Protein AF-0000000080201511 (afdb_homodimer)

Nearest PDB structures (foldseek):
  5c1f-assembly1_B  TM=6.103E-01  e=2.953E-04  Schizosaccharomyces pombe 972h-
  2v0o-assembly2_C  TM=3.701E-01  e=2.117E-04  Homo sapiens
  7aal-assembly1_B  TM=3.965E-01  e=3.248E-04  Homo sapiens
  3i2w-assembly1_A  TM=3.664E-01  e=2.175E-03  Drosophila melanogaster
  5i7d-assembly1_A  TM=3.236E-01  e=1.204E-02  Homo sapiens

Foldseek 3Di:
DVVVVVVVVVVVLVVLVVVLVQVLLPDDCSVVLVVLVVVQVVCVVVVNADADDDPVLVVLLVVLSVLLVVLVVVLVVLLVVLVVLLVVLVVLLVVLVVVVVCCVPPVCVVVVDPDPPPLVVLSVLLNVLSVVSNVLSVVLSVCLVCQLSVLSVVLSVLSSVLSSVLCSQLSSLSSQLRSLVVQLVVLVVVLVVPVPPDPVVNVVSVVSNVVSVVVNVVSVVSNVVSSVVSVVSSVVSVVVSVVSNVVSVVVSVVSVVVSVVSVVVSVVSNVVSVVVVVVVVVVVVVVVVVVVVVVVVVVVVVVVPPPDDPDDPCPPPPPPPPPPDDDDDDDDDDDDDDDPPPPPPDPDPDDPDPPPVVVVVD/DVVVVVVVVVVVLVVLVVVLVQVLLPDDCSVVLVVLVVVQVVCVVVVNADADDDPVLVVLLVVLSVLLVVLVVVLVVLLVVLVVLLVVLVVLLVVLVVVVVCCVPPVCVVVVDPPPPPLVVLSVLLNVLSVVSNVLSVVLSVCLVCQLSVLSVVLSVLSSVLSSVLCSQLSSLSSQLRSLVVQLVVLVVVLVVPVPPDVVVNVVSVVSNVVSVVVNVVSVVSNVVSSVVSVVSSVVSVVVSVVSNVVSVVVSVVSVVVSVVSVVVSVVSNVVSVVVVVVVVVVVVVVVVVVVVVVVVVVVVVVVPPPDDPDDPCPVPPPPVPPPPDPDDDDDDDDDDDDPPPPPDDDDPDDPDPPPVVVVVD

Structure (mmCIF, N/CA/C/O backbone):
data_AF-0000000080201511-model_v1
#
loop_
_entity.id
_entity.type
_entity.pdbx_description
1 polymer 'Uncharacterized protein'
#
loop_
_atom_site.group_PDB
_atom_site.id
_atom_site.type_symbol
_atom_site.label_atom_id
_atom_site.label_alt_id
_atom_site.label_comp_id
_atom_site.label_asym_id
_atom_site.label_entity_id
_atom_site.label_seq_id
_atom_site.pdbx_PDB_ins_code
_atom_site.Cartn_x
_atom_site.Cartn_y
_atom_site.Cartn_z
_atom_site.occupancy
_atom_site.B_iso_or_equiv
_atom_site.auth_seq_id
_atom_site.auth_comp_id
_atom_site.auth_asym_id
_atom_site.auth_atom_id
_atom_site.pdbx_PDB_model_num
ATOM 1 N N . MET A 1 1 ? 12.43 7.301 2.875 1 38.12 1 MET A N 1
ATOM 2 C CA . MET A 1 1 ? 11.797 8.414 2.174 1 38.12 1 MET A CA 1
ATOM 3 C C . MET A 1 1 ? 11.211 9.414 3.16 1 38.12 1 MET A C 1
ATOM 5 O O . MET A 1 1 ? 11.102 10.609 2.855 1 38.12 1 MET A O 1
ATOM 9 N N . HIS A 1 2 ? 10.859 8.797 4.383 1 43.41 2 HIS A N 1
ATOM 10 C CA . HIS A 1 2 ? 10.273 9.672 5.398 1 43.41 2 HIS A CA 1
ATOM 11 C C . HIS A 1 2 ? 11.312 10.656 5.938 1 43.41 2 HIS A C 1
ATOM 13 O O . HIS A 1 2 ? 11.016 11.836 6.117 1 43.41 2 HIS A O 1
ATOM 19 N N . ALA A 1 3 ? 12.523 10.281 6.078 1 47.19 3 ALA A N 1
ATOM 20 C CA . ALA A 1 3 ? 13.578 11.117 6.641 1 47.19 3 ALA A CA 1
ATOM 21 C C . ALA A 1 3 ? 13.977 12.227 5.672 1 47.19 3 ALA A C 1
ATOM 23 O O . ALA A 1 3 ? 14.234 13.359 6.082 1 47.19 3 ALA A O 1
ATOM 24 N N . LEU A 1 4 ? 13.969 11.766 4.457 1 48.03 4 LEU A N 1
ATOM 25 C CA . LEU A 1 4 ? 14.367 12.75 3.455 1 48.03 4 LEU A CA 1
ATOM 26 C C . LEU A 1 4 ? 13.328 13.859 3.348 1 48.03 4 LEU A C 1
ATOM 28 O O . LEU A 1 4 ? 13.68 15.031 3.166 1 48.03 4 LEU A O 1
ATOM 32 N N . ARG A 1 5 ? 12.148 13.555 3.564 1 51.47 5 ARG A N 1
ATOM 33 C CA . ARG A 1 5 ? 11.078 14.547 3.5 1 51.47 5 ARG A CA 1
ATOM 34 C C . ARG A 1 5 ? 11.078 15.438 4.738 1 51.47 5 ARG A C 1
ATOM 36 O O . ARG A 1 5 ? 10.812 16.641 4.645 1 51.47 5 ARG A O 1
ATOM 43 N N . GLU A 1 6 ? 11.477 14.68 5.805 1 51.47 6 GLU A N 1
ATOM 44 C CA . GLU A 1 6 ? 11.555 15.469 7.031 1 51.47 6 GLU A CA 1
ATOM 45 C C . GLU A 1 6 ? 12.672 16.5 6.949 1 51.47 6 GLU A C 1
ATOM 47 O O . GLU A 1 6 ? 12.508 17.641 7.387 1 51.47 6 GLU A O 1
ATOM 52 N N . ASN A 1 7 ? 13.703 16.125 6.359 1 53.28 7 ASN A N 1
ATOM 53 C CA . ASN A 1 7 ? 14.828 17.031 6.191 1 53.28 7 ASN A CA 1
ATOM 54 C C . ASN A 1 7 ? 14.484 18.172 5.219 1 53.28 7 ASN A C 1
ATOM 56 O O . ASN A 1 7 ? 14.844 19.328 5.449 1 53.28 7 ASN A O 1
ATOM 60 N N . ALA A 1 8 ? 13.766 17.766 4.227 1 56.94 8 ALA A N 1
ATOM 61 C CA . ALA A 1 8 ? 13.391 18.781 3.248 1 56.94 8 ALA A CA 1
ATOM 62 C C . ALA A 1 8 ? 12.438 19.797 3.861 1 56.94 8 ALA A C 1
ATOM 64 O O . ALA A 1 8 ? 12.555 21 3.594 1 56.94 8 ALA A O 1
ATOM 65 N N . ARG A 1 9 ? 11.773 19.234 4.762 1 62.97 9 ARG A N 1
ATOM 66 C CA . ARG A 1 9 ? 10.812 20.125 5.402 1 62.97 9 ARG A CA 1
ATOM 67 C C . ARG A 1 9 ? 11.492 21.047 6.402 1 62.97 9 ARG A C 1
ATOM 69 O O . ARG A 1 9 ? 11.117 22.219 6.535 1 62.97 9 ARG A O 1
ATOM 76 N N . GLY A 1 10 ? 12.484 20.453 6.953 1 57.06 10 GLY A N 1
ATOM 77 C CA . GLY A 1 10 ? 13.281 21.297 7.828 1 57.06 10 GLY A CA 1
ATOM 78 C C . GLY A 1 10 ? 13.977 22.438 7.098 1 57.06 10 GLY A C 1
ATOM 79 O O . GLY A 1 10 ? 13.953 23.578 7.555 1 57.06 10 GLY A O 1
ATOM 80 N N . VAL A 1 11 ? 14.516 22.094 6.008 1 60.88 11 VAL A N 1
ATOM 81 C CA . VAL A 1 11 ? 15.203 23.078 5.188 1 60.88 11 VAL A CA 1
ATOM 82 C C . VAL A 1 11 ? 14.195 24.109 4.676 1 60.88 11 VAL A C 1
ATOM 84 O O . VAL A 1 11 ? 14.477 25.312 4.68 1 60.88 11 VAL A O 1
ATOM 87 N N . GLU A 1 12 ? 13.086 23.672 4.375 1 62.88 12 GLU A N 1
ATOM 88 C CA . GLU A 1 12 ? 12.047 24.578 3.896 1 62.88 12 GLU A CA 1
ATOM 89 C C . GLU A 1 12 ? 11.625 25.562 4.988 1 62.88 12 GLU A C 1
ATOM 91 O O . GLU A 1 12 ? 11.414 26.75 4.715 1 62.88 12 GLU A O 1
ATOM 96 N N . SER A 1 13 ? 11.609 25.031 6.137 1 66.75 13 SER A N 1
ATOM 97 C CA . SER A 1 13 ? 11.227 25.906 7.25 1 66.75 13 SER A CA 1
ATOM 98 C C . SER A 1 13 ? 12.273 26.969 7.508 1 66.75 13 SER A C 1
ATOM 100 O O . SER A 1 13 ? 11.938 28.125 7.766 1 66.75 13 SER A O 1
ATOM 102 N N . VAL A 1 14 ? 13.523 26.547 7.383 1 63.91 14 VAL A N 1
ATOM 103 C CA . VAL A 1 14 ? 14.609 27.5 7.609 1 63.91 14 VAL A CA 1
ATOM 104 C C . VAL A 1 14 ? 14.609 28.562 6.504 1 63.91 14 VAL A C 1
ATOM 106 O O . VAL A 1 14 ? 14.75 29.75 6.781 1 63.91 14 VAL A O 1
ATOM 109 N N . ILE A 1 15 ? 14.445 28.109 5.332 1 62.34 15 ILE A N 1
ATOM 110 C CA . ILE A 1 15 ? 14.422 29.016 4.191 1 62.34 15 ILE A CA 1
ATOM 111 C C . ILE A 1 15 ? 13.258 29.984 4.34 1 62.34 15 ILE A C 1
ATOM 113 O O . ILE A 1 15 ? 13.414 31.188 4.086 1 62.34 15 ILE A O 1
ATOM 117 N N . ARG A 1 16 ? 12.273 29.516 4.793 1 67.62 16 ARG A N 1
ATOM 118 C CA . ARG A 1 16 ? 11.102 30.359 5.008 1 67.62 16 ARG A CA 1
ATOM 119 C C . ARG A 1 16 ? 11.359 31.391 6.094 1 67.62 16 ARG A C 1
ATOM 121 O O . ARG A 1 16 ? 11.078 32.562 5.914 1 67.62 16 ARG A O 1
ATOM 128 N N . ASP A 1 17 ? 11.945 30.828 7.109 1 68.5 17 ASP A N 1
ATOM 129 C CA . ASP A 1 17 ? 12.203 31.75 8.219 1 68.5 17 ASP A CA 1
ATOM 130 C C . ASP A 1 17 ? 13.195 32.844 7.812 1 68.5 17 ASP A C 1
ATOM 132 O O . ASP A 1 17 ? 13.039 34 8.172 1 68.5 17 ASP A O 1
ATOM 136 N N . VAL A 1 18 ? 14.164 32.5 7.109 1 65.88 18 VAL A N 1
ATOM 137 C CA . VAL A 1 18 ? 15.156 33.438 6.621 1 65.88 18 VAL A CA 1
ATOM 138 C C . VAL A 1 18 ? 14.5 34.406 5.637 1 65.88 18 VAL A C 1
ATOM 140 O O . VAL A 1 18 ? 14.758 35.625 5.676 1 65.88 18 VAL A O 1
ATOM 143 N N . GLY A 1 19 ? 13.695 33.844 4.844 1 65.62 19 GLY A N 1
ATOM 144 C CA . GLY A 1 19 ? 12.984 34.688 3.898 1 65.62 19 GLY A CA 1
ATOM 145 C C . GLY A 1 19 ? 12.102 35.719 4.574 1 65.62 19 GLY A C 1
ATOM 146 O O . GLY A 1 19 ? 12.094 36.906 4.184 1 65.62 19 GLY A O 1
ATOM 147 N N . VAL A 1 20 ? 11.438 35.312 5.559 1 68.88 20 VAL A N 1
ATOM 148 C CA . VAL A 1 20 ? 10.555 36.188 6.316 1 68.88 20 VAL A CA 1
ATOM 149 C C . VAL A 1 20 ? 11.383 37.25 7.023 1 68.88 20 VAL A C 1
ATOM 151 O O . VAL A 1 20 ? 11 38.438 7.047 1 68.88 20 VAL A O 1
ATOM 154 N N . SER A 1 21 ? 12.547 36.812 7.516 1 69.62 21 SER A N 1
ATOM 155 C CA . SER A 1 21 ? 13.406 37.781 8.211 1 69.62 21 SER A CA 1
ATOM 156 C C . SER A 1 21 ? 13.938 38.844 7.262 1 69.62 21 SER A C 1
ATOM 158 O O . SER A 1 21 ? 14.094 40 7.652 1 69.62 21 SER A O 1
ATOM 160 N N . LEU A 1 22 ? 14.094 38.438 6.051 1 69.44 22 LEU A N 1
ATOM 161 C CA . LEU A 1 22 ? 14.617 39.375 5.062 1 69.44 22 LEU A CA 1
ATOM 162 C C . LEU A 1 22 ? 13.516 40.312 4.559 1 69.44 22 LEU A C 1
ATOM 164 O O . LEU A 1 22 ? 13.789 41.438 4.145 1 69.44 22 LEU A O 1
ATOM 168 N N . HIS A 1 23 ? 12.367 39.875 4.598 1 70.44 23 HIS A N 1
ATOM 169 C CA . HIS A 1 23 ? 11.234 40.656 4.102 1 70.44 23 HIS A CA 1
ATOM 170 C C . HIS A 1 23 ? 10.992 41.875 4.965 1 70.44 23 HIS A C 1
ATOM 172 O O . HIS A 1 23 ? 10.461 42.875 4.484 1 70.44 23 HIS A O 1
ATOM 178 N N . GLN A 1 24 ? 11.406 41.75 6.18 1 70.62 24 GLN A N 1
ATOM 179 C CA . GLN A 1 24 ? 11.18 42.844 7.105 1 70.62 24 GLN A CA 1
ATOM 180 C C . GLN A 1 24 ? 11.969 44.094 6.691 1 70.62 24 GLN A C 1
ATOM 182 O O . GLN A 1 24 ? 11.656 45.219 7.125 1 70.62 24 GLN A O 1
ATOM 187 N N . TYR A 1 25 ? 13 43.906 5.891 1 69.31 25 TYR A N 1
ATOM 188 C CA . TYR A 1 25 ? 13.875 45.031 5.551 1 69.31 25 TYR A CA 1
ATOM 189 C C . TYR A 1 25 ? 13.547 45.562 4.172 1 69.31 25 TYR A C 1
ATOM 191 O O . TYR A 1 25 ? 14.305 46.375 3.615 1 69.31 25 TYR A O 1
ATOM 199 N N . ARG A 1 26 ? 12.438 45.125 3.67 1 69.31 26 ARG A N 1
ATOM 200 C CA . ARG A 1 26 ? 12.016 45.625 2.375 1 69.31 26 ARG A CA 1
ATOM 201 C C . ARG A 1 26 ? 11.359 47 2.525 1 69.31 26 ARG A C 1
ATOM 203 O O . ARG A 1 26 ? 10.672 47.281 3.514 1 69.31 26 ARG A O 1
ATOM 210 N N . GLY A 1 27 ? 11.68 47.969 1.693 1 65.81 27 GLY A N 1
ATOM 211 C CA . GLY A 1 27 ? 11.109 49.312 1.693 1 65.81 27 GLY A CA 1
ATOM 212 C C . GLY A 1 27 ? 12.125 50.375 1.966 1 65.81 27 GLY A C 1
ATOM 213 O O . GLY A 1 27 ? 13.312 50.094 2.152 1 65.81 27 GLY A O 1
ATOM 214 N N . PRO A 1 28 ? 11.719 51.594 1.939 1 67 28 PRO A N 1
ATOM 215 C CA . PRO A 1 28 ? 12.656 52.719 2.037 1 67 28 PRO A CA 1
ATOM 216 C C . PRO A 1 28 ? 13.414 52.75 3.363 1 67 28 PRO A C 1
ATOM 218 O O . PRO A 1 28 ? 14.594 53.094 3.398 1 67 28 PRO A O 1
ATOM 221 N N . ASP A 1 29 ? 12.727 52.281 4.344 1 74.19 29 ASP A N 1
ATOM 222 C CA . ASP A 1 29 ? 13.398 52.344 5.637 1 74.19 29 ASP A CA 1
ATOM 223 C C . ASP A 1 29 ? 13.961 51 6.043 1 74.19 29 ASP A C 1
ATOM 225 O O . ASP A 1 29 ? 14.359 50.812 7.191 1 74.19 29 ASP A O 1
ATOM 229 N N . GLY A 1 30 ? 14.086 50.25 5.031 1 77.44 30 GLY A N 1
ATOM 230 C CA . GLY A 1 30 ? 14.516 48.906 5.336 1 77.44 30 GLY A CA 1
ATOM 231 C C . GLY A 1 30 ? 15.984 48.812 5.711 1 77.44 30 GLY A C 1
ATOM 232 O O . GLY A 1 30 ? 16.344 48.156 6.688 1 77.44 30 GLY A O 1
ATOM 233 N N . LEU A 1 31 ? 16.734 49.469 5.066 1 76.81 31 LEU A N 1
ATOM 234 C CA . LEU A 1 31 ? 18.172 49.469 5.336 1 76.81 31 LEU A CA 1
ATOM 235 C C . LEU A 1 31 ? 18.469 50.125 6.676 1 76.81 31 LEU A C 1
ATOM 237 O O . LEU A 1 31 ? 19.328 49.656 7.422 1 76.81 31 LEU A O 1
ATOM 241 N N . ARG A 1 32 ? 17.781 51.188 6.895 1 82.94 32 ARG A N 1
ATOM 242 C CA . ARG A 1 32 ? 17.969 51.875 8.172 1 82.94 32 ARG A CA 1
ATOM 243 C C . ARG A 1 32 ? 17.594 50.938 9.336 1 82.94 32 ARG A C 1
ATOM 245 O O . ARG A 1 32 ? 18.328 50.875 10.328 1 82.94 32 ARG A O 1
ATOM 252 N N . LEU A 1 33 ? 16.578 50.281 9.141 1 84.19 33 LEU A N 1
ATOM 253 C CA . LEU A 1 33 ? 16.125 49.375 10.203 1 84.19 33 LEU A CA 1
ATOM 254 C C . LEU A 1 33 ? 17.125 48.25 10.414 1 84.19 33 LEU A C 1
ATOM 256 O O . LEU A 1 33 ? 17.359 47.844 11.555 1 84.19 33 LEU A O 1
ATOM 260 N N . LEU A 1 34 ? 17.672 47.875 9.336 1 84.38 34 LEU A N 1
ATOM 261 C CA . LEU A 1 34 ? 18.672 46.812 9.422 1 84.38 34 LEU A CA 1
ATOM 262 C C . LEU A 1 34 ? 19.906 47.281 10.203 1 84.38 34 LEU A C 1
ATOM 264 O O . LEU A 1 34 ? 20.422 46.562 11.047 1 84.38 34 LEU A O 1
ATOM 268 N N . MET A 1 35 ? 20.234 48.438 9.883 1 84.88 35 MET A N 1
ATOM 269 C CA . MET A 1 35 ? 21.391 49 10.57 1 84.88 35 MET A CA 1
ATOM 270 C C . MET A 1 35 ? 21.109 49.188 12.055 1 84.88 35 MET A C 1
ATOM 272 O O . MET A 1 35 ? 21.953 48.906 12.898 1 84.88 35 MET A O 1
ATOM 276 N N . GLU A 1 36 ? 19.984 49.688 12.273 1 86.31 36 GLU A N 1
ATOM 277 C CA . GLU A 1 36 ? 19.609 49.906 13.664 1 86.31 36 GLU A CA 1
ATOM 278 C C . GLU A 1 36 ? 19.516 48.594 14.438 1 86.31 36 GLU A C 1
ATOM 280 O O . GLU A 1 36 ? 19.953 48.5 15.578 1 86.31 36 GLU A O 1
ATOM 285 N N . GLN A 1 37 ? 19.031 47.656 13.773 1 85 37 GLN A N 1
ATOM 286 C CA . GLN A 1 37 ? 18.953 46.344 14.398 1 85 37 GLN A CA 1
ATOM 287 C C . GLN A 1 37 ? 20.344 45.781 14.664 1 85 37 GLN A C 1
ATOM 289 O O . GLN A 1 37 ? 20.562 45.125 15.695 1 85 37 GLN A O 1
ATOM 294 N N . GLY A 1 38 ? 21.125 45.906 13.734 1 83.56 38 GLY A N 1
ATOM 295 C CA . GLY A 1 38 ? 22.5 45.469 13.906 1 83.56 38 GLY A CA 1
ATOM 296 C C . GLY A 1 38 ? 23.188 46.156 15.078 1 83.56 38 GLY A C 1
ATOM 297 O O . GLY A 1 38 ? 23.844 45.469 15.891 1 83.56 38 GLY A O 1
ATOM 298 N N . LYS A 1 39 ? 23.016 47.406 15.148 1 85.38 39 LYS A N 1
ATOM 299 C CA . LYS A 1 39 ? 23.609 48.156 16.25 1 85.38 39 LYS A CA 1
ATOM 300 C C . LYS A 1 39 ? 23.078 47.688 17.594 1 85.38 39 LYS A C 1
ATOM 302 O O . LYS A 1 39 ? 23.844 47.469 18.531 1 85.38 39 LYS A O 1
ATOM 307 N N . LEU A 1 40 ? 21.828 47.531 17.641 1 89.19 40 LEU A N 1
ATOM 308 C CA . LEU A 1 40 ? 21.203 47.094 18.891 1 89.19 40 LEU A CA 1
ATOM 309 C C . LEU A 1 40 ? 21.656 45.688 19.266 1 89.19 40 LEU A C 1
ATOM 311 O O . LEU A 1 40 ? 21.844 45.406 20.453 1 89.19 40 LEU A O 1
ATOM 315 N N . SER A 1 41 ? 21.922 44.875 18.266 1 86.31 41 SER A N 1
ATOM 316 C CA . SER A 1 41 ? 22.375 43.5 18.516 1 86.31 41 SER A CA 1
ATOM 317 C C . SER A 1 41 ? 23.781 43.469 19.078 1 86.31 41 SER A C 1
ATOM 319 O O . SER A 1 41 ? 24.094 42.688 19.984 1 86.31 41 SER A O 1
ATOM 321 N N . ILE A 1 42 ? 24.531 44.344 18.531 1 84.44 42 ILE A N 1
ATOM 322 C CA . ILE A 1 42 ? 25.906 44.438 19.016 1 84.44 42 ILE A CA 1
ATOM 323 C C . ILE A 1 42 ? 25.906 44.969 20.453 1 84.44 42 ILE A C 1
ATOM 325 O O . ILE A 1 42 ? 26.594 44.406 21.312 1 84.44 42 ILE A O 1
ATOM 329 N N . LEU A 1 43 ? 25.141 45.938 20.703 1 88.38 43 LEU A N 1
ATOM 330 C CA . LEU A 1 43 ? 25.047 46.5 22.062 1 88.38 43 LEU A CA 1
ATOM 331 C C . LEU A 1 43 ? 24.531 45.438 23.031 1 88.38 43 LEU A C 1
ATOM 333 O O . LEU A 1 43 ? 25 45.344 24.172 1 88.38 43 LEU A O 1
ATOM 337 N N . SER A 1 44 ? 23.594 44.688 22.609 1 87.19 44 SER A N 1
ATOM 338 C CA . SER A 1 44 ? 23.031 43.656 23.453 1 87.19 44 SER A CA 1
ATOM 339 C C . SER A 1 44 ? 24.047 42.562 23.719 1 87.19 44 SER A C 1
ATOM 341 O O . SER A 1 44 ? 24.109 42 24.828 1 87.19 44 SER A O 1
ATOM 343 N N . ALA A 1 45 ? 24.812 42.188 22.75 1 85.38 45 ALA A N 1
ATOM 344 C CA . ALA A 1 45 ? 25.844 41.188 22.906 1 85.38 45 ALA A CA 1
ATOM 345 C C . ALA A 1 45 ? 26.891 41.625 23.922 1 85.38 45 ALA A C 1
ATOM 347 O O . ALA A 1 45 ? 27.453 40.781 24.641 1 85.38 45 ALA A O 1
ATOM 348 N N . PHE A 1 46 ? 27.062 42.875 24.047 1 87.81 46 PHE A N 1
ATOM 349 C CA . PHE A 1 46 ? 28.062 43.406 24.984 1 87.81 46 PHE A CA 1
ATOM 350 C C . PHE A 1 46 ? 27.422 43.688 26.344 1 87.81 46 PHE A C 1
ATOM 352 O O . PHE A 1 46 ? 28.109 44.156 27.25 1 87.81 46 PHE A O 1
ATOM 359 N N . GLY A 1 47 ? 26.094 43.344 26.453 1 87 47 GLY A N 1
ATOM 360 C CA . GLY A 1 47 ? 25.422 43.531 27.734 1 87 47 GLY A CA 1
ATOM 361 C C . GLY A 1 47 ? 25.062 44.969 28.016 1 87 47 GLY A C 1
ATOM 362 O O . GLY A 1 47 ? 24.656 45.312 29.125 1 87 47 GLY A O 1
ATOM 363 N N . GLU A 1 48 ? 25.125 45.938 27.062 1 87.5 48 GLU A N 1
ATOM 364 C CA . GLU A 1 48 ? 24.891 47.375 27.25 1 87.5 48 GLU A CA 1
ATOM 365 C C . GLU A 1 48 ? 23.422 47.719 27.062 1 87.5 48 GLU A C 1
ATOM 367 O O . GLU A 1 48 ? 22.984 48.781 27.484 1 87.5 48 GLU A O 1
ATOM 372 N N . PHE A 1 49 ? 22.641 46.781 26.391 1 90.12 49 PHE A N 1
ATOM 373 C CA . PHE A 1 49 ? 21.234 47.031 26.109 1 90.12 49 PHE A CA 1
ATOM 374 C C . PHE A 1 49 ? 20.453 45.75 26.047 1 90.12 49 PHE A C 1
ATOM 376 O O . PHE A 1 49 ? 20.922 44.75 25.484 1 90.12 49 PHE A O 1
ATOM 383 N N . ARG A 1 50 ? 19.359 45.719 26.656 1 88.75 50 ARG A N 1
ATOM 384 C CA . ARG A 1 50 ? 18.5 44.531 26.594 1 88.75 50 ARG A CA 1
ATOM 385 C C . ARG A 1 50 ? 17.328 44.781 25.625 1 88.75 50 ARG A C 1
ATOM 387 O O . ARG A 1 50 ? 16.484 45.625 25.859 1 88.75 50 ARG A O 1
ATOM 394 N N . LYS A 1 51 ? 17.328 44 24.672 1 89.88 51 LYS A N 1
ATOM 395 C CA . LYS A 1 51 ? 16.25 44.125 23.688 1 89.88 51 LYS A CA 1
ATOM 396 C C . LYS A 1 51 ? 14.914 43.719 24.281 1 89.88 51 LYS A C 1
ATOM 398 O O . LYS A 1 51 ? 14.844 42.844 25.156 1 89.88 51 LYS A O 1
ATOM 403 N N . SER A 1 52 ? 13.867 44.406 23.812 1 89.75 52 SER A N 1
ATOM 404 C CA . SER A 1 52 ? 12.508 44.062 24.234 1 89.75 52 SER A CA 1
ATOM 405 C C . SER A 1 52 ? 12.094 42.688 23.75 1 89.75 52 SER A C 1
ATOM 407 O O . SER A 1 52 ? 12.531 42.25 22.688 1 89.75 52 SER A O 1
ATOM 409 N N . ASN A 1 53 ? 11.469 41.906 24.609 1 89.12 53 ASN A N 1
ATOM 410 C CA . ASN A 1 53 ? 10.977 40.594 24.281 1 89.12 53 ASN A CA 1
ATOM 411 C C . ASN A 1 53 ? 9.586 40.344 24.875 1 89.12 53 ASN A C 1
ATOM 413 O O . ASN A 1 53 ? 9.32 40.719 26.016 1 89.12 53 ASN A O 1
ATOM 417 N N . ASP A 1 54 ? 8.719 39.906 24.031 1 93.19 54 ASP A N 1
ATOM 418 C CA . ASP A 1 54 ? 7.395 39.5 24.484 1 93.19 54 ASP A CA 1
ATOM 419 C C . ASP A 1 54 ? 7.234 38 24.453 1 93.19 54 ASP A C 1
ATOM 421 O O . ASP A 1 54 ? 7.141 37.406 23.375 1 93.19 54 ASP A O 1
ATOM 425 N N . GLU A 1 55 ? 7.133 37.344 25.641 1 91.81 55 GLU A N 1
ATOM 426 C CA . GLU A 1 55 ? 7.105 35.875 25.75 1 91.81 55 GLU A CA 1
ATOM 427 C C . GLU A 1 55 ? 5.82 35.312 25.172 1 91.81 55 GLU A C 1
ATOM 429 O O . GLU A 1 55 ? 5.832 34.219 24.578 1 91.81 55 GLU A O 1
ATOM 434 N N . ILE A 1 56 ? 4.742 36 25.344 1 90.81 56 ILE A N 1
ATOM 435 C CA . ILE A 1 56 ? 3.457 35.531 24.844 1 90.81 56 ILE A CA 1
ATOM 436 C C . ILE A 1 56 ? 3.471 35.5 23.312 1 90.81 56 ILE A C 1
ATOM 438 O O . ILE A 1 56 ? 3.039 34.531 22.688 1 90.81 56 ILE A O 1
ATOM 442 N N . TYR A 1 57 ? 3.988 36.656 22.766 1 93.44 57 TYR A N 1
ATOM 443 C CA . TYR A 1 57 ? 4.133 36.719 21.312 1 93.44 57 TYR A CA 1
ATOM 444 C C . TYR A 1 57 ? 5.047 35.625 20.797 1 93.44 57 TYR A C 1
ATOM 446 O O . TYR A 1 57 ? 4.719 34.938 19.828 1 93.44 57 TYR A O 1
ATOM 454 N N . ASN A 1 58 ? 6.141 35.375 21.438 1 91.5 58 ASN A N 1
ATOM 455 C CA . ASN A 1 58 ? 7.082 34.344 21.016 1 91.5 58 ASN A CA 1
ATOM 456 C C . ASN A 1 58 ? 6.465 32.969 21.094 1 91.5 58 ASN A C 1
ATOM 458 O O . ASN A 1 58 ? 6.664 32.156 20.188 1 91.5 58 ASN A O 1
ATOM 462 N N . SER A 1 59 ? 5.777 32.688 22.109 1 90.88 59 SER A N 1
ATOM 463 C CA . SER A 1 59 ? 5.102 31.406 22.266 1 90.88 59 SER A CA 1
ATOM 464 C C . SER A 1 59 ? 4.055 31.203 21.172 1 90.88 59 SER A C 1
ATOM 466 O O . SER A 1 59 ? 3.938 30.109 20.625 1 90.88 59 SER A O 1
ATOM 468 N N . ARG A 1 60 ? 3.312 32.25 20.859 1 91.25 60 ARG A N 1
ATOM 469 C CA . ARG A 1 60 ? 2.307 32.188 19.797 1 91.25 60 ARG A CA 1
ATOM 470 C C . ARG A 1 60 ? 2.945 31.875 18.453 1 91.25 60 ARG A C 1
ATOM 472 O O . ARG A 1 60 ? 2.443 31.031 17.703 1 91.25 60 ARG A O 1
ATOM 479 N N . MET A 1 61 ? 4.012 32.531 18.234 1 91.19 61 MET A N 1
ATOM 480 C CA . MET A 1 61 ? 4.68 32.312 16.953 1 91.19 61 MET A CA 1
ATOM 481 C C . MET A 1 61 ? 5.211 30.891 16.844 1 91.19 61 MET A C 1
ATOM 483 O O . MET A 1 61 ? 5.23 30.312 15.75 1 91.19 61 MET A O 1
ATOM 487 N N . LYS A 1 62 ? 5.59 30.297 17.953 1 90.69 62 LYS A N 1
ATOM 488 C CA . LYS A 1 62 ? 6.004 28.891 17.969 1 90.69 62 LYS A CA 1
ATOM 489 C C . LYS A 1 62 ? 4.832 27.969 17.656 1 90.69 62 LYS A C 1
ATOM 491 O O . LYS A 1 62 ? 4.98 26.984 16.922 1 90.69 62 LYS A O 1
ATOM 496 N N . VAL A 1 63 ? 3.711 28.297 18.234 1 92.38 63 VAL A N 1
ATOM 497 C CA . VAL A 1 63 ? 2.506 27.5 17.984 1 92.38 63 VAL A CA 1
ATOM 498 C C . VAL A 1 63 ? 2.135 27.562 16.5 1 92.38 63 VAL A C 1
ATOM 500 O O . VAL A 1 63 ? 1.777 26.547 15.906 1 92.38 63 VAL A O 1
ATOM 503 N N . VAL A 1 64 ? 2.227 28.766 15.93 1 93.62 64 VAL A N 1
ATOM 504 C CA . VAL A 1 64 ? 1.913 28.938 14.516 1 93.62 64 VAL A CA 1
ATOM 505 C C . VAL A 1 64 ? 2.844 28.062 13.672 1 93.62 64 VAL A C 1
ATOM 507 O O . VAL A 1 64 ? 2.393 27.344 12.773 1 93.62 64 VAL A O 1
ATOM 510 N N . SER A 1 65 ? 4.051 28.062 14.008 1 90.94 65 SER A N 1
ATOM 511 C CA . SER A 1 65 ? 5.039 27.281 13.281 1 90.94 65 SER A CA 1
ATOM 512 C C . SER A 1 65 ? 4.797 25.781 13.453 1 90.94 65 SER A C 1
ATOM 514 O O . SER A 1 65 ? 4.879 25.016 12.492 1 90.94 65 SER A O 1
ATOM 516 N N . ARG A 1 66 ? 4.52 25.375 14.609 1 92.38 66 ARG A N 1
ATOM 517 C CA . ARG A 1 66 ? 4.27 23.953 14.883 1 92.38 66 ARG A CA 1
ATOM 518 C C . ARG A 1 66 ? 2.99 23.484 14.203 1 92.38 66 ARG A C 1
ATOM 520 O O . ARG A 1 66 ? 2.912 22.344 13.742 1 92.38 66 ARG A O 1
ATOM 527 N N . THR A 1 67 ? 2.008 24.328 14.219 1 93.12 67 THR A N 1
ATOM 528 C CA . THR A 1 67 ? 0.764 24 13.531 1 93.12 67 THR A CA 1
ATOM 529 C C . THR A 1 67 ? 1.007 23.812 12.039 1 93.12 67 THR A C 1
ATOM 531 O O . THR A 1 67 ? 0.492 22.859 11.438 1 93.12 67 THR A O 1
ATOM 534 N N . ARG A 1 68 ? 1.76 24.734 11.477 1 94.19 68 ARG A N 1
ATOM 535 C CA . ARG A 1 68 ? 2.131 24.609 10.078 1 94.19 68 ARG A CA 1
ATOM 536 C C . ARG A 1 68 ? 2.789 23.266 9.805 1 94.19 68 ARG A C 1
ATOM 538 O O . ARG A 1 68 ? 2.412 22.562 8.859 1 94.19 68 ARG A O 1
ATOM 545 N N . SER A 1 69 ? 3.723 22.891 10.625 1 93.44 69 SER A N 1
ATOM 546 C CA . SER A 1 69 ? 4.438 21.625 10.469 1 93.44 69 SER A CA 1
ATOM 547 C C . SER A 1 69 ? 3.494 20.438 10.602 1 93.44 69 SER A C 1
ATOM 549 O O . SER A 1 69 ? 3.625 19.453 9.867 1 93.44 69 SER A O 1
ATOM 551 N N . ALA A 1 70 ? 2.582 20.531 11.5 1 93.62 70 ALA A N 1
ATOM 552 C CA . ALA A 1 70 ? 1.619 19.453 11.703 1 93.62 70 ALA A CA 1
ATOM 553 C C . ALA A 1 70 ? 0.72 19.281 10.477 1 93.62 70 ALA A C 1
ATOM 555 O O . ALA A 1 70 ? 0.446 18.156 10.055 1 93.62 70 ALA A O 1
ATOM 556 N N . ILE A 1 71 ? 0.298 20.359 9.914 1 95.12 71 ILE A N 1
ATOM 557 C CA . ILE A 1 71 ? -0.565 20.312 8.742 1 95.12 71 ILE A CA 1
ATOM 558 C C . ILE A 1 71 ? 0.202 19.719 7.559 1 95.12 71 ILE A C 1
ATOM 560 O O . ILE A 1 71 ? -0.337 18.906 6.805 1 95.12 71 ILE A O 1
ATOM 564 N N . MET A 1 72 ? 1.414 20.109 7.418 1 95 72 MET A N 1
ATOM 565 C CA . MET A 1 72 ? 2.244 19.562 6.344 1 95 72 MET A CA 1
ATOM 566 C C . MET A 1 72 ? 2.383 18.047 6.473 1 95 72 MET A C 1
ATOM 568 O O . MET A 1 72 ? 2.258 17.328 5.484 1 95 72 MET A O 1
ATOM 572 N N . LYS A 1 73 ? 2.598 17.625 7.633 1 94.69 73 LYS A N 1
ATOM 573 C CA . LYS A 1 73 ? 2.748 16.188 7.867 1 94.69 73 LYS A CA 1
ATOM 574 C C . LYS A 1 73 ? 1.452 15.438 7.566 1 94.69 73 LYS A C 1
ATOM 576 O O . LYS A 1 73 ? 1.476 14.359 6.965 1 94.69 73 LYS A O 1
ATOM 581 N N . LEU A 1 74 ? 0.368 15.984 8.008 1 96.12 74 LEU A N 1
ATOM 582 C CA . LEU A 1 74 ? -0.927 15.367 7.734 1 96.12 74 LEU A CA 1
ATOM 583 C C . LEU A 1 74 ? -1.174 15.273 6.234 1 96.12 74 LEU A C 1
ATOM 585 O O . LEU A 1 74 ? -1.657 14.25 5.746 1 96.12 74 LEU A O 1
ATOM 589 N N . SER A 1 75 ? -0.839 16.328 5.586 1 95.5 75 SER A N 1
ATOM 590 C CA . SER A 1 75 ? -1.011 16.328 4.137 1 95.5 75 SER A CA 1
ATOM 591 C C . SER A 1 75 ? -0.184 15.234 3.48 1 95.5 75 SER A C 1
ATOM 593 O O . SER A 1 75 ? -0.667 14.531 2.584 1 95.5 75 SER A O 1
ATOM 595 N N . ASP A 1 76 ? 1.046 15.055 3.936 1 95.12 76 ASP A N 1
ATOM 596 C CA . ASP A 1 76 ? 1.903 13.984 3.434 1 95.12 76 ASP A CA 1
ATOM 597 C C . ASP A 1 76 ? 1.295 12.609 3.721 1 95.12 76 ASP A C 1
ATOM 599 O O . ASP A 1 76 ? 1.384 11.703 2.893 1 95.12 76 ASP A O 1
ATOM 603 N N . GLN A 1 77 ? 0.74 12.484 4.828 1 96.56 77 GLN A N 1
ATOM 604 C CA . GLN A 1 77 ? 0.144 11.211 5.223 1 96.56 77 GLN A CA 1
ATOM 605 C C . GLN A 1 77 ? -1.075 10.883 4.363 1 96.56 77 GLN A C 1
ATOM 607 O O . GLN A 1 77 ? -1.278 9.734 3.977 1 96.56 77 GLN A O 1
ATOM 612 N N . PHE A 1 78 ? -1.944 11.898 4.066 1 97.19 78 PHE A N 1
ATOM 613 C CA . PHE A 1 78 ? -3.066 11.695 3.158 1 97.19 78 PHE A CA 1
ATOM 614 C C . PHE A 1 78 ? -2.584 11.195 1.803 1 97.19 78 PHE A C 1
ATOM 616 O O . PHE A 1 78 ? -3.117 10.219 1.271 1 97.19 78 PHE A O 1
ATOM 623 N N . ASP A 1 79 ? -1.571 11.844 1.351 1 95.69 79 ASP A N 1
ATOM 624 C CA . ASP A 1 79 ? -1.024 11.5 0.043 1 95.69 79 ASP A CA 1
ATOM 625 C C . ASP A 1 79 ? -0.463 10.078 0.041 1 95.69 79 ASP A C 1
ATOM 627 O O . ASP A 1 79 ? -0.62 9.344 -0.937 1 95.69 79 ASP A O 1
ATOM 631 N N . ALA A 1 80 ? 0.167 9.719 1.103 1 96.44 80 ALA A N 1
ATOM 632 C CA . ALA A 1 80 ? 0.736 8.383 1.229 1 96.44 80 ALA A CA 1
ATOM 633 C C . ALA A 1 80 ? -0.353 7.312 1.162 1 96.44 80 ALA A C 1
ATOM 635 O O . ALA A 1 80 ? -0.181 6.281 0.51 1 96.44 80 ALA A O 1
ATOM 636 N N . VAL A 1 81 ? -1.437 7.566 1.825 1 97.38 81 VAL A N 1
ATOM 637 C CA . VAL A 1 81 ? -2.555 6.629 1.801 1 97.38 81 VAL A CA 1
ATOM 638 C C . VAL A 1 81 ? -3.1 6.512 0.379 1 97.38 81 VAL A C 1
ATOM 640 O O . VAL A 1 81 ? -3.363 5.406 -0.103 1 97.38 81 VAL A O 1
ATOM 643 N N . GLY A 1 82 ? -3.256 7.656 -0.238 1 96.81 82 GLY A N 1
ATOM 644 C CA . GLY A 1 82 ? -3.703 7.629 -1.621 1 96.81 82 GLY A CA 1
ATOM 645 C C . GLY A 1 82 ? -2.816 6.789 -2.518 1 96.81 82 GLY A C 1
ATOM 646 O O . GLY A 1 82 ? -3.312 5.992 -3.32 1 96.81 82 GLY A O 1
ATOM 647 N N . ASN A 1 83 ? -1.552 6.887 -2.387 1 96.5 83 ASN A N 1
ATOM 648 C CA . ASN A 1 83 ? -0.592 6.129 -3.182 1 96.5 83 ASN A CA 1
ATOM 649 C C . ASN A 1 83 ? -0.67 4.633 -2.879 1 96.5 83 ASN A C 1
ATOM 651 O O . ASN A 1 83 ? -0.571 3.807 -3.787 1 96.5 83 ASN A O 1
ATOM 655 N N . THR A 1 84 ? -0.779 4.352 -1.664 1 97.62 84 THR A N 1
ATOM 656 C CA . THR A 1 84 ? -0.884 2.953 -1.267 1 97.62 84 THR A CA 1
ATOM 657 C C . THR A 1 84 ? -2.148 2.32 -1.842 1 97.62 84 THR A C 1
ATOM 659 O O . THR A 1 84 ? -2.133 1.162 -2.262 1 97.62 84 THR A O 1
ATOM 662 N N . ILE A 1 85 ? -3.191 3.045 -1.859 1 97.06 85 ILE A N 1
ATOM 663 C CA . ILE A 1 85 ? -4.445 2.555 -2.426 1 97.06 85 ILE A CA 1
ATOM 664 C C . ILE A 1 85 ? -4.27 2.303 -3.922 1 97.06 85 ILE A C 1
ATOM 666 O O . ILE A 1 85 ? -4.758 1.3 -4.449 1 97.06 85 ILE A O 1
ATOM 670 N N . THR A 1 86 ? -3.613 3.16 -4.598 1 96.62 86 THR A N 1
ATOM 671 C CA . THR A 1 86 ? -3.332 2.949 -6.012 1 96.62 86 THR A CA 1
ATOM 672 C C . THR A 1 86 ? -2.52 1.674 -6.219 1 96.62 86 THR A C 1
ATOM 674 O O . THR A 1 86 ? -2.805 0.891 -7.129 1 96.62 86 THR A O 1
ATOM 677 N N . THR A 1 87 ? -1.552 1.511 -5.383 1 96.94 87 THR A N 1
ATOM 678 C CA . THR A 1 87 ? -0.745 0.296 -5.441 1 96.94 87 THR A CA 1
ATOM 679 C C . THR A 1 87 ? -1.612 -0.94 -5.219 1 96.94 87 THR A C 1
ATOM 681 O O . THR A 1 87 ? -1.487 -1.93 -5.945 1 96.94 87 THR A O 1
ATOM 684 N N . LEU A 1 88 ? -2.463 -0.87 -4.242 1 97.62 88 LEU A N 1
ATOM 685 C CA . LEU A 1 88 ? -3.34 -1.987 -3.912 1 97.62 88 LEU A CA 1
ATOM 686 C C . LEU A 1 88 ? -4.23 -2.35 -5.098 1 97.62 88 LEU A C 1
ATOM 688 O O . LEU A 1 88 ? -4.344 -3.521 -5.457 1 97.62 88 LEU A O 1
ATOM 692 N N . THR A 1 89 ? -4.832 -1.406 -5.711 1 96.88 89 THR A N 1
ATOM 693 C CA . THR A 1 89 ? -5.746 -1.66 -6.816 1 96.88 89 THR A CA 1
ATOM 694 C C . THR A 1 89 ? -4.988 -2.189 -8.031 1 96.88 89 THR A C 1
ATOM 696 O O . THR A 1 89 ? -5.504 -3.025 -8.773 1 96.88 89 THR A O 1
ATOM 699 N N . THR A 1 90 ? -3.768 -1.698 -8.242 1 95.94 90 THR A N 1
ATOM 700 C CA . THR A 1 90 ? -2.939 -2.227 -9.32 1 95.94 90 THR A CA 1
ATOM 701 C C . THR A 1 90 ? -2.588 -3.689 -9.062 1 95.94 90 THR A C 1
ATOM 703 O O . THR A 1 90 ? -2.605 -4.508 -9.984 1 95.94 90 THR A O 1
ATOM 706 N N . GLN A 1 91 ? -2.27 -3.979 -7.859 1 96.44 91 GLN A N 1
ATOM 707 C CA . GLN A 1 91 ? -1.938 -5.348 -7.488 1 96.44 91 GLN A CA 1
ATOM 708 C C . GLN A 1 91 ? -3.131 -6.277 -7.695 1 96.44 91 GLN A C 1
ATOM 710 O O . GLN A 1 91 ? -2.967 -7.418 -8.133 1 96.44 91 GLN A O 1
ATOM 715 N N . LEU A 1 92 ? -4.285 -5.848 -7.324 1 96.38 92 LEU A N 1
ATOM 716 C CA . LEU A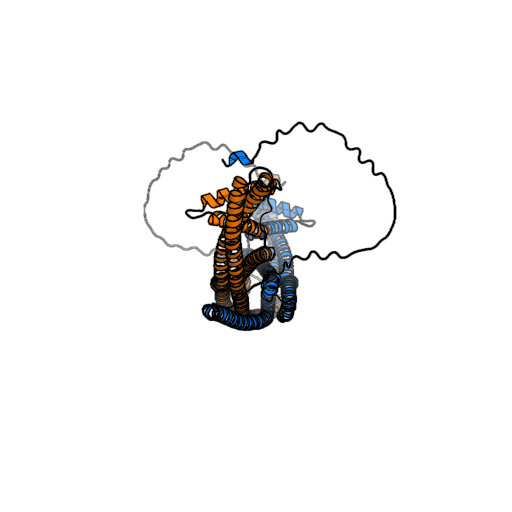 1 92 ? -5.484 -6.648 -7.547 1 96.38 92 LEU A CA 1
ATOM 717 C C . LEU A 1 92 ? -5.719 -6.875 -9.039 1 96.38 92 LEU A C 1
ATOM 719 O O . LEU A 1 92 ? -6.105 -7.969 -9.453 1 96.38 92 LEU A O 1
ATOM 723 N N . ASP A 1 93 ? -5.414 -5.848 -9.828 1 93.81 93 ASP A N 1
ATOM 724 C CA . ASP A 1 93 ? -5.516 -5.98 -11.273 1 93.81 93 ASP A CA 1
ATOM 725 C C . ASP A 1 93 ? -4.539 -7.035 -11.797 1 93.81 93 ASP A C 1
ATOM 727 O O . ASP A 1 93 ? -4.895 -7.855 -12.641 1 93.81 93 ASP A O 1
ATOM 731 N N . GLU A 1 94 ? -3.352 -6.965 -11.312 1 94.12 94 GLU A N 1
ATOM 732 C CA . GLU A 1 94 ? -2.342 -7.945 -11.695 1 94.12 94 GLU A CA 1
ATOM 733 C C . GLU A 1 94 ? -2.754 -9.352 -11.281 1 94.12 94 GLU A C 1
ATOM 735 O O . GLU A 1 94 ? -2.477 -10.32 -11.992 1 94.12 94 GLU A O 1
ATOM 740 N N . LEU A 1 95 ? -3.357 -9.43 -10.141 1 95.69 95 LEU A N 1
ATOM 741 C CA . LEU A 1 95 ? -3.832 -10.719 -9.648 1 95.69 95 LEU A CA 1
ATOM 742 C C . LEU A 1 95 ? -4.895 -11.297 -10.586 1 95.69 95 LEU A C 1
ATOM 744 O O . LEU A 1 95 ? -4.863 -12.484 -10.906 1 95.69 95 LEU A O 1
ATOM 748 N N . PHE A 1 96 ? -5.785 -10.477 -11.047 1 93.44 96 PHE A N 1
ATOM 749 C CA . PHE A 1 96 ? -6.809 -10.914 -11.984 1 93.44 96 PHE A CA 1
ATOM 750 C C . PHE A 1 96 ? -6.18 -11.375 -13.297 1 93.44 96 PHE A C 1
ATOM 752 O O . PHE A 1 96 ? -6.59 -12.391 -13.867 1 93.44 96 PHE A O 1
ATOM 759 N N . ALA A 1 97 ? -5.172 -10.664 -13.719 1 91.31 97 ALA A N 1
ATOM 760 C CA . ALA A 1 97 ? -4.434 -11.086 -14.906 1 91.31 97 ALA A CA 1
ATOM 761 C C . ALA A 1 97 ? -3.746 -12.43 -14.672 1 91.31 97 ALA A C 1
ATOM 763 O O . ALA A 1 97 ? -3.67 -13.258 -15.578 1 91.31 97 ALA A O 1
ATOM 764 N N . GLY A 1 98 ? -3.223 -12.578 -13.477 1 92.12 98 GLY A N 1
ATOM 765 C CA . GLY A 1 98 ? -2.611 -13.844 -13.109 1 92.12 98 GLY A CA 1
ATOM 766 C C . GLY A 1 98 ? -3.582 -15.008 -13.148 1 92.12 98 GLY A C 1
ATOM 767 O O . GLY A 1 98 ? -3.24 -16.094 -13.617 1 92.12 98 GLY A O 1
ATOM 768 N N . LEU A 1 99 ? -4.812 -14.828 -12.664 1 91.75 99 LEU A N 1
ATOM 769 C CA . LEU A 1 99 ? -5.84 -15.867 -12.688 1 91.75 99 LEU A CA 1
ATOM 770 C C . LEU A 1 99 ? -6.219 -16.219 -14.125 1 91.75 99 LEU A C 1
ATOM 772 O O . LEU A 1 99 ? -6.43 -17.391 -14.438 1 91.75 99 LEU A O 1
ATOM 776 N N . GLN A 1 100 ? -6.266 -15.227 -14.977 1 88.81 100 GLN A N 1
ATOM 777 C CA . GLN A 1 100 ? -6.539 -15.484 -16.391 1 88.81 100 GLN A CA 1
ATOM 778 C C . GLN A 1 100 ? -5.434 -16.328 -17.016 1 88.81 100 GLN A C 1
ATOM 780 O O . GLN A 1 100 ? -5.715 -17.266 -17.766 1 88.81 100 GLN A O 1
ATOM 785 N N . ARG A 1 101 ? -4.223 -15.984 -16.719 1 88.94 101 ARG A N 1
ATOM 786 C CA . ARG A 1 101 ? -3.092 -16.75 -17.234 1 88.94 101 ARG A CA 1
ATOM 787 C C . ARG A 1 101 ? -3.131 -18.188 -16.734 1 88.94 101 ARG A C 1
ATOM 789 O O . ARG A 1 101 ? -2.822 -19.125 -17.469 1 88.94 101 ARG A O 1
ATOM 796 N N . PHE A 1 102 ? -3.525 -18.375 -15.484 1 91.62 102 PHE A N 1
ATOM 797 C CA . PHE A 1 102 ? -3.645 -19.703 -14.914 1 91.62 102 PHE A CA 1
ATOM 798 C C . PHE A 1 102 ? -4.684 -20.531 -15.672 1 91.62 102 PHE A C 1
ATOM 800 O O . PHE A 1 102 ? -4.469 -21.703 -15.945 1 91.62 102 PHE A O 1
ATOM 807 N N . THR A 1 103 ? -5.73 -19.922 -16 1 85.81 103 THR A N 1
ATOM 808 C CA . THR A 1 103 ? -6.785 -20.594 -16.75 1 85.81 103 THR A CA 1
ATOM 809 C C . THR A 1 103 ? -6.277 -21.016 -18.125 1 85.81 103 THR A C 1
ATOM 811 O O . THR A 1 103 ? -6.559 -22.141 -18.578 1 85.81 103 THR A O 1
ATOM 814 N N . GLU A 1 104 ? -5.48 -20.188 -18.797 1 84.38 104 GLU A N 1
ATOM 815 C CA . GLU A 1 104 ? -4.98 -20.453 -20.141 1 84.38 104 GLU A CA 1
ATOM 816 C C . GLU A 1 104 ? -3.957 -21.594 -20.141 1 84.38 104 GLU A C 1
ATOM 818 O O . GLU A 1 104 ? -3.891 -22.375 -21.078 1 84.38 104 GLU A O 1
ATOM 823 N N . VAL A 1 105 ? -3.27 -21.703 -19.062 1 86.31 105 VAL A N 1
ATOM 824 C CA . VAL A 1 105 ? -2.162 -22.656 -19.047 1 86.31 105 VAL A CA 1
ATOM 825 C C . VAL A 1 105 ? -2.646 -23.984 -18.5 1 86.31 105 VAL A C 1
ATOM 827 O O . VAL A 1 105 ? -2.357 -25.047 -19.078 1 86.31 105 VAL A O 1
ATOM 830 N N . CYS A 1 106 ? -3.369 -24 -17.469 1 81.94 106 CYS A N 1
ATOM 831 C CA . CYS A 1 106 ? -3.727 -25.234 -16.766 1 81.94 106 CYS A CA 1
ATOM 832 C C . CYS A 1 106 ? -5.078 -25.766 -17.234 1 81.94 106 CYS A C 1
ATOM 834 O O . CYS A 1 106 ? -5.188 -26.906 -17.656 1 81.94 106 CYS A O 1
ATOM 836 N N . GLU A 1 107 ? -6.09 -24.953 -17.312 1 73.94 107 GLU A N 1
ATOM 837 C CA . GLU A 1 107 ? -7.469 -25.391 -17.516 1 73.94 107 GLU A CA 1
ATOM 838 C C . GLU A 1 107 ? -7.707 -25.828 -18.953 1 73.94 107 GLU A C 1
ATOM 840 O O . GLU A 1 107 ? -8.406 -26.812 -19.203 1 73.94 107 GLU A O 1
ATOM 845 N N . LYS A 1 108 ? -7.098 -25.109 -19.859 1 71.38 108 LYS A N 1
ATOM 846 C CA . LYS A 1 108 ? -7.289 -25.469 -21.266 1 71.38 108 LYS A CA 1
ATOM 847 C C . LYS A 1 108 ? -6.707 -26.844 -21.562 1 71.38 108 LYS A C 1
ATOM 849 O O . LYS A 1 108 ? -7.211 -27.547 -22.438 1 71.38 108 LYS A O 1
ATOM 854 N N . HIS A 1 109 ? -5.758 -27.188 -20.812 1 71.81 109 HIS A N 1
ATOM 855 C CA . HIS A 1 109 ? -5.113 -28.469 -21.047 1 71.81 109 HIS A CA 1
ATOM 856 C C . HIS A 1 109 ? -5.898 -29.609 -20.406 1 71.81 109 HIS A C 1
ATOM 858 O O . HIS A 1 109 ? -5.863 -30.75 -20.891 1 71.81 109 HIS A O 1
ATOM 864 N N . LEU A 1 110 ? -6.469 -29.375 -19.234 1 67.38 110 LEU A N 1
ATOM 865 C CA . LEU A 1 110 ? -7.25 -30.391 -18.531 1 67.38 110 LEU A CA 1
ATOM 866 C C . LEU A 1 110 ? -8.508 -30.734 -19.328 1 67.38 110 LEU A C 1
ATOM 868 O O . LEU A 1 110 ? -8.945 -31.891 -19.328 1 67.38 110 LEU A O 1
ATOM 872 N N . GLU A 1 111 ? -9.188 -29.812 -19.891 1 59.09 111 GLU A N 1
ATOM 873 C CA . GLU A 1 111 ? -10.461 -30.078 -20.547 1 59.09 111 GLU A CA 1
ATOM 874 C C . GLU A 1 111 ? -10.242 -30.594 -21.969 1 59.09 111 GLU A C 1
ATOM 876 O O . GLU A 1 111 ? -11.141 -31.203 -22.562 1 59.09 111 GLU A O 1
ATOM 881 N N . GLY A 1 112 ? -9 -30.938 -22.172 1 53.34 112 GLY A N 1
ATOM 882 C CA . GLY A 1 112 ? -8.719 -31.484 -23.484 1 53.34 112 GLY A CA 1
ATOM 883 C C . GLY A 1 112 ? -9.469 -30.766 -24.594 1 53.34 112 GLY A C 1
ATOM 884 O O . GLY A 1 112 ? -9.281 -31.078 -25.781 1 53.34 112 GLY A O 1
ATOM 885 N N . THR A 1 113 ? -10.75 -30.312 -24.281 1 49.19 113 THR A N 1
ATOM 886 C CA . THR A 1 113 ? -11.633 -29.891 -25.359 1 49.19 113 THR A CA 1
ATOM 887 C C . THR A 1 113 ? -11.43 -28.406 -25.672 1 49.19 113 THR A C 1
ATOM 889 O O . THR A 1 113 ? -11.047 -27.641 -24.797 1 49.19 113 THR A O 1
ATOM 892 N N . ASN A 1 114 ? -11.305 -28.188 -26.922 1 46.31 114 ASN A N 1
ATOM 893 C CA . ASN A 1 114 ? -11.367 -26.875 -27.547 1 46.31 114 ASN A CA 1
ATOM 894 C C . ASN A 1 114 ? -12.492 -26.031 -26.969 1 46.31 114 ASN A C 1
ATOM 896 O O . ASN A 1 114 ? -12.828 -24.984 -27.516 1 46.31 114 ASN A O 1
ATOM 900 N N . VAL A 1 115 ? -13.344 -26.625 -26.203 1 46.28 115 VAL A N 1
ATOM 901 C CA . VAL A 1 115 ? -14.539 -25.891 -25.781 1 46.28 115 VAL A CA 1
ATOM 902 C C . VAL A 1 115 ? -14.156 -24.828 -24.75 1 46.28 115 VAL A C 1
ATOM 904 O O . VAL A 1 115 ? -13.422 -25.109 -23.812 1 46.28 115 VAL A O 1
ATOM 907 N N . GLU A 1 116 ? -14.352 -23.719 -25.219 1 51.97 116 GLU A N 1
ATOM 908 C CA . GLU A 1 116 ? -14.203 -22.531 -24.375 1 51.97 116 GLU A CA 1
ATOM 909 C C . GLU A 1 116 ? -14.828 -22.766 -23 1 51.97 116 GLU A C 1
ATOM 911 O O . GLU A 1 116 ? -16.031 -22.969 -22.875 1 51.97 116 GLU A O 1
ATOM 916 N N . PRO A 1 117 ? -14.195 -23.172 -22.031 1 53.59 117 PRO A N 1
ATOM 917 C CA . PRO A 1 117 ? -14.766 -23.5 -20.719 1 53.59 117 PRO A CA 1
ATOM 918 C C . PRO A 1 117 ? -15.688 -22.406 -20.188 1 53.59 117 PRO A C 1
ATOM 920 O O . PRO A 1 117 ? -15.461 -21.219 -20.453 1 53.59 117 PRO A O 1
ATOM 923 N N . ALA A 1 118 ? -17.094 -22.703 -19.859 1 52.62 118 ALA A N 1
ATOM 924 C CA . ALA A 1 118 ? -18.062 -21.859 -19.172 1 52.62 118 ALA A CA 1
ATOM 925 C C . ALA A 1 118 ? -17.359 -20.891 -18.219 1 52.62 118 ALA A C 1
ATOM 927 O O . ALA A 1 118 ? -17.812 -19.766 -18.016 1 52.62 118 ALA A O 1
ATOM 928 N N . ASP A 1 119 ? -16.125 -21.203 -17.891 1 58.66 119 ASP A N 1
ATOM 929 C CA . ASP A 1 119 ? -15.328 -20.5 -16.891 1 58.66 119 ASP A CA 1
ATOM 930 C C . ASP A 1 119 ? -14.758 -19.203 -17.469 1 58.66 119 ASP A C 1
ATOM 932 O O . ASP A 1 119 ? -14.578 -18.219 -16.734 1 58.66 119 ASP A O 1
ATOM 936 N N . PHE A 1 120 ? -14.875 -19.172 -18.828 1 63.12 120 PHE A N 1
ATOM 937 C CA . PHE A 1 120 ? -14.297 -17.984 -19.438 1 63.12 120 PHE A CA 1
ATOM 938 C C . PHE A 1 120 ? -15.234 -16.781 -19.297 1 63.12 120 PHE A C 1
ATOM 940 O O . PHE A 1 120 ? -14.789 -15.656 -19.078 1 63.12 120 PHE A O 1
ATOM 947 N N . SER A 1 121 ? -16.547 -17.203 -19.375 1 69.5 121 SER A N 1
ATOM 948 C CA . SER A 1 121 ? -17.5 -16.109 -19.188 1 69.5 121 SER A CA 1
ATOM 949 C C . SER A 1 121 ? -17.422 -15.562 -17.766 1 69.5 121 SER A C 1
ATOM 951 O O . SER A 1 121 ? -17.5 -14.352 -17.547 1 69.5 121 SER A O 1
ATOM 953 N N . GLU A 1 122 ? -17.25 -16.484 -16.891 1 77.12 122 GLU A N 1
ATOM 954 C CA . GLU A 1 122 ? -17.141 -16.047 -15.5 1 77.12 122 GLU A CA 1
ATOM 955 C C . GLU A 1 122 ? -15.891 -15.219 -15.273 1 77.12 122 GLU A C 1
ATOM 957 O O . GLU A 1 122 ? -15.906 -14.242 -14.523 1 77.12 122 GLU A O 1
ATOM 962 N N . LEU A 1 123 ? -14.93 -15.469 -16.078 1 80.25 123 LEU A N 1
ATOM 963 C CA . LEU A 1 123 ? -13.68 -14.742 -15.938 1 80.25 123 LEU A CA 1
ATOM 964 C C . LEU A 1 123 ? -13.789 -13.344 -16.531 1 80.25 123 LEU A C 1
ATOM 966 O O . LEU A 1 123 ? -13.109 -12.414 -16.094 1 80.25 123 LEU A O 1
ATOM 970 N N . SER A 1 124 ? -14.734 -13.219 -17.484 1 81.94 124 SER A N 1
ATOM 971 C CA . SER A 1 124 ? -14.992 -11.891 -18.031 1 81.94 124 SER A CA 1
ATOM 972 C C . SER A 1 124 ? -15.578 -10.953 -16.984 1 81.94 124 SER A C 1
ATOM 974 O O . SER A 1 124 ? -15.266 -9.766 -16.953 1 81.94 124 SER A O 1
ATOM 976 N N . ASN A 1 125 ? -16.391 -11.547 -16.141 1 83.75 125 ASN A N 1
ATOM 977 C CA . ASN A 1 125 ? -16.953 -10.758 -15.055 1 83.75 125 ASN A CA 1
ATOM 978 C C . ASN A 1 125 ? -15.875 -10.312 -14.07 1 83.75 125 ASN A C 1
ATOM 980 O O . ASN A 1 125 ? -15.953 -9.219 -13.508 1 83.75 125 ASN A O 1
ATOM 984 N N . ILE A 1 126 ? -14.906 -11.078 -13.953 1 88.62 126 ILE A N 1
ATOM 985 C CA . ILE A 1 126 ? -13.797 -10.727 -13.07 1 88.62 126 ILE A CA 1
ATOM 986 C C . ILE A 1 126 ? -13.016 -9.562 -13.672 1 88.62 126 ILE A C 1
ATOM 988 O O . ILE A 1 126 ? -12.578 -8.656 -12.953 1 88.62 126 ILE A O 1
ATOM 992 N N . ARG A 1 127 ? -12.984 -9.508 -14.969 1 86.88 127 ARG A N 1
ATOM 993 C CA . ARG A 1 127 ? -12.273 -8.422 -15.648 1 86.88 127 ARG A CA 1
ATOM 994 C C . ARG A 1 127 ? -13.016 -7.102 -15.484 1 86.88 127 ARG A C 1
ATOM 996 O O . ARG A 1 127 ? -12.391 -6.051 -15.32 1 86.88 127 ARG A O 1
ATOM 1003 N N . SER A 1 128 ? -14.25 -7.184 -15.57 1 89 128 SER A N 1
ATOM 1004 C CA . SER A 1 128 ? -15.047 -5.98 -15.359 1 89 128 SER A CA 1
ATOM 1005 C C . SER A 1 128 ? -14.852 -5.434 -13.945 1 89 128 SER A C 1
ATOM 1007 O O . SER A 1 128 ? -14.719 -4.223 -13.758 1 89 128 SER A O 1
ATOM 1009 N N . SER A 1 129 ?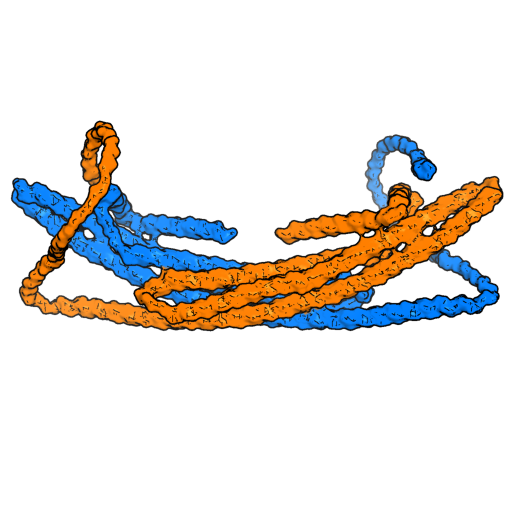 -14.875 -6.344 -13.023 1 91 129 SER A N 1
ATOM 1010 C CA . SER A 1 129 ? -14.633 -5.938 -11.648 1 91 129 SER A CA 1
ATOM 1011 C C . SER A 1 129 ? -13.242 -5.336 -11.484 1 91 129 SER A C 1
ATOM 1013 O O . SER A 1 129 ? -13.055 -4.367 -10.75 1 91 129 SER A O 1
ATOM 1015 N N . SER A 1 130 ? -12.273 -5.902 -12.203 1 92.5 130 SER A N 1
ATOM 1016 C CA . SER A 1 130 ? -10.906 -5.406 -12.164 1 92.5 130 SER A CA 1
ATOM 1017 C C . SER A 1 130 ? -10.82 -3.963 -12.648 1 92.5 130 SER A C 1
ATOM 1019 O O . SER A 1 130 ? -10.195 -3.119 -12.008 1 92.5 130 SER A O 1
ATOM 1021 N N . THR A 1 131 ? -11.484 -3.672 -13.703 1 92.62 131 THR A N 1
ATOM 1022 C CA . THR A 1 131 ? -11.492 -2.322 -14.258 1 92.62 131 THR A CA 1
ATOM 1023 C C . THR A 1 131 ? -12.148 -1.343 -13.289 1 92.62 131 THR A C 1
ATOM 1025 O O . THR A 1 131 ? -11.641 -0.238 -13.078 1 92.62 131 THR A O 1
ATOM 1028 N N . LYS A 1 132 ? -13.211 -1.75 -12.75 1 94 132 LYS A N 1
ATOM 1029 C CA . LYS A 1 132 ? -13.914 -0.896 -11.797 1 94 132 LYS A CA 1
ATOM 1030 C C . LYS A 1 132 ? -13.039 -0.597 -10.578 1 94 132 LYS A C 1
ATOM 1032 O O . LYS A 1 132 ? -12.984 0.545 -10.117 1 94 132 LYS A O 1
ATOM 1037 N N . ILE A 1 133 ? -12.391 -1.6 -10.07 1 95.56 133 ILE A N 1
ATOM 1038 C CA . ILE A 1 133 ? -11.531 -1.444 -8.898 1 95.56 133 ILE A CA 1
ATOM 1039 C C . ILE A 1 133 ? -10.398 -0.471 -9.211 1 95.56 133 ILE A C 1
ATOM 1041 O O . ILE A 1 133 ? -10.07 0.392 -8.398 1 95.56 133 ILE A O 1
ATOM 1045 N N . ARG A 1 134 ? -9.867 -0.588 -10.398 1 94.44 134 ARG A N 1
ATOM 1046 C CA . ARG A 1 134 ? -8.789 0.301 -10.82 1 94.44 134 ARG A CA 1
ATOM 1047 C C . ARG A 1 134 ? -9.273 1.747 -10.891 1 94.44 134 ARG A C 1
ATOM 1049 O O . ARG A 1 134 ? -8.586 2.66 -10.43 1 94.44 134 ARG A O 1
ATOM 1056 N N . VAL A 1 135 ? -10.414 1.944 -11.406 1 95.44 135 VAL A N 1
ATOM 1057 C CA . VAL A 1 135 ? -10.969 3.285 -11.539 1 95.44 135 VAL A CA 1
ATOM 1058 C C . VAL A 1 135 ? -11.266 3.865 -10.164 1 95.44 135 VAL A C 1
ATOM 1060 O O . VAL A 1 135 ? -10.961 5.031 -9.891 1 95.44 135 VAL A O 1
ATOM 1063 N N . LEU A 1 136 ? -11.812 3.092 -9.32 1 94.69 136 LEU A N 1
ATOM 1064 C CA . 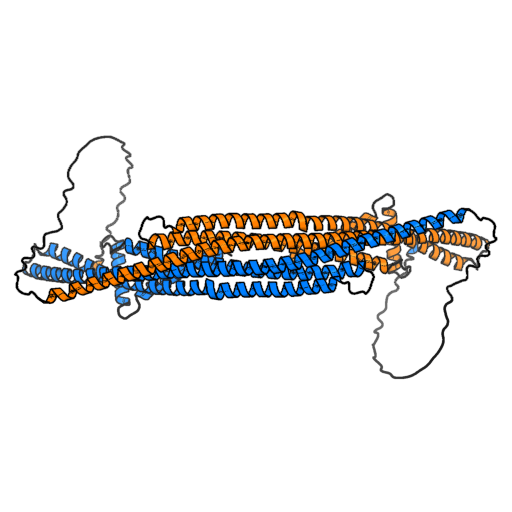LEU A 1 136 ? -12.109 3.521 -7.957 1 94.69 136 LEU A CA 1
ATOM 1065 C C . LEU A 1 136 ? -10.852 3.992 -7.242 1 94.69 136 LEU A C 1
ATOM 1067 O O . LEU A 1 136 ? -10.859 5.023 -6.57 1 94.69 136 LEU A O 1
ATOM 1071 N N . GLY A 1 137 ? -9.789 3.172 -7.371 1 96.19 137 GLY A N 1
ATOM 1072 C CA . GLY A 1 137 ? -8.531 3.531 -6.73 1 96.19 137 GLY A CA 1
ATOM 1073 C C . GLY A 1 137 ? -7.949 4.832 -7.25 1 96.19 137 GLY A C 1
ATOM 1074 O O . GLY A 1 137 ? -7.512 5.676 -6.469 1 96.19 137 GLY A O 1
ATOM 1075 N N . HIS A 1 138 ? -8.016 4.996 -8.523 1 95.06 138 HIS A N 1
ATOM 1076 C CA . HIS A 1 138 ? -7.496 6.207 -9.148 1 95.06 138 HIS A CA 1
ATOM 1077 C C . HIS A 1 138 ? -8.328 7.426 -8.766 1 95.06 138 HIS A C 1
ATOM 1079 O O . HIS A 1 138 ? -7.773 8.492 -8.484 1 95.06 138 HIS A O 1
ATOM 1085 N N . ASP A 1 139 ? -9.578 7.281 -8.773 1 95.25 139 ASP A N 1
ATOM 1086 C CA . ASP A 1 139 ? -10.477 8.375 -8.414 1 95.25 139 ASP A CA 1
ATOM 1087 C C . ASP A 1 139 ? -10.242 8.82 -6.969 1 95.25 139 ASP A C 1
ATOM 1089 O O . ASP A 1 139 ? -10.188 10.016 -6.68 1 95.25 139 ASP A O 1
ATOM 1093 N N . LEU A 1 140 ? -10.133 7.891 -6.121 1 97.12 140 LEU A N 1
ATOM 1094 C CA . LEU A 1 140 ? -9.906 8.227 -4.723 1 97.12 140 LEU A CA 1
ATOM 1095 C C . LEU A 1 140 ? -8.594 8.977 -4.551 1 97.12 140 LEU A C 1
ATOM 1097 O O . LEU A 1 140 ? -8.539 10 -3.869 1 97.12 140 LEU A O 1
ATOM 1101 N N . ALA A 1 141 ? -7.531 8.422 -5.156 1 96.31 141 ALA A N 1
ATOM 1102 C CA . ALA A 1 141 ? -6.223 9.055 -5.047 1 96.31 141 ALA A CA 1
ATOM 1103 C C . ALA A 1 141 ? -6.262 10.484 -5.582 1 96.31 141 ALA A C 1
ATOM 1105 O O . ALA A 1 141 ? -5.723 11.406 -4.961 1 96.31 141 ALA A O 1
ATOM 1106 N N . SER A 1 142 ? -6.934 10.672 -6.684 1 95.69 142 SER A N 1
ATOM 1107 C CA . SER A 1 142 ? -7.07 11.992 -7.281 1 95.69 142 SER A CA 1
ATOM 1108 C C . SER A 1 142 ? -7.879 12.922 -6.387 1 95.69 142 SER A C 1
ATOM 1110 O O . SER A 1 142 ? -7.512 14.086 -6.195 1 95.69 142 SER A O 1
ATOM 1112 N N . ASN A 1 143 ? -8.93 12.453 -5.863 1 94.31 143 ASN A N 1
ATOM 1113 C CA . ASN A 1 143 ? -9.781 13.242 -4.973 1 94.31 143 ASN A CA 1
ATOM 1114 C C . ASN A 1 143 ? -9.031 13.656 -3.711 1 94.31 143 ASN A C 1
ATOM 1116 O O . ASN A 1 143 ? -9.18 14.789 -3.244 1 94.31 143 ASN A O 1
ATOM 1120 N N . ILE A 1 144 ? -8.266 12.734 -3.143 1 95.88 144 ILE A N 1
ATOM 1121 C CA . ILE A 1 144 ? -7.477 13.047 -1.954 1 95.88 144 ILE A CA 1
ATOM 1122 C C . ILE A 1 144 ? -6.504 14.18 -2.264 1 95.88 144 ILE A C 1
ATOM 1124 O O . ILE A 1 144 ? -6.398 15.141 -1.496 1 95.88 144 ILE A O 1
ATOM 1128 N N . LYS A 1 145 ? -5.879 14.133 -3.396 1 93.38 145 LYS A N 1
ATOM 1129 C CA . LYS A 1 145 ? -4.895 15.133 -3.797 1 93.38 145 LYS A CA 1
ATOM 1130 C C . LYS A 1 145 ? -5.551 16.484 -4.02 1 93.38 145 LYS A C 1
ATOM 1132 O O . LYS A 1 145 ? -5.031 17.516 -3.578 1 93.38 145 LYS A O 1
ATOM 1137 N N . THR A 1 146 ? -6.707 16.469 -4.586 1 92.5 146 THR A N 1
ATOM 1138 C CA . THR A 1 146 ? -7.367 17.719 -4.961 1 92.5 146 THR A CA 1
ATOM 1139 C C . THR A 1 146 ? -8.133 18.297 -3.773 1 92.5 146 THR A C 1
ATOM 1141 O O . THR A 1 146 ? -8.07 19.5 -3.523 1 92.5 146 THR A O 1
ATOM 1144 N N . ASN A 1 147 ? -8.805 17.531 -3.023 1 92.5 147 ASN A N 1
ATOM 1145 C CA . ASN A 1 147 ? -9.68 18.031 -1.971 1 92.5 147 ASN A CA 1
ATOM 1146 C C . ASN A 1 147 ? -8.953 18.125 -0.633 1 92.5 147 ASN A C 1
ATOM 1148 O O . ASN A 1 147 ? -8.727 19.219 -0.119 1 92.5 147 ASN A O 1
ATOM 1152 N N . SER A 1 148 ? -8.508 17.016 -0.106 1 93.81 148 SER A N 1
ATOM 1153 C CA . SER A 1 148 ? -7.926 17 1.229 1 93.81 148 SER A CA 1
ATOM 1154 C C . SER A 1 148 ? -6.562 17.688 1.237 1 93.81 148 SER A C 1
ATOM 1156 O O . SER A 1 148 ? -6.32 18.594 2.033 1 93.81 148 SER A O 1
ATOM 1158 N N . CYS A 1 149 ? -5.68 17.266 0.32 1 93.88 149 CYS A N 1
ATOM 1159 C CA . CYS A 1 149 ? -4.363 17.891 0.249 1 93.88 149 CYS A CA 1
ATOM 1160 C C . CYS A 1 149 ? -4.473 19.328 -0.256 1 93.88 149 CYS A C 1
ATOM 1162 O O . CYS A 1 149 ? -3.695 20.203 0.154 1 93.88 149 CYS A O 1
ATOM 1164 N N . GLY A 1 150 ? -5.465 19.609 -1.142 1 93.12 150 GLY A N 1
ATOM 1165 C CA . GLY A 1 150 ? -5.695 20.953 -1.62 1 93.12 150 GLY A CA 1
ATOM 1166 C C . GLY A 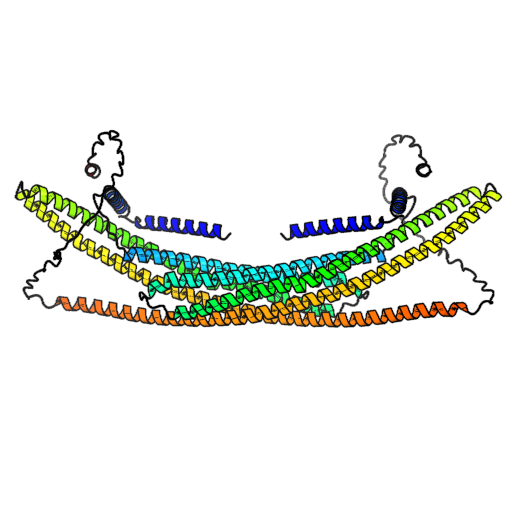1 150 ? -6.094 21.922 -0.518 1 93.12 150 GLY A C 1
ATOM 1167 O O . GLY A 1 150 ? -5.59 23.047 -0.453 1 93.12 150 GLY A O 1
ATOM 1168 N N . ILE A 1 151 ? -6.945 21.516 0.37 1 93.69 151 ILE A N 1
ATOM 1169 C CA . ILE A 1 151 ? -7.371 22.312 1.508 1 93.69 151 ILE A CA 1
ATOM 1170 C C . ILE A 1 151 ? -6.168 22.641 2.395 1 93.69 151 ILE A C 1
ATOM 1172 O O . ILE A 1 151 ? -6 23.766 2.844 1 93.69 151 ILE A O 1
ATOM 1176 N N . HIS A 1 152 ? -5.305 21.641 2.635 1 95.5 152 HIS A N 1
ATOM 1177 C CA . HIS A 1 152 ? -4.113 21.844 3.453 1 95.5 152 HIS A CA 1
ATOM 1178 C C . HIS A 1 152 ? -3.152 22.828 2.791 1 95.5 152 HIS A C 1
ATOM 1180 O O . HIS A 1 152 ? -2.561 23.672 3.465 1 95.5 152 HIS A O 1
ATOM 1186 N N . SER A 1 153 ? -3.07 22.734 1.48 1 94.5 153 SER A N 1
ATOM 1187 C CA . SER A 1 153 ? -2.184 23.625 0.756 1 94.5 153 SER A CA 1
ATOM 1188 C C . SER A 1 153 ? -2.639 25.078 0.892 1 94.5 153 SER A C 1
ATOM 1190 O O . SER A 1 153 ? -1.822 25.969 1.123 1 94.5 153 SER A O 1
ATOM 1192 N N . SER A 1 154 ? -3.889 25.297 0.795 1 93.44 154 SER A N 1
ATOM 1193 C CA . SER A 1 154 ? -4.449 26.641 0.956 1 93.44 154 SER A CA 1
ATOM 1194 C C . SER A 1 154 ? -4.227 27.172 2.369 1 93.44 154 SER A C 1
ATOM 1196 O O . SER A 1 154 ? -3.873 28.328 2.553 1 93.44 154 SER A O 1
ATOM 1198 N N . SER A 1 155 ? -4.457 26.312 3.328 1 94.38 155 SER A N 1
ATOM 1199 C CA . SER A 1 155 ? -4.238 26.703 4.719 1 94.38 155 SER A CA 1
ATOM 1200 C C . SER A 1 155 ? -2.777 27.062 4.973 1 94.38 155 SER A C 1
ATOM 1202 O O . SER A 1 155 ? -2.482 28.016 5.695 1 94.38 155 SER A O 1
ATOM 1204 N N . LEU A 1 156 ? -1.899 26.281 4.367 1 93.94 156 LEU A N 1
ATOM 1205 C CA . LEU A 1 156 ? -0.471 26.531 4.543 1 93.94 156 LEU A CA 1
ATOM 1206 C C . LEU A 1 156 ? -0.065 27.859 3.918 1 93.94 156 LEU A C 1
ATOM 1208 O O . LEU A 1 156 ? 0.729 28.609 4.5 1 93.94 156 LEU A O 1
ATOM 1212 N N . GLU A 1 157 ? -0.639 28.188 2.797 1 93.06 157 GLU A N 1
ATOM 1213 C CA . GLU A 1 157 ? -0.36 29.469 2.152 1 93.06 157 GLU A CA 1
ATOM 1214 C C . GLU A 1 157 ? -0.808 30.641 3.029 1 93.06 157 GLU A C 1
ATOM 1216 O O . GLU A 1 157 ? -0.088 31.625 3.168 1 93.06 157 GLU A O 1
ATOM 1221 N N . GLN A 1 158 ? -1.929 30.469 3.656 1 93.75 158 GLN A N 1
ATOM 1222 C CA . GLN A 1 158 ? -2.457 31.516 4.527 1 93.75 158 GLN A CA 1
ATOM 1223 C C . GLN A 1 158 ? -1.597 31.672 5.781 1 93.75 158 GLN A C 1
ATOM 1225 O O . GLN A 1 158 ? -1.275 32.781 6.18 1 93.75 158 GLN A O 1
ATOM 1230 N N . ILE A 1 159 ? -1.229 30.547 6.352 1 94.38 159 ILE A N 1
ATOM 1231 C CA . ILE A 1 159 ? -0.401 30.578 7.551 1 94.38 159 ILE A CA 1
ATOM 1232 C C . ILE A 1 159 ? 0.936 31.25 7.242 1 94.38 159 ILE A C 1
ATOM 1234 O O . ILE A 1 159 ? 1.414 32.094 8.016 1 94.38 159 ILE A O 1
ATOM 1238 N N . ASP A 1 160 ? 1.487 30.938 6.102 1 92.38 160 ASP A N 1
ATOM 1239 C CA . ASP A 1 160 ? 2.779 31.5 5.719 1 92.38 160 ASP A CA 1
ATOM 1240 C C . ASP A 1 160 ? 2.674 33 5.477 1 92.38 160 ASP A C 1
ATOM 1242 O O . ASP A 1 160 ? 3.543 33.781 5.902 1 92.38 160 ASP A O 1
ATOM 1246 N N . SER A 1 161 ? 1.646 33.438 4.848 1 92 161 SER A N 1
ATOM 1247 C CA . SER A 1 161 ? 1.437 34.844 4.57 1 92 161 SER A CA 1
ATOM 1248 C C . SER A 1 161 ? 1.281 35.625 5.855 1 92 161 SER A C 1
ATOM 1250 O O . SER A 1 161 ? 1.947 36.656 6.043 1 92 161 SER A O 1
ATOM 1252 N N . ILE A 1 162 ? 0.47 35.125 6.77 1 92.81 162 ILE A N 1
ATOM 1253 C CA . ILE A 1 162 ? 0.194 35.812 8.016 1 92.81 162 ILE A CA 1
ATOM 1254 C C . ILE A 1 162 ? 1.433 35.812 8.906 1 92.81 162 ILE A C 1
ATOM 1256 O O . ILE A 1 162 ? 1.753 36.781 9.562 1 92.81 162 ILE A O 1
ATOM 1260 N N . TYR A 1 163 ? 2.094 34.656 8.914 1 92.56 163 TYR A N 1
ATOM 1261 C CA . TYR A 1 163 ? 3.32 34.531 9.695 1 92.56 163 TYR A CA 1
ATOM 1262 C C . TYR A 1 163 ? 4.344 35.594 9.273 1 92.56 163 TYR A C 1
ATOM 1264 O O . TYR A 1 163 ? 4.914 36.281 10.117 1 92.56 163 TYR A O 1
ATOM 1272 N N . SER A 1 164 ? 4.559 35.781 8.031 1 89.81 164 SER A N 1
ATOM 1273 C CA . SER A 1 164 ? 5.52 36.719 7.488 1 89.81 164 SER A CA 1
ATOM 1274 C C . SER A 1 164 ? 5.094 38.156 7.785 1 89.81 164 SER A C 1
ATOM 1276 O O . SER A 1 164 ? 5.914 38.969 8.203 1 89.81 164 SER A O 1
ATOM 1278 N N . GLU A 1 165 ? 3.887 38.438 7.605 1 91.06 165 GLU A N 1
ATOM 1279 C CA . GLU A 1 165 ? 3.348 39.781 7.836 1 91.06 165 GLU A CA 1
ATOM 1280 C C . GLU A 1 165 ? 3.494 40.188 9.297 1 91.06 165 GLU A C 1
ATOM 1282 O O . GLU A 1 165 ? 4.023 41.25 9.594 1 91.06 165 GLU A O 1
ATOM 1287 N N . VAL A 1 166 ? 3.064 39.281 10.156 1 93.44 166 VAL A N 1
ATOM 1288 C CA . VAL A 1 166 ? 3.084 39.562 11.586 1 93.44 166 VAL A CA 1
ATOM 1289 C C . VAL A 1 166 ? 4.527 39.688 12.07 1 93.44 166 VAL A C 1
ATOM 1291 O O . VAL A 1 166 ? 4.855 40.625 12.805 1 93.44 166 VAL A O 1
ATOM 1294 N N . LYS A 1 167 ? 5.352 38.812 11.68 1 90.88 167 LYS A N 1
ATOM 1295 C CA . LYS A 1 167 ? 6.75 38.875 12.086 1 90.88 167 LYS A CA 1
ATOM 1296 C C . LYS A 1 167 ? 7.406 40.188 11.625 1 90.88 167 LYS A C 1
ATOM 1298 O O . LYS A 1 167 ? 8.148 40.812 12.383 1 90.88 167 LYS A O 1
ATOM 1303 N N . CYS A 1 168 ? 7.098 40.625 10.438 1 88.88 168 CYS A N 1
ATOM 1304 C CA . CYS A 1 168 ? 7.668 41.875 9.891 1 88.88 168 CYS A CA 1
ATOM 1305 C C . CYS A 1 168 ? 7.16 43.094 10.656 1 88.88 168 CYS A C 1
ATOM 1307 O O . CYS A 1 168 ? 7.953 43.938 11.062 1 88.88 168 CYS A O 1
ATOM 1309 N N . GLU A 1 169 ? 5.879 43.094 10.898 1 91.75 169 GLU A N 1
ATOM 1310 C CA . GLU A 1 169 ? 5.262 44.219 11.562 1 91.75 169 GLU A CA 1
ATOM 1311 C C . GLU A 1 169 ? 5.746 44.344 13 1 91.75 169 GLU A C 1
ATOM 1313 O O . GLU A 1 169 ? 6.141 45.438 13.43 1 91.75 169 GLU A O 1
ATOM 1318 N N . VAL A 1 170 ? 5.777 43.281 13.688 1 93.81 170 VAL A N 1
ATOM 1319 C CA . VAL A 1 170 ? 6.164 43.312 15.094 1 93.81 170 VAL A CA 1
ATOM 1320 C C . VAL A 1 170 ? 7.66 43.594 15.211 1 93.81 170 VAL A C 1
ATOM 1322 O O . VAL A 1 170 ? 8.086 44.375 16.062 1 93.81 170 VAL A O 1
ATOM 1325 N N . SER A 1 171 ? 8.453 43 14.344 1 90.06 171 SER A N 1
ATOM 1326 C CA . SER A 1 171 ? 9.891 43.219 14.383 1 90.06 171 SER A CA 1
ATOM 1327 C C . SER A 1 171 ? 10.234 44.656 14.094 1 90.06 171 SER A C 1
ATOM 1329 O O . SER A 1 171 ? 11.133 45.25 14.719 1 90.06 171 SER A O 1
ATOM 1331 N N . ARG A 1 172 ? 9.562 45.312 13.172 1 90.19 172 ARG A N 1
ATOM 1332 C CA . ARG A 1 172 ? 9.781 46.719 12.852 1 90.19 172 ARG A CA 1
ATOM 1333 C C . ARG A 1 172 ? 9.43 47.594 14.031 1 90.19 172 ARG A C 1
ATOM 1335 O O . ARG A 1 172 ? 10.219 48.469 14.422 1 90.19 172 ARG A O 1
ATOM 1342 N N . ALA A 1 173 ? 8.258 47.344 14.562 1 92.94 173 ALA A N 1
ATOM 1343 C CA . ALA A 1 173 ? 7.816 48.125 15.703 1 92.94 173 ALA A CA 1
ATOM 1344 C C . ALA A 1 173 ? 8.75 47.938 16.891 1 92.94 173 ALA A C 1
ATOM 1346 O O . ALA A 1 173 ? 9.031 48.875 17.641 1 92.94 173 ALA A O 1
ATOM 1347 N N . GLN A 1 174 ? 9.219 46.688 17.094 1 93.12 174 GLN A N 1
ATOM 1348 C CA . GLN A 1 174 ? 10.133 46.375 18.188 1 93.12 174 GLN A CA 1
ATOM 1349 C C . GLN A 1 174 ? 11.461 47.125 18.031 1 93.12 174 GLN A C 1
ATOM 1351 O O . GLN A 1 174 ? 12.008 47.656 19 1 93.12 174 GLN A O 1
ATOM 1356 N N . THR A 1 175 ? 11.938 47.156 16.828 1 90 175 THR A N 1
ATOM 1357 C CA . THR A 1 175 ? 13.203 47.812 16.547 1 90 175 THR A CA 1
ATOM 1358 C C . THR A 1 175 ? 13.094 49.312 16.828 1 90 175 THR A C 1
ATOM 1360 O O . THR A 1 175 ? 13.969 49.906 17.453 1 90 175 THR A O 1
ATOM 1363 N N . ILE A 1 176 ? 12.039 49.938 16.328 1 91.38 176 ILE A N 1
ATOM 1364 C CA . ILE A 1 176 ? 11.82 51.375 16.547 1 91.38 176 ILE A CA 1
ATOM 1365 C C . ILE A 1 176 ? 11.719 51.656 18.047 1 91.38 176 ILE A C 1
ATOM 1367 O O . ILE A 1 176 ? 12.336 52.594 18.547 1 91.38 176 ILE A O 1
ATOM 1371 N N . PHE A 1 177 ? 10.977 50.781 18.75 1 95.5 177 PHE A N 1
ATOM 1372 C CA . PHE A 1 177 ? 10.797 50.906 20.203 1 95.5 177 PHE A CA 1
ATOM 1373 C C . PHE A 1 177 ? 12.133 50.781 20.922 1 95.5 177 PHE A C 1
ATOM 1375 O O . PHE A 1 177 ? 12.445 51.594 21.797 1 95.5 177 PHE A O 1
ATOM 1382 N N . ASP A 1 178 ? 12.922 49.875 20.578 1 94.56 178 ASP A N 1
ATOM 1383 C CA . ASP A 1 178 ? 14.211 49.625 21.234 1 94.56 178 ASP A CA 1
ATOM 1384 C C . ASP A 1 178 ? 15.188 50.75 20.953 1 94.56 178 ASP A C 1
ATOM 1386 O O . ASP A 1 178 ? 16 51.125 21.812 1 94.56 178 ASP A O 1
ATOM 1390 N N . VAL A 1 179 ? 15.148 51.312 19.719 1 92 179 VAL A N 1
ATOM 1391 C CA . VAL A 1 179 ? 16 52.469 19.406 1 92 179 VAL A CA 1
ATOM 1392 C C . VAL A 1 179 ? 15.633 53.625 20.297 1 92 179 VAL A C 1
ATOM 1394 O O . VAL A 1 179 ? 16.516 54.312 20.844 1 92 179 VAL A O 1
ATOM 1397 N N . GLN A 1 180 ? 14.406 53.812 20.469 1 93.44 180 GLN A N 1
ATOM 1398 C CA . GLN A 1 180 ? 13.938 54.906 21.312 1 93.44 180 GLN A CA 1
ATOM 1399 C C . GLN A 1 180 ? 14.281 54.656 22.781 1 93.44 180 GLN A C 1
ATOM 1401 O O . GLN A 1 180 ? 14.648 55.594 23.5 1 93.44 180 GLN A O 1
ATOM 1406 N N . ARG A 1 181 ? 14.148 53.375 23.172 1 94.56 181 ARG A N 1
ATOM 1407 C CA . ARG A 1 181 ? 14.547 53.031 24.516 1 94.56 181 ARG A CA 1
ATOM 1408 C C . ARG A 1 181 ? 16.031 53.312 24.75 1 94.56 181 ARG A C 1
ATOM 1410 O O . ARG A 1 181 ? 16.406 53.812 25.812 1 94.56 181 ARG A O 1
ATOM 1417 N N . ARG A 1 182 ? 16.797 53.062 23.812 1 92.88 182 ARG A N 1
ATOM 1418 C CA . ARG A 1 182 ? 18.219 53.281 23.906 1 92.88 182 ARG A CA 1
ATOM 1419 C C . ARG A 1 182 ? 18.516 54.781 23.984 1 92.88 182 ARG A C 1
ATOM 1421 O O . ARG A 1 182 ? 19.391 55.219 24.734 1 92.88 182 ARG A O 1
ATOM 1428 N N . GLN A 1 183 ? 17.812 55.562 23.219 1 91.12 183 GLN A N 1
ATOM 1429 C CA . GLN A 1 183 ? 18 57.031 23.219 1 91.12 183 GLN A CA 1
ATOM 1430 C C . GLN A 1 183 ? 17.672 57.625 24.594 1 91.12 183 GLN A C 1
ATOM 1432 O O . GLN A 1 183 ? 18.359 58.531 25.047 1 91.12 183 GLN A O 1
ATOM 1437 N N . VAL A 1 184 ? 16.703 57.094 25.188 1 92.75 184 VAL A N 1
ATOM 1438 C CA . VAL A 1 184 ? 16.328 57.562 26.516 1 92.75 184 VAL A CA 1
ATOM 1439 C C . VAL A 1 184 ? 17.422 57.188 27.516 1 92.75 184 VAL A C 1
ATOM 1441 O O . VAL A 1 184 ? 17.797 58 28.375 1 92.75 184 VAL A O 1
ATOM 1444 N N . GLU A 1 185 ? 17.938 55.938 27.344 1 90.69 185 GLU A N 1
ATOM 1445 C CA . GLU A 1 185 ? 19.016 55.5 28.219 1 90.69 185 GLU A CA 1
ATOM 1446 C C . GLU A 1 185 ? 20.234 56.375 28.094 1 90.69 185 GLU A C 1
ATOM 1448 O O . GLU A 1 185 ? 20.859 56.75 29.094 1 90.69 185 GLU A O 1
ATOM 1453 N N . VAL A 1 186 ? 20.578 56.781 26.922 1 88.5 186 VAL A N 1
ATOM 1454 C CA . VAL A 1 186 ? 21.75 57.594 26.656 1 88.5 186 VAL A CA 1
ATOM 1455 C C . VAL A 1 186 ? 21.5 59 27.203 1 88.5 186 VAL A C 1
ATOM 1457 O O . VAL A 1 186 ? 22.391 59.594 27.812 1 88.5 186 VAL A O 1
ATOM 1460 N N . SER A 1 187 ? 20.328 59.531 26.969 1 89.69 187 SER A N 1
ATOM 1461 C CA . SER A 1 187 ? 20.016 60.875 27.453 1 89.69 187 SER A CA 1
ATOM 1462 C C . SER A 1 187 ? 19.984 60.906 28.969 1 89.69 187 SER A C 1
ATOM 1464 O O . SER A 1 187 ? 20.391 61.906 29.562 1 89.69 187 SER A O 1
ATOM 1466 N N . GLU A 1 188 ? 19.5 59.875 29.578 1 89.06 188 GLU A N 1
ATOM 1467 C CA . GLU A 1 188 ? 19.484 59.781 31.031 1 89.06 188 GLU A CA 1
ATOM 1468 C C . GLU A 1 188 ? 20.906 59.781 31.594 1 89.06 188 GLU A C 1
ATOM 1470 O O . GLU A 1 188 ? 21.172 60.406 32.594 1 89.06 188 GLU A O 1
ATOM 1475 N N . SER A 1 189 ? 21.766 59.062 30.984 1 86.12 189 SER A N 1
ATOM 1476 C CA . SER A 1 189 ? 23.156 59 31.406 1 86.12 189 SER A CA 1
ATOM 1477 C C . SER A 1 189 ? 23.859 60.344 31.25 1 86.12 189 SER A C 1
ATOM 1479 O O . SER A 1 189 ? 24.656 60.719 32.094 1 86.12 189 SER A O 1
ATOM 1481 N N . GLU A 1 190 ? 23.5 61.031 30.172 1 85.88 190 GLU A N 1
ATOM 1482 C CA . GLU A 1 190 ? 24.078 62.375 29.938 1 85.88 190 GLU A CA 1
ATOM 1483 C C . GLU A 1 190 ? 23.578 63.375 30.969 1 85.88 190 GLU A C 1
ATOM 1485 O O . GLU A 1 190 ? 24.359 64.188 31.469 1 85.88 190 GLU A O 1
ATOM 1490 N N . LEU A 1 191 ? 22.312 63.281 31.25 1 88.06 191 LEU A N 1
ATOM 1491 C CA . LEU A 1 191 ? 21.719 64.188 32.25 1 88.06 191 LEU A CA 1
ATOM 1492 C C . LEU A 1 191 ? 22.344 63.938 33.625 1 88.06 191 LEU A C 1
ATOM 1494 O O . LEU A 1 191 ? 22.609 64.875 34.344 1 88.06 191 LEU A O 1
ATOM 1498 N N . ALA A 1 192 ? 22.609 62.75 33.969 1 84.56 192 ALA A N 1
ATOM 1499 C CA . ALA A 1 192 ? 23.203 62.406 35.25 1 84.56 192 ALA A CA 1
ATOM 1500 C C . ALA A 1 192 ? 24.625 62.938 35.375 1 84.56 192 ALA A C 1
ATOM 1502 O O . ALA A 1 192 ? 25.047 63.344 36.438 1 84.56 192 ALA A O 1
ATOM 1503 N N . LYS A 1 193 ? 25.281 63.094 34.281 1 83.56 193 LYS A N 1
ATOM 1504 C CA . LYS A 1 193 ? 26.672 63.562 34.281 1 83.56 193 LYS A CA 1
ATOM 1505 C C . LYS A 1 193 ? 26.734 65.062 34.344 1 83.56 193 LYS A C 1
ATOM 1507 O O . LYS A 1 193 ? 27.641 65.625 34.969 1 83.56 193 LYS A O 1
ATOM 1512 N N . ILE A 1 194 ? 25.766 65.812 33.719 1 84.38 194 ILE A N 1
ATOM 1513 C CA . ILE A 1 194 ? 25.859 67.25 33.5 1 84.38 194 ILE A CA 1
ATOM 1514 C C . ILE A 1 194 ? 25.234 68 34.688 1 84.38 194 ILE A C 1
ATOM 1516 O O . ILE A 1 194 ? 25.594 69.125 34.969 1 84.38 194 ILE A O 1
ATOM 1520 N N . GLN A 1 195 ? 24.172 67.5 35.375 1 74.94 195 GLN A N 1
ATOM 1521 C CA . GLN A 1 195 ? 23.422 68.188 36.438 1 74.94 195 GLN A CA 1
ATOM 1522 C C . GLN A 1 195 ? 24.375 68.812 37.438 1 74.94 195 GLN A C 1
ATOM 1524 O O . GLN A 1 195 ? 24.109 69.938 37.938 1 74.94 195 GLN A O 1
ATOM 1529 N N . ASP A 1 196 ? 25.594 68.312 37.594 1 69.44 196 ASP A N 1
ATOM 1530 C CA . ASP A 1 196 ? 26.484 68.812 38.625 1 69.44 196 ASP A CA 1
ATOM 1531 C C . ASP A 1 196 ? 27.406 69.875 38.062 1 69.44 196 ASP A C 1
ATOM 1533 O O . ASP A 1 196 ? 28.062 70.625 38.812 1 69.44 196 ASP A O 1
ATOM 1537 N N . LEU A 1 197 ? 27.312 70.125 36.688 1 74.94 197 LEU A N 1
ATOM 1538 C CA . LEU A 1 197 ? 28.406 70.938 36.188 1 74.94 197 LEU A CA 1
ATOM 1539 C C . LEU A 1 197 ? 27.906 72.312 35.656 1 74.94 197 LEU A C 1
ATOM 1541 O O . LEU A 1 197 ? 28.531 73.312 35.906 1 74.94 197 LEU A O 1
ATOM 1545 N N . ASN A 1 198 ? 26.859 72.438 34.844 1 78.44 198 ASN A N 1
ATOM 1546 C CA . ASN A 1 198 ? 26.406 73.625 34.156 1 78.44 198 ASN A CA 1
ATOM 1547 C C . ASN A 1 198 ? 24.875 73.688 34.094 1 78.44 198 ASN A C 1
ATOM 1549 O O . ASN A 1 198 ? 24.266 72.875 33.375 1 78.44 198 ASN A O 1
ATOM 1553 N N . PRO A 1 199 ? 24.297 74.625 34.75 1 80.38 199 PRO A N 1
ATOM 1554 C CA . PRO A 1 199 ? 22.844 74.688 34.812 1 80.38 199 PRO A CA 1
ATOM 1555 C C . PRO A 1 199 ? 22.188 74.812 33.438 1 80.38 199 PRO A C 1
ATOM 1557 O O . PRO A 1 199 ? 21.125 74.25 33.188 1 80.38 199 PRO A O 1
ATOM 1560 N N . ASP A 1 200 ? 22.812 75.625 32.562 1 82 200 ASP A N 1
ATOM 1561 C CA . ASP A 1 200 ? 22.234 75.812 31.234 1 82 200 ASP A CA 1
ATOM 1562 C C . ASP A 1 200 ? 22.266 74.5 30.422 1 82 200 ASP A C 1
ATOM 1564 O O . ASP A 1 200 ? 21.297 74.188 29.766 1 82 200 ASP A O 1
ATOM 1568 N N . ARG A 1 201 ? 23.328 73.875 30.594 1 84.06 201 ARG A N 1
ATOM 1569 C CA . ARG A 1 201 ? 23.469 72.625 29.891 1 84.06 201 ARG A CA 1
ATOM 1570 C C . ARG A 1 201 ? 22.531 71.562 30.484 1 84.06 201 ARG A C 1
ATOM 1572 O O . ARG A 1 201 ? 22.031 70.688 29.766 1 84.06 201 ARG A O 1
ATOM 1579 N N . ALA A 1 202 ? 22.234 71.625 31.656 1 86.38 202 ALA A N 1
ATOM 1580 C CA . ALA A 1 202 ? 21.344 70.75 32.344 1 86.38 202 ALA A CA 1
ATOM 1581 C C . ALA A 1 202 ? 19.906 70.875 31.891 1 86.38 202 ALA A C 1
ATOM 1583 O O . ALA A 1 202 ? 19.172 69.938 31.703 1 86.38 202 ALA A O 1
ATOM 1584 N N . ARG A 1 203 ? 19.578 72.125 31.656 1 87.81 203 ARG A N 1
ATOM 1585 C CA . ARG A 1 203 ? 18.219 72.438 31.188 1 87.81 203 ARG A CA 1
ATOM 1586 C C . ARG A 1 203 ? 17.984 71.875 29.797 1 87.81 203 ARG A C 1
ATOM 1588 O O . ARG A 1 203 ? 16.922 71.312 29.516 1 87.81 203 ARG A O 1
ATOM 1595 N N . MET A 1 204 ? 18.984 72 28.953 1 86.44 204 MET A N 1
ATOM 1596 C CA . MET A 1 204 ? 18.875 71.5 27.594 1 86.44 204 MET A CA 1
ATOM 1597 C C . MET A 1 204 ? 18.812 69.938 27.594 1 86.44 204 MET A C 1
ATOM 1599 O O . MET A 1 204 ? 18.062 69.375 26.828 1 86.44 204 MET A O 1
ATOM 1603 N N . ALA A 1 205 ? 19.578 69.438 28.438 1 87 205 ALA A N 1
ATOM 1604 C CA . ALA A 1 205 ? 19.594 67.938 28.562 1 87 205 ALA A CA 1
ATOM 1605 C C . ALA A 1 205 ? 18.25 67.438 29.094 1 87 205 ALA A C 1
ATOM 1607 O O . ALA A 1 205 ? 17.766 66.375 28.688 1 87 205 ALA A O 1
ATOM 1608 N N . GLU A 1 206 ? 17.75 68.125 29.969 1 89.25 206 GLU A N 1
ATOM 1609 C CA . GLU A 1 206 ? 16.453 67.75 30.531 1 89.25 206 GLU A CA 1
ATOM 1610 C C . GLU A 1 206 ? 15.359 67.875 29.453 1 89.25 206 GLU A C 1
ATOM 1612 O O . GLU A 1 206 ? 14.469 67 29.422 1 89.25 206 GLU A O 1
ATOM 1617 N N . TYR A 1 207 ? 15.461 68.875 28.641 1 89.88 207 TYR A N 1
ATOM 1618 C CA . TYR A 1 207 ? 14.5 69 27.562 1 89.88 207 TYR A CA 1
ATOM 1619 C C . TYR A 1 207 ? 14.625 67.875 26.578 1 89.88 207 TYR A C 1
ATOM 1621 O O . TYR A 1 207 ? 13.617 67.312 26.156 1 89.88 207 TYR A O 1
ATOM 1629 N N . LYS A 1 208 ? 15.859 67.562 26.266 1 87.94 208 LYS A N 1
ATOM 1630 C CA . LYS A 1 208 ? 16.094 66.438 25.375 1 87.94 208 LYS A CA 1
ATOM 1631 C C . LYS A 1 208 ? 15.578 65.125 25.969 1 87.94 208 LYS A C 1
ATOM 1633 O O . LYS A 1 208 ? 15.016 64.312 25.266 1 87.94 208 LYS A O 1
ATOM 1638 N N . HIS A 1 209 ? 15.781 64.875 27.203 1 91.19 209 HIS A N 1
ATOM 1639 C CA . HIS A 1 209 ? 15.32 63.719 27.906 1 91.19 209 HIS A CA 1
ATOM 1640 C C . HIS A 1 209 ? 13.797 63.656 27.906 1 91.19 209 HIS A C 1
ATOM 1642 O O . HIS A 1 209 ? 13.219 62.594 27.656 1 91.19 209 HIS A O 1
ATOM 1648 N N . ARG A 1 210 ? 13.188 64.812 28.172 1 91.69 210 ARG A N 1
ATOM 1649 C CA . ARG A 1 210 ? 11.727 64.875 28.172 1 91.69 210 ARG A CA 1
ATOM 1650 C C . ARG A 1 210 ? 11.172 64.5 26.797 1 91.69 210 ARG A C 1
ATOM 1652 O O . ARG A 1 210 ? 10.18 63.812 26.672 1 91.69 210 ARG A O 1
ATOM 1659 N N . ARG A 1 211 ? 11.812 65.062 25.797 1 91.69 211 ARG A N 1
ATOM 1660 C CA . ARG A 1 211 ? 11.383 64.812 24.438 1 91.69 211 ARG A CA 1
ATOM 1661 C C . ARG A 1 211 ? 11.57 63.312 24.094 1 91.69 211 ARG A C 1
ATOM 1663 O O . ARG A 1 211 ? 10.727 62.719 23.422 1 91.69 211 ARG A O 1
ATOM 1670 N N . SER A 1 212 ? 12.617 62.781 24.531 1 90.94 212 SER A N 1
ATOM 1671 C CA . SER A 1 212 ? 12.891 61.344 24.297 1 90.94 212 SER A CA 1
ATOM 1672 C C . SER A 1 212 ? 11.867 60.469 25 1 90.94 212 SER A C 1
ATOM 1674 O O . SER A 1 212 ? 11.461 59.438 24.484 1 90.94 212 SER A O 1
ATOM 1676 N N . LEU A 1 213 ? 11.484 60.812 26.141 1 92.5 213 LEU A N 1
ATOM 1677 C CA . LEU A 1 213 ? 10.492 60.062 26.891 1 92.5 213 LEU A CA 1
ATOM 1678 C C . LEU A 1 213 ? 9.133 60.125 26.188 1 92.5 213 LEU A C 1
ATOM 1680 O O . LEU A 1 213 ? 8.406 59.125 26.172 1 92.5 213 LEU A O 1
ATOM 1684 N N . GLU A 1 214 ? 8.805 61.281 25.641 1 92.62 214 GLU A N 1
ATOM 1685 C CA . GLU A 1 214 ? 7.559 61.406 24.891 1 92.62 214 GLU A CA 1
ATOM 1686 C C . GLU A 1 214 ? 7.57 60.5 23.656 1 92.62 214 GLU A C 1
ATOM 1688 O O . GLU A 1 214 ? 6.578 59.844 23.344 1 92.62 214 GLU A O 1
ATOM 1693 N N . THR A 1 215 ? 8.695 60.562 22.984 1 92.56 215 THR A N 1
ATOM 1694 C CA . THR A 1 215 ? 8.836 59.719 21.812 1 92.56 215 THR A CA 1
ATOM 1695 C C . THR A 1 215 ? 8.773 58.25 22.188 1 92.56 215 THR A C 1
ATOM 1697 O O . THR A 1 215 ? 8.211 57.438 21.438 1 92.56 215 THR A O 1
ATOM 1700 N N . LEU A 1 216 ? 9.352 57.844 23.266 1 94.25 216 LEU A N 1
ATOM 1701 C CA . LEU A 1 216 ? 9.344 56.469 23.734 1 94.25 216 LEU A CA 1
ATOM 1702 C C . LEU A 1 216 ? 7.918 56 24.031 1 94.25 216 LEU A C 1
ATOM 1704 O O . LEU A 1 216 ? 7.562 54.844 23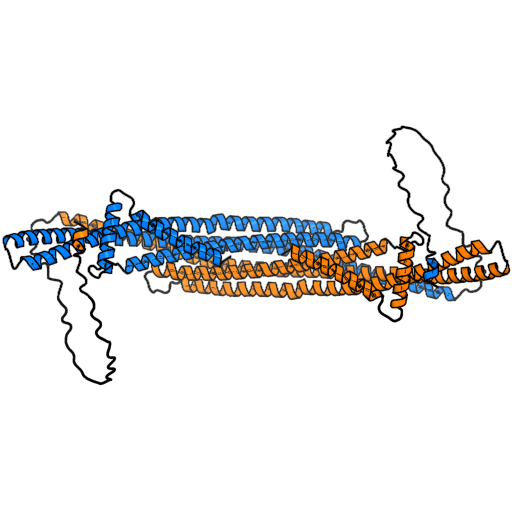.75 1 94.25 216 LEU A O 1
ATOM 1708 N N . GLN A 1 217 ? 7.148 56.906 24.688 1 93.31 217 GLN A N 1
ATOM 1709 C CA . GLN A 1 217 ? 5.758 56.562 24.953 1 93.31 217 GLN A CA 1
ATOM 1710 C C . GLN A 1 217 ? 5.004 56.25 23.672 1 93.31 217 GLN A C 1
ATOM 1712 O O . GLN A 1 217 ? 4.254 55.281 23.594 1 93.31 217 GLN A O 1
ATOM 1717 N N . GLY A 1 218 ? 5.207 57.125 22.719 1 91.75 218 GLY A N 1
ATOM 1718 C CA . GLY A 1 218 ? 4.598 56.844 21.422 1 91.75 218 GLY A CA 1
ATOM 1719 C C . GLY A 1 218 ? 5.07 55.531 20.797 1 91.75 218 GLY A C 1
ATOM 1720 O O . GLY A 1 218 ? 4.27 54.781 20.234 1 91.75 218 GLY A O 1
ATOM 1721 N N . GLY A 1 219 ? 6.324 55.312 20.875 1 91.06 219 GLY A N 1
ATOM 1722 C CA . GLY A 1 219 ? 6.887 54.062 20.375 1 91.06 219 GLY A CA 1
ATOM 1723 C C . GLY A 1 219 ? 6.379 52.844 21.094 1 91.06 219 GLY A C 1
ATOM 1724 O O . GLY A 1 219 ? 6.156 51.781 20.469 1 91.06 219 GLY A O 1
ATOM 1725 N N . SER A 1 220 ? 6.277 52.906 22.359 1 93.94 220 SER A N 1
ATOM 1726 C CA . SER A 1 220 ? 5.742 51.812 23.172 1 93.94 220 SER A CA 1
ATOM 1727 C C . SER A 1 220 ? 4.316 51.469 22.75 1 93.94 220 SER A C 1
ATOM 1729 O O . SER A 1 220 ? 3.957 50.312 22.656 1 93.94 220 SER A O 1
ATOM 1731 N N . GLU A 1 221 ? 3.533 52.531 22.531 1 93.81 221 GLU A N 1
ATOM 1732 C CA . GLU A 1 221 ? 2.154 52.312 22.094 1 93.81 221 GLU A CA 1
ATOM 1733 C C . GLU A 1 221 ? 2.098 51.656 20.734 1 93.81 221 GLU A C 1
ATOM 1735 O O . GLU A 1 221 ? 1.273 50.75 20.516 1 93.81 221 GLU A O 1
ATOM 1740 N N . GLN A 1 222 ? 3.006 52.062 19.891 1 93.75 222 GLN A N 1
ATOM 1741 C CA . GLN A 1 222 ? 3.062 51.438 18.578 1 93.75 222 GLN A CA 1
ATOM 1742 C C . GLN A 1 222 ? 3.49 50 18.656 1 93.75 222 GLN A C 1
ATOM 1744 O O . GLN A 1 222 ? 2.959 49.156 17.922 1 93.75 222 GLN A O 1
ATOM 1749 N N . TYR A 1 223 ? 4.414 49.656 19.469 1 95.5 223 TYR A N 1
ATOM 1750 C CA . TYR A 1 223 ? 4.879 48.281 19.656 1 95.5 223 TYR A CA 1
ATOM 1751 C C . TYR A 1 223 ? 3.77 47.406 20.234 1 95.5 223 TYR A C 1
ATOM 1753 O O . TYR A 1 223 ? 3.514 46.312 19.734 1 95.5 223 TYR A O 1
ATOM 1761 N N . HIS A 1 224 ? 3.094 47.906 21.203 1 95.25 224 HIS A N 1
ATOM 1762 C CA . HIS A 1 224 ? 1.993 47.156 21.797 1 95.25 224 HIS A CA 1
ATOM 1763 C C . HIS A 1 224 ? 0.865 46.938 20.797 1 95.25 224 HIS A C 1
ATOM 1765 O O . HIS A 1 224 ? 0.249 45.875 20.781 1 95.25 224 HIS A O 1
ATOM 1771 N N . ALA A 1 225 ? 0.619 47.969 20 1 94.75 225 ALA A N 1
ATOM 1772 C CA . ALA A 1 225 ? -0.409 47.844 18.969 1 94.75 225 ALA A CA 1
ATOM 1773 C C . ALA A 1 225 ? -0.034 46.781 17.953 1 94.75 225 ALA A C 1
ATOM 1775 O O . ALA A 1 225 ? -0.893 46.031 17.5 1 94.75 225 ALA A O 1
ATOM 1776 N N . ALA A 1 226 ? 1.188 46.75 17.594 1 94.56 226 ALA A N 1
ATOM 1777 C CA . ALA A 1 226 ? 1.667 45.75 16.656 1 94.56 226 ALA A CA 1
ATOM 1778 C C . ALA A 1 226 ? 1.542 44.344 17.234 1 94.56 226 ALA A C 1
ATOM 1780 O O . ALA A 1 226 ? 1.148 43.406 16.531 1 94.56 226 ALA A O 1
ATOM 1781 N N . LEU A 1 227 ? 1.876 44.188 18.484 1 95.69 227 LEU A N 1
ATOM 1782 C CA . LEU A 1 227 ? 1.753 42.875 19.156 1 95.69 227 LEU A CA 1
ATOM 1783 C C . LEU A 1 227 ? 0.299 42.438 19.203 1 95.69 227 LEU A C 1
ATOM 1785 O O . LEU A 1 227 ? -0.001 41.281 18.891 1 95.69 227 LEU A O 1
ATOM 1789 N N . GLN A 1 228 ? -0.561 43.406 19.578 1 93.81 228 GLN A N 1
ATOM 1790 C CA . GLN A 1 228 ? -1.979 43.062 19.656 1 93.81 228 GLN A CA 1
ATOM 1791 C C . GLN A 1 228 ? -2.535 42.688 18.297 1 93.81 228 GLN A C 1
ATOM 1793 O O . GLN A 1 228 ? -3.25 41.688 18.172 1 93.81 228 GLN A O 1
ATOM 1798 N N . SER A 1 229 ? -2.172 43.469 17.328 1 94.44 229 SER A N 1
ATOM 1799 C CA . SER A 1 229 ? -2.609 43.156 15.977 1 94.44 229 SER A CA 1
ATOM 1800 C C . SER A 1 229 ? -2.068 41.812 15.516 1 94.44 229 SER A C 1
ATOM 1802 O O . SER A 1 229 ? -2.785 41.031 14.883 1 94.44 229 SER A O 1
ATOM 1804 N N . GLY A 1 230 ? -0.808 41.562 15.812 1 93.94 230 GLY A N 1
ATOM 1805 C CA . GLY A 1 230 ? -0.204 40.281 15.469 1 93.94 230 GLY A CA 1
ATOM 1806 C C . GLY A 1 230 ? -0.879 39.094 16.141 1 93.94 230 GLY A C 1
ATOM 1807 O O . GLY A 1 230 ? -1.111 38.062 15.508 1 93.94 230 GLY A O 1
ATOM 1808 N N . MET A 1 231 ? -1.224 39.219 17.375 1 92.19 231 MET A N 1
ATOM 1809 C CA . MET A 1 231 ? -1.882 38.156 18.125 1 92.19 231 MET A CA 1
ATOM 1810 C C . MET A 1 231 ? -3.271 37.875 17.562 1 92.19 231 MET A C 1
ATOM 1812 O O . MET A 1 231 ? -3.682 36.719 17.484 1 92.19 231 MET A O 1
ATOM 1816 N N . GLU A 1 232 ? -3.992 38.938 17.188 1 89.75 232 GLU A N 1
ATOM 1817 C CA . GLU A 1 232 ? -5.324 38.781 16.625 1 89.75 232 GLU A CA 1
ATOM 1818 C C . GLU A 1 232 ? -5.266 38.062 15.273 1 89.75 232 GLU A C 1
ATOM 1820 O O . GLU A 1 232 ? -6.035 37.125 15.016 1 89.75 232 GLU A O 1
ATOM 1825 N N . LYS A 1 233 ? -4.355 38.5 14.43 1 92.19 233 LYS A N 1
ATOM 1826 C CA . LYS A 1 233 ? -4.199 37.906 13.109 1 92.19 233 LYS A CA 1
ATOM 1827 C C . LYS A 1 233 ? -3.832 36.438 13.227 1 92.19 233 LYS A C 1
ATOM 1829 O O . LYS A 1 233 ? -4.363 35.594 12.492 1 92.19 233 LYS A O 1
ATOM 1834 N N . THR A 1 234 ? -2.906 36.125 14.125 1 92.5 234 THR A N 1
ATOM 1835 C CA . THR A 1 234 ? -2.451 34.719 14.281 1 92.5 234 THR A CA 1
ATOM 1836 C C . THR A 1 234 ? -3.549 33.875 14.883 1 92.5 234 THR A C 1
ATOM 1838 O O . THR A 1 234 ? -3.689 32.688 14.531 1 92.5 234 THR A O 1
ATOM 1841 N N . SER A 1 235 ? -4.34 34.438 15.836 1 89.31 235 SER A N 1
ATOM 1842 C CA . SER A 1 235 ? -5.473 33.688 16.375 1 89.31 235 SER A CA 1
ATOM 1843 C C . SER A 1 235 ? -6.484 33.344 15.289 1 89.31 235 SER A C 1
ATOM 1845 O O . SER A 1 235 ? -6.977 32.219 15.227 1 89.31 235 SER A O 1
ATOM 1847 N N . PHE A 1 236 ? -6.734 34.312 14.445 1 89.31 236 PHE A N 1
ATOM 1848 C CA . PHE A 1 236 ? -7.691 34.094 13.367 1 89.31 236 PHE A CA 1
ATOM 1849 C C . PHE A 1 236 ? -7.207 33.031 12.406 1 89.31 236 PHE A C 1
ATOM 1851 O O . PHE A 1 236 ? -7.969 32.125 12.031 1 89.31 236 PHE A O 1
ATOM 1858 N N . VAL A 1 237 ? -5.973 33.125 12 1 92.44 237 VAL A N 1
ATOM 1859 C CA . VAL A 1 237 ? -5.441 32.188 11.016 1 92.44 237 VAL A CA 1
ATOM 1860 C C . VAL A 1 237 ? -5.387 30.781 11.617 1 92.44 237 VAL A C 1
ATOM 1862 O O . VAL A 1 237 ? -5.613 29.797 10.922 1 92.44 237 VAL A O 1
ATOM 1865 N N . LEU A 1 238 ? -5.059 30.656 12.898 1 91.94 238 LEU A N 1
ATOM 1866 C CA . LEU A 1 238 ? -5.02 29.359 13.562 1 91.94 238 LEU A CA 1
ATOM 1867 C C . LEU A 1 238 ? -6.418 28.75 13.641 1 91.94 238 LEU A C 1
ATOM 1869 O O . LEU A 1 238 ? -6.582 27.531 13.461 1 91.94 238 LEU A O 1
ATOM 1873 N N . GLU A 1 239 ? -7.41 29.531 13.891 1 89.44 239 GLU A N 1
ATOM 1874 C CA . GLU A 1 239 ? -8.789 29.062 13.914 1 89.44 239 GLU A CA 1
ATOM 1875 C C . GLU A 1 239 ? -9.227 28.562 12.539 1 89.44 239 GLU A C 1
ATOM 1877 O O . GLU A 1 239 ? -9.844 27.5 12.43 1 89.44 239 GLU A O 1
ATOM 1882 N N . GLN A 1 240 ? -8.883 29.359 11.531 1 89.94 240 GLN A N 1
ATOM 1883 C CA . GLN A 1 240 ? -9.227 28.969 10.172 1 89.94 240 GLN A CA 1
ATOM 1884 C C . GLN A 1 240 ? -8.523 27.672 9.781 1 89.94 240 GLN A C 1
ATOM 1886 O O . GLN A 1 240 ? -9.133 26.797 9.148 1 89.94 240 GLN A O 1
ATOM 1891 N N . ALA A 1 241 ? -7.273 27.609 10.148 1 91.88 241 ALA A N 1
ATOM 1892 C CA . ALA A 1 241 ? -6.492 26.406 9.844 1 91.88 241 ALA A CA 1
ATOM 1893 C C . ALA A 1 241 ? -7.055 25.188 10.562 1 91.88 241 ALA A C 1
ATOM 1895 O O . ALA A 1 241 ? -7.082 24.094 10 1 91.88 241 ALA A O 1
ATOM 1896 N N . SER A 1 242 ? -7.453 25.344 11.797 1 90.94 242 SER A N 1
ATOM 1897 C CA . SER A 1 242 ? -8.062 24.266 12.562 1 90.94 242 SER A CA 1
ATOM 1898 C C . SER A 1 242 ? -9.336 23.766 11.891 1 90.94 242 SER A C 1
ATOM 1900 O O . SER A 1 242 ? -9.484 22.562 11.648 1 90.94 242 SER A O 1
ATOM 1902 N N . MET A 1 243 ? -10.211 24.641 11.5 1 89.69 243 MET A N 1
ATOM 1903 C CA . MET A 1 243 ? -11.469 24.266 10.844 1 89.69 243 MET A CA 1
ATOM 1904 C C . MET A 1 243 ? -11.203 23.562 9.523 1 89.69 243 MET A C 1
ATOM 1906 O O . MET A 1 243 ? -11.828 22.531 9.227 1 89.69 243 MET A O 1
ATOM 1910 N N . ALA A 1 244 ? -10.312 24.172 8.773 1 92.25 244 ALA A N 1
ATOM 1911 C CA . ALA A 1 244 ? -9.984 23.594 7.469 1 92.25 244 ALA A CA 1
ATOM 1912 C C . ALA A 1 244 ? -9.391 22.203 7.613 1 92.25 244 ALA A C 1
ATOM 1914 O O . ALA A 1 244 ? -9.711 21.297 6.828 1 92.25 244 ALA A O 1
ATOM 1915 N N . THR A 1 245 ? -8.547 22 8.578 1 94.31 245 THR A N 1
ATOM 1916 C CA . THR A 1 245 ? -7.875 20.719 8.773 1 94.31 245 THR A CA 1
ATOM 1917 C C . THR A 1 245 ? -8.875 19.641 9.195 1 94.31 245 THR A C 1
ATOM 1919 O O . THR A 1 245 ? -8.836 18.516 8.695 1 94.31 245 THR A O 1
ATOM 1922 N N . TRP A 1 246 ? -9.758 19.953 10.078 1 92.25 246 TRP A N 1
ATOM 1923 C CA . TRP A 1 246 ? -10.773 19 10.492 1 92.25 246 TRP A CA 1
ATOM 1924 C C . TRP A 1 246 ? -11.727 18.688 9.344 1 92.25 246 TRP A C 1
ATOM 1926 O O . TRP A 1 246 ? -12.141 17.531 9.164 1 92.25 246 TRP A O 1
ATOM 1936 N N . SER A 1 247 ? -12.07 19.688 8.578 1 92.56 247 SER A N 1
ATOM 1937 C CA . SER A 1 247 ? -12.898 19.469 7.395 1 92.56 247 SER A CA 1
ATOM 1938 C C . SER A 1 247 ? -12.203 18.547 6.402 1 92.56 247 SER A C 1
ATOM 1940 O O . SER A 1 247 ? -12.82 17.609 5.879 1 92.56 247 SER A O 1
ATOM 1942 N N . ALA A 1 248 ? -10.945 18.812 6.133 1 95.19 248 ALA A N 1
ATOM 1943 C CA . ALA A 1 248 ? -10.172 17.984 5.215 1 95.19 248 ALA A CA 1
ATOM 1944 C C . ALA A 1 248 ? -10.102 16.547 5.707 1 95.19 248 ALA A C 1
ATOM 1946 O O . ALA A 1 248 ? -10.219 15.609 4.91 1 95.19 248 ALA A O 1
ATOM 1947 N N . SER A 1 249 ? -9.914 16.375 6.992 1 95.06 249 SER A N 1
ATOM 1948 C CA . SER A 1 249 ? -9.844 15.039 7.582 1 95.06 249 SER A CA 1
ATOM 1949 C C . SER A 1 249 ? -11.172 14.305 7.461 1 95.06 249 SER A C 1
ATOM 1951 O O . SER A 1 249 ? -11.203 13.109 7.156 1 95.06 249 SER A O 1
ATOM 1953 N N . ASN A 1 250 ? -12.219 15 7.723 1 94.25 250 ASN A N 1
ATOM 1954 C CA . ASN A 1 250 ? -13.547 14.414 7.57 1 94.25 250 ASN A CA 1
ATOM 1955 C C . ASN A 1 250 ? -13.797 13.953 6.137 1 94.25 250 ASN A C 1
ATOM 1957 O O . ASN A 1 250 ? -14.211 12.82 5.906 1 94.25 250 ASN A O 1
ATOM 1961 N N . VAL A 1 251 ? -13.578 14.844 5.195 1 94.75 251 VAL A N 1
ATOM 1962 C CA . VAL A 1 251 ? -13.766 14.516 3.785 1 94.75 251 VAL A CA 1
ATOM 1963 C C . VAL A 1 251 ? -12.914 13.312 3.416 1 94.75 251 VAL A C 1
ATOM 1965 O O . VAL A 1 251 ? -13.367 12.414 2.705 1 94.75 251 VAL A O 1
ATOM 1968 N N . PHE A 1 252 ? -11.68 13.297 3.898 1 97.69 252 PHE A N 1
ATOM 1969 C CA . PHE A 1 252 ? -10.75 12.211 3.627 1 97.69 252 PHE A CA 1
ATOM 1970 C C . PHE A 1 252 ? -11.336 10.875 4.062 1 97.69 252 PHE A C 1
ATOM 1972 O O . PHE A 1 252 ? -11.391 9.93 3.273 1 97.69 252 PHE A O 1
ATOM 1979 N N . PHE A 1 253 ? -11.844 10.773 5.23 1 96.88 253 PHE A N 1
ATOM 1980 C CA . PHE A 1 253 ? -12.328 9.5 5.758 1 96.88 253 PHE A CA 1
ATOM 1981 C C . PHE A 1 253 ? -13.68 9.141 5.152 1 96.88 253 PHE A C 1
ATOM 1983 O O . PHE A 1 253 ? -14 7.961 4.992 1 96.88 253 PHE A O 1
ATOM 1990 N N . LEU A 1 254 ? -14.477 10.148 4.852 1 95.75 254 LEU A N 1
ATOM 1991 C CA . LEU A 1 254 ? -15.711 9.859 4.129 1 95.75 254 LEU A CA 1
ATOM 1992 C C . LEU A 1 254 ? -15.414 9.211 2.779 1 95.75 254 LEU A C 1
ATOM 1994 O O . LEU A 1 254 ? -16.047 8.219 2.406 1 95.75 254 LEU A O 1
ATOM 1998 N N . GLN A 1 255 ? -14.461 9.812 2.098 1 96.06 255 GLN A N 1
ATOM 1999 C CA . GLN A 1 255 ? -14.078 9.258 0.804 1 96.06 255 GLN A CA 1
ATOM 2000 C C . GLN A 1 255 ? -13.5 7.855 0.957 1 96.06 255 GLN A C 1
ATOM 2002 O O . GLN A 1 255 ? -13.773 6.973 0.142 1 96.06 255 GLN A O 1
ATOM 2007 N N . LEU A 1 256 ? -12.68 7.648 1.946 1 96.81 256 LEU A N 1
ATOM 2008 C CA . LEU A 1 256 ? -12.125 6.332 2.219 1 96.81 256 LEU A CA 1
ATOM 2009 C C . LEU A 1 256 ? -13.227 5.316 2.498 1 96.81 256 LEU A C 1
ATOM 2011 O O . LEU A 1 256 ? -13.188 4.195 1.988 1 96.81 256 LEU A O 1
ATOM 2015 N N . SER A 1 257 ? -14.172 5.723 3.324 1 96.25 257 SER A N 1
ATOM 2016 C CA . SER A 1 257 ? -15.289 4.848 3.656 1 96.25 257 SER A CA 1
ATOM 2017 C C . SER A 1 257 ? -16.062 4.426 2.406 1 96.25 257 SER A C 1
ATOM 2019 O O . SER A 1 257 ? -16.359 3.246 2.225 1 96.25 257 SER A O 1
ATOM 2021 N N . MET A 1 258 ? -16.312 5.359 1.548 1 95.62 258 MET A N 1
ATOM 2022 C CA . MET A 1 258 ? -17.031 5.062 0.312 1 95.62 258 MET A CA 1
ATOM 2023 C C . MET A 1 258 ? -16.219 4.129 -0.579 1 95.62 258 MET A C 1
ATOM 2025 O O . MET A 1 258 ? -16.781 3.203 -1.179 1 95.62 258 MET A O 1
ATOM 2029 N N . PHE A 1 259 ? -14.969 4.359 -0.634 1 97.56 259 PHE A N 1
ATOM 2030 C CA . PHE A 1 259 ? -14.07 3.514 -1.417 1 97.56 259 PHE A CA 1
ATOM 2031 C C . PHE A 1 259 ? -14.109 2.076 -0.91 1 97.56 259 PHE A C 1
ATOM 2033 O O . PHE A 1 259 ? -14.242 1.139 -1.697 1 97.56 259 PHE A O 1
ATOM 2040 N N . PHE A 1 260 ? -13.992 1.882 0.347 1 97.31 260 PHE A N 1
ATOM 2041 C CA . PHE A 1 260 ? -13.945 0.54 0.916 1 97.31 260 PHE A CA 1
ATOM 2042 C C . PHE A 1 260 ? -15.305 -0.146 0.785 1 97.31 260 PHE A C 1
ATOM 2044 O O . PHE A 1 260 ? -15.375 -1.366 0.626 1 97.31 260 PHE A O 1
ATOM 2051 N N . LYS A 1 261 ? -16.344 0.642 0.86 1 95.75 261 LYS A N 1
ATOM 2052 C CA . LYS A 1 261 ? -17.672 0.087 0.605 1 95.75 261 LYS A CA 1
ATOM 2053 C C . LYS A 1 261 ? -17.766 -0.492 -0.803 1 95.75 261 LYS A C 1
ATOM 2055 O O . LYS A 1 261 ? -18.219 -1.621 -0.987 1 95.75 261 LYS A O 1
ATOM 2060 N N . ASP A 1 262 ? -17.344 0.308 -1.749 1 95.5 262 ASP A N 1
ATOM 2061 C CA . ASP A 1 262 ? -17.375 -0.138 -3.139 1 95.5 262 ASP A CA 1
ATOM 2062 C C . ASP A 1 262 ? -16.453 -1.333 -3.354 1 95.5 262 ASP A C 1
ATOM 2064 O O . ASP A 1 262 ? -16.797 -2.279 -4.059 1 95.5 262 ASP A O 1
ATOM 2068 N N . LEU A 1 263 ? -15.273 -1.239 -2.756 1 96.12 263 LEU A N 1
ATOM 2069 C CA . LEU A 1 263 ? -14.32 -2.338 -2.885 1 96.12 263 LEU A CA 1
ATOM 2070 C C . LEU A 1 263 ? -14.883 -3.617 -2.277 1 96.12 263 LEU A C 1
ATOM 2072 O O . LEU A 1 263 ? -14.688 -4.707 -2.82 1 96.12 263 LEU A O 1
ATOM 2076 N N . PHE A 1 264 ? -15.555 -3.471 -1.156 1 96 264 PHE A N 1
ATOM 2077 C CA . PHE A 1 264 ? -16.234 -4.602 -0.533 1 96 264 PHE A CA 1
ATOM 2078 C C . PHE A 1 264 ? -17.219 -5.246 -1.504 1 96 264 PHE A C 1
ATOM 2080 O O . PHE A 1 264 ? -17.188 -6.465 -1.696 1 96 264 PHE A O 1
ATOM 2087 N N . GLY A 1 265 ? -17.984 -4.465 -2.086 1 94.75 265 GLY A N 1
ATOM 2088 C CA . GLY A 1 265 ? -18.969 -4.98 -3.037 1 94.75 265 GLY A CA 1
ATOM 2089 C C . GLY A 1 265 ? -18.328 -5.73 -4.191 1 94.75 265 GLY A C 1
ATOM 2090 O O . GLY A 1 265 ? -18.797 -6.809 -4.57 1 94.75 265 GLY A O 1
ATOM 2091 N N . GLU A 1 266 ? -17.297 -5.207 -4.75 1 94.12 266 GLU A N 1
ATOM 2092 C CA . GLU A 1 266 ? -16.625 -5.828 -5.891 1 94.12 266 GLU A CA 1
ATOM 2093 C C . GLU A 1 266 ? -15.914 -7.113 -5.484 1 94.12 266 GLU A C 1
ATOM 2095 O O . GLU A 1 266 ? -15.938 -8.102 -6.219 1 94.12 266 GLU A O 1
ATOM 2100 N N . CYS A 1 267 ? -15.25 -7.109 -4.312 1 94.81 267 CYS A N 1
ATOM 2101 C CA . CYS A 1 267 ? -14.562 -8.305 -3.84 1 94.81 267 CYS A CA 1
ATOM 2102 C C . CYS A 1 267 ? -15.555 -9.43 -3.555 1 94.81 267 CYS A C 1
ATOM 2104 O O . CYS A 1 267 ? -15.258 -10.602 -3.805 1 94.81 267 CYS A O 1
ATOM 2106 N N . GLU A 1 268 ? -16.688 -9.055 -3.074 1 93.88 268 GLU A N 1
ATOM 2107 C CA . GLU A 1 268 ? -17.734 -10.047 -2.834 1 93.88 268 GLU A CA 1
ATOM 2108 C C . GLU A 1 268 ? -18.219 -10.672 -4.141 1 93.88 268 GLU A C 1
ATOM 2110 O O . GLU A 1 268 ? -18.422 -11.883 -4.215 1 93.88 268 GLU A O 1
ATOM 2115 N N . LYS A 1 269 ? -18.422 -9.852 -5.082 1 93.81 269 LYS A N 1
ATOM 2116 C CA . LYS A 1 269 ? -18.812 -10.336 -6.406 1 93.81 269 LYS A CA 1
ATOM 2117 C C . LYS A 1 269 ? -17.781 -11.312 -6.961 1 93.81 269 LYS A C 1
ATOM 2119 O O . LYS A 1 269 ? -18.125 -12.383 -7.461 1 93.81 269 LYS A O 1
ATOM 2124 N N . VAL A 1 270 ? -16.5 -10.93 -6.891 1 94.06 270 VAL A N 1
ATOM 2125 C CA . VAL A 1 270 ? -15.422 -11.766 -7.398 1 94.06 270 VAL A CA 1
ATOM 2126 C C . VAL A 1 270 ? -15.383 -13.086 -6.621 1 94.06 270 VAL A C 1
ATOM 2128 O O . VAL A 1 270 ? -15.227 -14.156 -7.207 1 94.06 270 VAL A O 1
ATOM 2131 N N . ALA A 1 271 ? -15.516 -12.984 -5.309 1 93.75 271 ALA A N 1
ATOM 2132 C CA . ALA A 1 271 ? -15.555 -14.195 -4.488 1 93.75 271 ALA A CA 1
ATOM 2133 C C . ALA A 1 271 ? -16.688 -15.125 -4.922 1 93.75 271 ALA A C 1
ATOM 2135 O O . ALA A 1 271 ? -16.516 -16.344 -4.965 1 93.75 271 ALA A O 1
ATOM 2136 N N . GLY A 1 272 ? -17.812 -14.547 -5.203 1 91.44 272 GLY A N 1
ATOM 2137 C CA . GLY A 1 272 ? -18.938 -15.344 -5.699 1 91.44 272 GLY A CA 1
ATOM 2138 C C . GLY A 1 272 ? -18.625 -16.047 -7.004 1 91.44 272 GLY A C 1
ATOM 2139 O O . GLY A 1 272 ? -18.938 -17.234 -7.168 1 91.44 272 GLY A O 1
ATOM 2140 N N . ILE A 1 273 ? -18.031 -15.375 -7.906 1 90.56 273 ILE A N 1
ATOM 2141 C CA . ILE A 1 273 ? -17.641 -15.953 -9.195 1 90.56 273 ILE A CA 1
ATOM 2142 C C . ILE A 1 273 ? -16.656 -17.094 -8.977 1 90.56 273 ILE A C 1
ATOM 2144 O O . ILE A 1 273 ? -16.797 -18.172 -9.562 1 90.56 273 ILE A O 1
ATOM 2148 N N . LEU A 1 274 ? -15.695 -16.844 -8.133 1 91.25 274 LEU A N 1
ATOM 2149 C CA . LEU A 1 274 ? -14.664 -17.844 -7.859 1 91.25 274 LEU A CA 1
ATOM 2150 C C . LEU A 1 274 ? -15.258 -19.062 -7.164 1 91.25 274 LEU A C 1
ATOM 2152 O O . LEU A 1 274 ? -14.812 -20.188 -7.387 1 91.25 274 LEU A O 1
ATOM 2156 N N . ALA A 1 275 ? -16.266 -18.828 -6.352 1 90.69 275 ALA A N 1
ATOM 2157 C CA . ALA A 1 275 ? -16.953 -19.953 -5.727 1 90.69 275 ALA A CA 1
ATOM 2158 C C . ALA A 1 275 ? -17.641 -20.828 -6.777 1 90.69 275 ALA A C 1
ATOM 2160 O O . ALA A 1 275 ? -17.594 -22.062 -6.688 1 90.69 275 ALA A O 1
ATOM 2161 N N . ASN A 1 276 ? -18.172 -20.203 -7.754 1 87.25 276 ASN A N 1
ATOM 2162 C CA . ASN A 1 276 ? -18.797 -20.938 -8.844 1 87.25 276 ASN A CA 1
ATOM 2163 C C . ASN A 1 276 ? -17.781 -21.75 -9.641 1 87.25 276 ASN A C 1
ATOM 2165 O O . ASN A 1 276 ? -18.016 -22.906 -9.969 1 87.25 276 ASN A O 1
ATOM 2169 N N . ILE A 1 277 ? -16.703 -21.141 -9.891 1 83.5 277 ILE A N 1
ATOM 2170 C CA . ILE A 1 277 ? -15.633 -21.797 -10.641 1 83.5 277 ILE A CA 1
ATOM 2171 C C . ILE A 1 277 ? -15.117 -23 -9.844 1 83.5 277 ILE A C 1
ATOM 2173 O O . ILE A 1 277 ? -14.961 -24.094 -10.391 1 83.5 277 ILE A O 1
ATOM 2177 N N . LYS A 1 278 ? -14.883 -22.75 -8.594 1 82.88 278 LYS A N 1
ATOM 2178 C CA . LYS A 1 278 ? -14.414 -23.812 -7.699 1 82.88 278 LYS A CA 1
ATOM 2179 C C . LYS A 1 278 ? -15.398 -24.969 -7.66 1 82.88 278 LYS A C 1
ATOM 2181 O O . LYS A 1 278 ? -15 -26.141 -7.742 1 82.88 278 LYS A O 1
ATOM 2186 N N . ASN A 1 279 ? -16.641 -24.734 -7.574 1 81.88 279 ASN A N 1
ATOM 2187 C CA . ASN A 1 279 ? -17.672 -25.75 -7.484 1 81.88 279 ASN A CA 1
ATOM 2188 C C . ASN A 1 279 ? -17.812 -26.516 -8.797 1 81.88 279 ASN A C 1
ATOM 2190 O O . ASN A 1 279 ? -18.016 -27.734 -8.797 1 81.88 279 ASN A O 1
ATOM 2194 N N . ASN A 1 280 ? -17.703 -25.844 -9.859 1 77.19 280 ASN A N 1
ATOM 2195 C CA . ASN A 1 280 ? -17.766 -26.5 -11.164 1 77.19 280 ASN A CA 1
ATOM 2196 C C . ASN A 1 280 ? -16.578 -27.453 -11.367 1 77.19 280 ASN A C 1
ATOM 2198 O O . ASN A 1 280 ? -16.734 -28.531 -11.945 1 77.19 280 ASN A O 1
ATOM 2202 N N . ARG A 1 281 ? -15.477 -27.125 -10.812 1 76.38 281 ARG A N 1
ATOM 2203 C CA . ARG A 1 281 ? -14.289 -27.953 -10.953 1 76.38 281 ARG A CA 1
ATOM 2204 C C . ARG A 1 281 ? -14.367 -29.203 -10.07 1 76.38 281 ARG A C 1
ATOM 2206 O O . ARG A 1 281 ? -13.906 -30.266 -10.453 1 76.38 281 ARG A O 1
ATOM 2213 N N . LYS A 1 282 ? -14.914 -29.016 -8.945 1 68.5 282 LYS A N 1
ATOM 2214 C CA . LYS A 1 282 ? -15.109 -30.172 -8.078 1 68.5 282 LYS A CA 1
ATOM 2215 C C . LYS A 1 282 ? -16.047 -31.203 -8.727 1 68.5 282 LYS A C 1
ATOM 2217 O O . LYS A 1 282 ? -15.805 -32.406 -8.648 1 68.5 282 LYS A O 1
ATOM 2222 N N . VAL A 1 283 ? -16.969 -30.625 -9.391 1 63.31 283 VAL A N 1
ATOM 2223 C CA . VAL A 1 283 ? -17.906 -31.5 -10.094 1 63.31 283 VAL A CA 1
ATOM 2224 C C . VAL A 1 283 ? -17.188 -32.188 -11.258 1 63.31 283 VAL A C 1
ATOM 2226 O O . VAL A 1 283 ? -17.328 -33.406 -11.453 1 63.31 283 VAL A O 1
ATOM 2229 N N . SER A 1 284 ? -16.391 -31.406 -11.961 1 63.88 284 SER A N 1
ATOM 2230 C CA . SER A 1 284 ? -15.648 -31.969 -13.086 1 63.88 284 SER A CA 1
ATOM 2231 C C . SER A 1 284 ? -14.672 -33.062 -12.625 1 63.88 284 SER A C 1
ATOM 2233 O O . SER A 1 284 ? -14.523 -34.094 -13.281 1 63.88 284 SER A O 1
ATOM 2235 N N . GLN A 1 285 ? -14.086 -32.938 -11.492 1 67.94 285 GLN A N 1
ATOM 2236 C CA . GLN A 1 285 ? -13.156 -33.906 -10.945 1 67.94 285 GLN A CA 1
ATOM 2237 C C . GLN A 1 285 ? -13.875 -35.219 -10.57 1 67.94 285 GL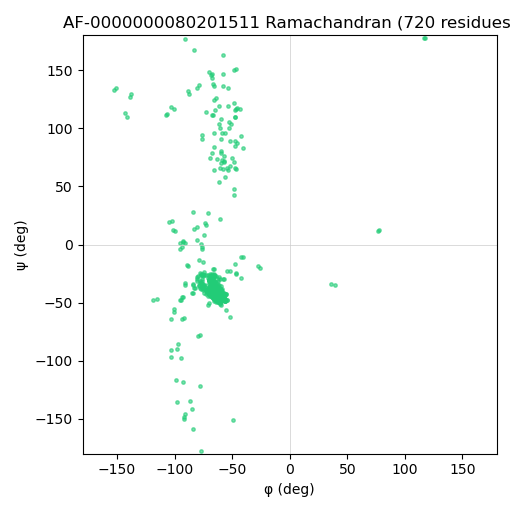N A C 1
ATOM 2239 O O . GLN A 1 285 ? -13.359 -36.312 -10.812 1 67.94 285 GLN A O 1
ATOM 2244 N N . ARG A 1 286 ? -14.977 -35 -9.984 1 65.38 286 ARG A N 1
ATOM 2245 C CA . ARG A 1 286 ? -15.758 -36.156 -9.602 1 65.38 286 ARG A CA 1
ATOM 2246 C C . ARG A 1 286 ? -16.156 -36.969 -10.828 1 65.38 286 ARG A C 1
ATOM 2248 O O . ARG A 1 286 ? -16.031 -38.219 -10.836 1 65.38 286 ARG A O 1
ATOM 2255 N N . ILE A 1 287 ? -16.469 -36.219 -11.844 1 56.31 287 ILE A N 1
ATOM 2256 C CA . ILE A 1 287 ? -16.875 -36.875 -13.078 1 56.31 287 ILE A CA 1
ATOM 2257 C C . ILE A 1 287 ? -15.68 -37.594 -13.711 1 56.31 287 ILE A C 1
ATOM 2259 O O . ILE A 1 287 ? -15.781 -38.719 -14.148 1 56.31 287 ILE A O 1
ATOM 2263 N N . ASN A 1 288 ? -14.594 -36.875 -13.648 1 61.66 288 ASN A N 1
ATOM 2264 C CA . ASN A 1 288 ? -13.391 -37.469 -14.227 1 61.66 288 ASN A CA 1
ATOM 2265 C C . ASN A 1 288 ? -12.906 -38.656 -13.422 1 61.66 288 ASN A C 1
ATOM 2267 O O . ASN A 1 288 ? -12.469 -39.656 -13.992 1 61.66 288 ASN A O 1
ATOM 2271 N N . SER A 1 289 ? -13.031 -38.688 -12.102 1 67.81 289 SER A N 1
ATOM 2272 C CA . SER A 1 289 ? -12.656 -39.812 -11.242 1 67.81 289 SER A CA 1
ATOM 2273 C C . SER A 1 289 ? -13.57 -41 -11.469 1 67.81 289 SER A C 1
ATOM 2275 O O . SER A 1 289 ? -13.102 -42.156 -11.5 1 67.81 289 SER A O 1
ATOM 2277 N N . GLU A 1 290 ? -14.797 -40.656 -11.766 1 63.22 290 GLU A N 1
ATOM 2278 C CA . GLU A 1 290 ? -15.758 -41.719 -12.039 1 63.22 290 GLU A CA 1
ATOM 2279 C C . GLU A 1 290 ? -15.492 -42.375 -13.391 1 63.22 290 GLU A C 1
ATOM 2281 O O . GLU A 1 290 ? -15.57 -43.594 -13.516 1 63.22 290 GLU A O 1
ATOM 2286 N N . LYS A 1 291 ? -15.148 -41.594 -14.312 1 59.09 291 LYS A N 1
ATOM 2287 C CA . LYS A 1 291 ? -14.82 -42.125 -15.633 1 59.09 291 LYS A CA 1
ATOM 2288 C C . LYS A 1 291 ? -13.555 -42.969 -15.586 1 59.09 291 LYS A C 1
ATOM 2290 O O . LYS A 1 291 ? -13.492 -44.031 -16.219 1 59.09 291 LYS A O 1
ATOM 2295 N N . ARG A 1 292 ? -12.547 -42.594 -14.836 1 65.62 292 ARG A N 1
ATOM 2296 C CA . ARG A 1 292 ? -11.297 -43.344 -14.695 1 65.62 292 ARG A CA 1
ATOM 2297 C C . ARG A 1 292 ? -11.531 -44.656 -13.945 1 65.62 292 ARG A C 1
ATOM 2299 O O . ARG A 1 292 ? -10.984 -45.688 -14.32 1 65.62 292 ARG A O 1
ATOM 2306 N N . ALA A 1 293 ? -12.289 -44.562 -12.969 1 67.44 293 ALA A N 1
ATOM 2307 C CA . ALA A 1 293 ? -12.641 -45.75 -12.234 1 67.44 293 ALA A CA 1
ATOM 2308 C C . ALA A 1 293 ? -13.375 -46.75 -13.125 1 67.44 293 ALA A C 1
ATOM 2310 O O . ALA A 1 293 ? -13.117 -47.969 -13.078 1 67.44 293 ALA A O 1
ATOM 2311 N N . ALA A 1 294 ? -14.141 -46.156 -14.016 1 64 294 ALA A N 1
ATOM 2312 C CA . ALA A 1 294 ? -14.898 -47 -14.938 1 64 294 ALA A CA 1
ATOM 2313 C C . ALA A 1 294 ? -13.984 -47.594 -16.016 1 64 294 ALA A C 1
ATOM 2315 O O . ALA A 1 294 ? -14.125 -48.781 -16.375 1 64 294 ALA A O 1
ATOM 2316 N N . ALA A 1 295 ? -13.031 -46.875 -16.438 1 62.22 295 ALA A N 1
ATOM 2317 C CA . ALA A 1 295 ? -12.078 -47.344 -17.438 1 62.22 295 ALA A CA 1
ATOM 2318 C C . ALA A 1 295 ? -11.148 -48.406 -16.875 1 62.22 295 ALA A C 1
ATOM 2320 O O . ALA A 1 295 ? -10.867 -49.406 -17.531 1 62.22 295 ALA A O 1
ATOM 2321 N N . ASN A 1 296 ? -10.688 -48.219 -15.695 1 62.38 296 ASN A N 1
ATOM 2322 C CA . ASN A 1 296 ? -9.859 -49.219 -15.023 1 62.38 296 ASN A CA 1
ATOM 2323 C C . ASN A 1 296 ? -10.633 -50.5 -14.75 1 62.38 296 ASN A C 1
ATOM 2325 O O . ASN A 1 296 ? -10.086 -51.625 -14.891 1 62.38 296 ASN A O 1
ATOM 2329 N N . ALA A 1 297 ? -11.852 -50.344 -14.484 1 63.66 297 ALA A N 1
ATOM 2330 C CA . ALA A 1 297 ? -12.703 -51.5 -14.266 1 63.66 297 ALA A CA 1
ATOM 2331 C C . ALA A 1 297 ? -12.945 -52.25 -15.57 1 63.66 297 ALA A C 1
ATOM 2333 O O . ALA A 1 297 ? -12.969 -53.5 -15.586 1 63.66 297 ALA A O 1
ATOM 2334 N N . ALA A 1 298 ? -12.93 -51.625 -16.672 1 60.47 298 ALA A N 1
ATOM 2335 C CA . ALA A 1 298 ? -13.141 -52.25 -17.984 1 60.47 298 ALA A CA 1
ATOM 2336 C C . ALA A 1 298 ? -11.883 -52.969 -18.453 1 60.47 298 ALA A C 1
ATOM 2338 O O . ALA A 1 298 ? -11.969 -54.031 -19.078 1 60.47 298 ALA A O 1
ATOM 2339 N N . THR A 1 299 ? -10.734 -52.406 -18.188 1 57.34 299 THR A N 1
ATOM 2340 C CA . THR A 1 299 ? -9.469 -53.031 -18.562 1 57.34 299 THR A CA 1
ATOM 2341 C C . THR A 1 299 ? -9.211 -54.281 -17.734 1 57.34 299 THR A C 1
ATOM 2343 O O . THR A 1 299 ? -8.703 -55.281 -18.25 1 57.34 299 THR A O 1
ATOM 2346 N N . GLN A 1 300 ? -9.531 -54.344 -16.578 1 55.97 300 GLN A N 1
ATOM 2347 C CA . GLN A 1 300 ? -9.391 -55.531 -15.75 1 55.97 300 GLN A CA 1
ATOM 2348 C C . GLN A 1 300 ? -10.344 -56.625 -16.203 1 55.97 300 GLN A C 1
ATOM 2350 O O . GLN A 1 300 ? -10.008 -57.812 -16.141 1 55.97 300 GLN A O 1
ATOM 2355 N N . LYS A 1 301 ? -11.422 -56.406 -16.797 1 56.56 301 LYS A N 1
ATOM 2356 C CA . LYS A 1 301 ? -12.359 -57.438 -17.281 1 56.56 301 LYS A CA 1
ATOM 2357 C C . LYS A 1 301 ? -11.844 -58.062 -18.562 1 56.56 301 LYS A C 1
ATOM 2359 O O . LYS A 1 301 ? -12.07 -59.25 -18.812 1 56.56 301 LYS A O 1
ATOM 2364 N N . VAL A 1 302 ? -11.078 -57.438 -19.344 1 51.78 302 VAL A N 1
ATOM 2365 C CA . VAL A 1 302 ? -10.547 -58 -20.562 1 51.78 302 VAL A CA 1
ATOM 2366 C C . VAL A 1 302 ? -9.422 -59 -20.234 1 51.78 302 VAL A C 1
ATOM 2368 O O . VAL A 1 302 ? -9.312 -60.062 -20.844 1 51.78 302 VAL A O 1
ATOM 2371 N N . SER A 1 303 ? -8.625 -58.844 -19.25 1 51.06 303 SER A N 1
ATOM 2372 C CA . SER A 1 303 ? -7.523 -59.75 -18.938 1 51.06 303 SER A CA 1
ATOM 2373 C C . SER A 1 303 ? -8.031 -61.062 -18.375 1 51.06 303 SER A C 1
ATOM 2375 O O . SER A 1 303 ? -7.309 -62.062 -18.359 1 51.06 303 SER A O 1
ATOM 2377 N N . VAL A 1 304 ? -9.125 -61.156 -17.781 1 50.44 304 VAL A N 1
ATOM 2378 C CA . VAL A 1 304 ? -9.586 -62.406 -17.188 1 50.44 304 VAL A CA 1
ATOM 2379 C C . VAL A 1 304 ? -10.188 -63.281 -18.281 1 50.44 304 VAL A C 1
ATOM 2381 O O . VAL A 1 304 ? -10.148 -64.5 -18.188 1 50.44 304 VAL A O 1
ATOM 2384 N N . LYS A 1 305 ? -10.758 -62.875 -19.328 1 49.09 305 LYS A N 1
ATOM 2385 C CA . LYS A 1 305 ? -11.422 -63.75 -20.281 1 49.09 305 LYS A CA 1
ATOM 2386 C C . LYS A 1 305 ? -10.406 -64.5 -21.141 1 49.09 305 LYS A C 1
ATOM 2388 O O . LYS A 1 305 ? -10.742 -65.5 -21.797 1 49.09 305 LYS A O 1
ATOM 2393 N N . GLU A 1 306 ? -9.203 -64 -21.391 1 42.56 306 GLU A N 1
ATOM 2394 C CA . GLU A 1 306 ? -8.359 -64.688 -22.375 1 42.56 306 GLU A CA 1
ATOM 2395 C C . GLU A 1 306 ? -7.758 -65.938 -21.797 1 42.56 306 GLU A C 1
ATOM 2397 O O . GLU A 1 306 ? -7.012 -66.688 -22.469 1 42.56 306 GLU A O 1
ATOM 2402 N N . LYS A 1 307 ? -7.91 -66.375 -20.547 1 45.12 307 LYS A N 1
ATOM 2403 C CA . LYS A 1 307 ? -7.27 -67.688 -20.188 1 45.12 307 LYS A CA 1
ATOM 2404 C C . LYS A 1 307 ? -7.992 -68.812 -20.844 1 45.12 307 LYS A C 1
ATOM 2406 O O . LYS A 1 307 ? -7.562 -70 -20.703 1 45.12 307 LYS A O 1
ATOM 2411 N N . VAL A 1 308 ? -9.281 -68.75 -21.203 1 36.66 308 VAL A N 1
ATOM 2412 C CA . VAL A 1 308 ? -9.844 -70.125 -21.406 1 36.66 308 VAL A CA 1
ATOM 2413 C C . VAL A 1 308 ? -9.414 -70.625 -22.766 1 36.66 308 VAL A C 1
ATOM 2415 O O . VAL A 1 308 ? -9.07 -71.812 -22.891 1 36.66 308 VAL A O 1
ATOM 2418 N N . SER A 1 309 ? -9.984 -70.25 -23.922 1 33.56 309 SER A N 1
ATOM 2419 C CA . SER A 1 309 ? -10.172 -71.062 -25.078 1 33.56 309 SER A CA 1
ATOM 2420 C C . SER A 1 309 ? -8.875 -71.25 -25.859 1 33.56 309 SER A C 1
ATOM 2422 O O . SER A 1 309 ? -8.328 -70.312 -26.391 1 33.56 309 SER A O 1
ATOM 2424 N N . GLU A 1 310 ? -8.047 -72.312 -25.578 1 32.69 310 GLU A N 1
ATOM 2425 C CA . GLU A 1 310 ? -6.762 -72.75 -26.125 1 32.69 310 GLU A CA 1
ATOM 2426 C C . GLU A 1 310 ? -6.816 -72.938 -27.641 1 32.69 310 GLU A C 1
ATOM 2428 O O . GLU A 1 310 ? -5.801 -72.75 -28.312 1 32.69 310 GLU A O 1
ATOM 2433 N N . ASN A 1 311 ? -7.762 -73.812 -28.219 1 29.56 311 ASN A N 1
ATOM 2434 C CA . ASN A 1 311 ? -7.293 -74.625 -29.312 1 29.56 311 ASN A CA 1
ATOM 2435 C C . ASN A 1 311 ? -7.18 -73.812 -30.609 1 29.56 311 ASN A C 1
ATOM 2437 O O . ASN A 1 311 ? -6.941 -74.438 -31.688 1 29.56 311 ASN A O 1
ATOM 2441 N N . VAL A 1 312 ? -8.039 -72.875 -30.922 1 29.7 312 VAL A N 1
ATOM 2442 C CA . VAL A 1 312 ? -8.281 -72.625 -32.344 1 29.7 312 VAL A CA 1
ATOM 2443 C C . VAL A 1 312 ? -7.004 -72.125 -33 1 29.7 312 VAL A C 1
ATOM 2445 O O . VAL A 1 312 ? -6.238 -71.375 -32.406 1 29.7 312 VAL A O 1
ATOM 2448 N N . PRO A 1 313 ? -6.508 -72.812 -34.156 1 30.36 313 PRO A N 1
ATOM 2449 C CA . PRO A 1 313 ? -5.25 -72.562 -34.875 1 30.36 313 PRO A CA 1
ATOM 2450 C C . PRO A 1 313 ? -5.113 -71.125 -35.344 1 30.36 313 PRO A C 1
ATOM 2452 O O . PRO A 1 313 ? -5.988 -70.625 -36.062 1 30.36 313 PRO A O 1
ATOM 2455 N N . SER A 1 314 ? -5.145 -70.188 -34.562 1 22.42 314 SER A N 1
ATOM 2456 C CA . SER A 1 314 ? -5.359 -68.812 -34.938 1 22.42 314 SER A CA 1
ATOM 2457 C C . SER A 1 314 ? -4.316 -68.375 -35.938 1 22.42 314 SER A C 1
ATOM 2459 O O . SER A 1 314 ? -3.131 -68.25 -35.625 1 22.42 314 SER A O 1
ATOM 2461 N N . ASP A 1 315 ? -4.465 -68.812 -37.281 1 24.31 315 ASP A N 1
ATOM 2462 C CA . ASP A 1 315 ? -3.697 -68.375 -38.438 1 24.31 315 ASP A CA 1
ATOM 2463 C C . ASP A 1 315 ? -3.619 -66.812 -38.5 1 24.31 315 ASP A C 1
ATOM 2465 O O . ASP A 1 315 ? -4.602 -66.125 -38.844 1 24.31 315 ASP A O 1
ATOM 2469 N N . TYR A 1 316 ? -3.416 -66.188 -37.469 1 20.16 316 TYR A N 1
ATOM 2470 C CA . TYR A 1 316 ? -3.549 -64.688 -37.469 1 20.16 316 TYR A CA 1
ATOM 2471 C C . TYR A 1 316 ? -2.59 -64.062 -38.469 1 20.16 316 TYR A C 1
ATOM 2473 O O . TYR A 1 316 ? -1.372 -64.25 -38.344 1 20.16 316 TYR A O 1
ATOM 2481 N N . GLU A 1 317 ? -3.002 -64.125 -39.75 1 21.64 317 GLU A N 1
ATOM 2482 C CA . GLU A 1 317 ? -2.268 -63.375 -40.781 1 21.64 317 GLU A CA 1
ATOM 2483 C C . GLU A 1 317 ? -1.999 -61.938 -40.375 1 21.64 317 GLU A C 1
ATOM 2485 O O . GLU A 1 317 ? -2.926 -61.188 -40 1 21.64 317 GLU A O 1
ATOM 2490 N N . LEU A 1 318 ? -1.015 -61.719 -39.688 1 20.02 318 LEU A N 1
ATOM 2491 C CA . LEU A 1 318 ? -0.485 -60.406 -39.344 1 20.02 318 LEU A CA 1
ATOM 2492 C C . LEU A 1 318 ? -0.404 -59.5 -40.562 1 20.02 318 LEU A C 1
ATOM 2494 O O . LEU A 1 318 ? 0.404 -59.75 -41.469 1 20.02 318 LEU A O 1
ATOM 2498 N N . VAL A 1 319 ? -1.642 -59.188 -41.094 1 19.77 319 VAL A N 1
ATOM 2499 C CA . VAL A 1 319 ? -1.718 -58.281 -42.25 1 19.77 319 VAL A CA 1
ATOM 2500 C C . VAL A 1 319 ? -0.837 -57.062 -42 1 19.77 319 VAL A C 1
ATOM 2502 O O . VAL A 1 319 ? -0.87 -56.469 -40.906 1 19.77 319 VAL A O 1
ATOM 2505 N N . ASP A 1 320 ? 0.189 -56.875 -42.812 1 19.02 320 ASP A N 1
ATOM 2506 C CA . ASP A 1 320 ? 1.253 -55.938 -43.062 1 19.02 320 ASP A CA 1
ATOM 2507 C C . ASP A 1 320 ? 0.686 -54.531 -43.25 1 19.02 320 ASP A C 1
ATOM 2509 O O . ASP A 1 320 ? -0.075 -54.281 -44.188 1 19.02 320 ASP A O 1
ATOM 2513 N N . MET A 1 321 ? 0.106 -54.031 -42.219 1 19.72 321 MET A N 1
ATOM 2514 C CA . MET A 1 321 ? -0.645 -52.781 -42.281 1 19.72 321 MET A CA 1
ATOM 2515 C C . MET A 1 321 ? 0.154 -51.688 -43.031 1 19.72 321 MET A C 1
ATOM 2517 O O . MET A 1 321 ? -0.263 -50.531 -43.094 1 19.72 321 MET A O 1
ATOM 2521 N N . PHE A 1 322 ? 1.452 -51.75 -43.094 1 19.98 322 PHE A N 1
ATOM 2522 C CA . PHE A 1 322 ? 2.105 -50.5 -43.438 1 19.98 322 PHE A CA 1
ATOM 2523 C C . PHE A 1 322 ? 1.844 -50.156 -44.906 1 19.98 322 PHE A C 1
ATOM 2525 O O . PHE A 1 322 ? 2.701 -50.375 -45.75 1 19.98 322 PHE A O 1
ATOM 2532 N N . THR A 1 323 ? 0.777 -50.594 -45.469 1 16.62 323 THR A N 1
ATOM 2533 C CA . THR A 1 323 ? 0.795 -50.312 -46.906 1 16.62 323 THR A CA 1
ATOM 2534 C C . THR A 1 323 ? 0.897 -48.812 -47.188 1 16.62 323 THR A C 1
ATOM 2536 O O . THR A 1 323 ? 0.141 -48.031 -46.594 1 16.62 323 THR A O 1
ATOM 2539 N N . SER A 1 324 ? 2.072 -48.406 -47.656 1 19.16 324 SER A N 1
ATOM 2540 C CA . SER A 1 324 ? 2.58 -47.188 -48.281 1 19.16 324 SER A CA 1
ATOM 2541 C C . SER A 1 324 ? 1.709 -46.75 -49.438 1 19.16 324 SER A C 1
ATOM 2543 O O . SER A 1 324 ? 1.562 -47.5 -50.438 1 19.16 324 SER A O 1
ATOM 2545 N N . GLN A 1 325 ? 0.573 -46.219 -49.062 1 16.78 325 GLN A N 1
ATOM 2546 C CA . GLN A 1 325 ? -0.198 -45.844 -50.219 1 16.78 325 GLN A CA 1
ATOM 2547 C C . GLN A 1 325 ? 0.613 -44.938 -51.156 1 16.78 325 GLN A C 1
ATOM 2549 O O . GLN A 1 325 ? 1.339 -44.062 -50.688 1 16.78 325 GLN A O 1
ATOM 2554 N N . SER A 1 326 ? 0.564 -45.25 -52.531 1 17.45 326 SER A N 1
ATOM 2555 C CA . SER A 1 326 ? 1.212 -44.875 -53.781 1 17.45 326 SER A CA 1
ATOM 2556 C C . SER A 1 326 ? 0.71 -43.5 -54.281 1 17.45 326 SER A C 1
ATOM 2558 O O . SER A 1 326 ? 1.109 -43.062 -55.344 1 17.45 326 SER A O 1
ATOM 2560 N N . SER A 1 327 ? -0.265 -42.812 -53.656 1 17.16 327 SER A N 1
ATOM 2561 C CA . SER A 1 327 ? -0.914 -42.156 -54.781 1 17.16 327 SER A CA 1
ATOM 2562 C C . SER A 1 327 ? 0.067 -41.281 -55.562 1 17.16 327 SER A C 1
ATOM 2564 O O . SER A 1 327 ? 1.032 -40.75 -54.969 1 17.16 327 SER A O 1
ATOM 2566 N N . ASN A 1 328 ? -0.361 -40.906 -56.844 1 15.86 328 ASN A N 1
ATOM 2567 C CA . ASN A 1 328 ? -0.036 -40.531 -58.25 1 15.86 328 ASN A CA 1
ATOM 2568 C C . ASN A 1 328 ? 0.428 -39.094 -58.344 1 15.86 328 ASN A C 1
ATOM 2570 O O . ASN A 1 328 ? 0.277 -38.312 -57.406 1 15.86 328 ASN A O 1
ATOM 2574 N N . THR A 1 329 ? -0.312 -38.25 -59.188 1 16.42 329 THR A N 1
ATOM 2575 C CA . THR A 1 329 ? 0.155 -37.75 -60.469 1 16.42 329 THR A CA 1
ATOM 2576 C C . THR A 1 329 ? 0.787 -36.375 -60.312 1 16.42 329 THR A C 1
ATOM 2578 O O . THR A 1 329 ? 1.894 -36.125 -60.781 1 16.42 329 THR A O 1
ATOM 2581 N N . ALA A 1 330 ? -0.091 -35.156 -60.625 1 17.28 330 ALA A N 1
ATOM 2582 C CA . ALA A 1 330 ? 0.182 -34.438 -61.844 1 17.28 330 ALA A CA 1
ATOM 2583 C C . ALA A 1 330 ? 1.18 -33.312 -61.625 1 17.28 330 ALA A C 1
ATOM 2585 O O . ALA A 1 330 ? 1.449 -32.938 -60.5 1 17.28 330 ALA A O 1
ATOM 2586 N N . GLN A 1 331 ? 1.03 -32.156 -62.375 1 15.94 331 GLN A N 1
ATOM 2587 C CA . GLN A 1 331 ? 1.832 -31.578 -63.469 1 15.94 331 GLN A CA 1
ATOM 2588 C C . GLN A 1 331 ? 2.686 -30.422 -62.969 1 15.94 331 GLN A C 1
ATOM 2590 O O . GLN A 1 331 ? 3.898 -30.391 -63.188 1 15.94 331 GLN A O 1
ATOM 2595 N N . PRO A 1 332 ? 2.111 -29.094 -63.031 1 17.06 332 PRO A N 1
ATOM 2596 C CA . PRO A 1 332 ? 2.756 -28.328 -64.062 1 17.06 332 PRO A CA 1
ATOM 2597 C C . PRO A 1 332 ? 4.023 -27.609 -63.625 1 17.06 332 PRO A C 1
ATOM 2599 O O . PRO A 1 332 ? 4.309 -27.578 -62.406 1 17.06 332 PRO A O 1
ATOM 2602 N N . ASN A 1 333 ? 4.137 -26.234 -64.062 1 15.58 333 ASN A N 1
ATOM 2603 C CA . ASN A 1 333 ? 5.059 -25.562 -64.938 1 15.58 333 ASN A CA 1
ATOM 2604 C C . ASN A 1 333 ? 6.164 -24.828 -64.188 1 15.58 333 ASN A C 1
ATOM 2606 O O . ASN A 1 333 ? 6.09 -24.688 -62.969 1 15.58 333 ASN A O 1
ATOM 2610 N N . ASN A 1 334 ? 6.211 -23.453 -64.312 1 15.5 334 ASN A N 1
ATOM 2611 C CA . ASN A 1 334 ? 7.277 -22.812 -65.062 1 15.5 334 ASN A CA 1
ATOM 2612 C C . ASN A 1 334 ? 8.383 -22.297 -64.188 1 15.5 334 ASN A C 1
ATOM 2614 O O . ASN A 1 334 ? 9.562 -22.594 -64.375 1 15.5 334 ASN A O 1
ATOM 2618 N N . ASN A 1 335 ? 8.25 -20.969 -63.719 1 16.64 335 ASN A N 1
ATOM 2619 C CA . ASN A 1 335 ? 9.258 -20.109 -64.375 1 16.64 335 ASN A CA 1
ATOM 2620 C C . ASN A 1 335 ? 10.531 -20.031 -63.531 1 16.64 335 ASN A C 1
ATOM 2622 O O . ASN A 1 335 ? 10.508 -20.328 -62.312 1 16.64 335 ASN A O 1
ATOM 2626 N N . PRO A 1 336 ? 11.25 -18.891 -63.625 1 17.34 336 PRO A N 1
ATOM 2627 C CA . PRO A 1 336 ? 12.586 -18.641 -64.125 1 17.34 336 PRO A CA 1
ATOM 2628 C C . PRO A 1 336 ? 13.672 -18.703 -63.062 1 17.34 336 PRO A C 1
ATOM 2630 O O . PRO A 1 336 ? 13.359 -18.75 -61.875 1 17.34 336 PRO A O 1
ATOM 2633 N N . SER A 1 337 ? 14.656 -17.922 -63.281 1 15.58 337 SER A N 1
ATOM 2634 C CA . SER A 1 337 ? 16.078 -18.047 -63.562 1 15.58 337 SER A CA 1
ATOM 2635 C C . SER A 1 337 ? 16.906 -17.797 -62.281 1 15.58 337 SER A C 1
ATOM 2637 O O . SER A 1 337 ? 17.859 -18.531 -62 1 15.58 337 SER A O 1
ATOM 2639 N N . PRO A 1 338 ? 16.781 -16.547 -61.562 1 19.27 338 PRO A N 1
ATOM 2640 C CA . PRO A 1 338 ? 18.094 -15.93 -61.844 1 19.27 338 PRO A CA 1
ATOM 2641 C C . PRO A 1 338 ? 19.172 -16.438 -60.875 1 19.27 338 PRO A C 1
ATOM 2643 O O . PRO A 1 338 ? 18.859 -17 -59.812 1 19.27 338 PRO A O 1
ATOM 2646 N N . SER A 1 339 ? 20.453 -16.156 -61.188 1 16.94 339 SER A N 1
ATOM 2647 C CA . SER A 1 339 ? 21.859 -16.531 -61.219 1 16.94 339 SER A CA 1
ATOM 2648 C C . SER A 1 339 ? 22.547 -16.219 -59.875 1 16.94 339 SER A C 1
ATOM 2650 O O . SER A 1 339 ? 23.234 -15.195 -59.75 1 16.94 339 SER A O 1
ATOM 2652 N N . LEU A 1 340 ? 21.719 -16.234 -58.719 1 19.12 340 LEU A N 1
ATOM 2653 C CA . LEU A 1 340 ? 22.562 -15.523 -57.781 1 19.12 340 LEU A CA 1
ATOM 2654 C C . LEU A 1 340 ? 23.875 -16.266 -57.562 1 19.12 340 LEU A C 1
ATOM 2656 O O . LEU A 1 340 ? 23.875 -17.469 -57.219 1 19.12 340 LEU A O 1
ATOM 2660 N N . ILE A 1 341 ? 25 -15.82 -58.156 1 18.03 341 ILE A N 1
ATOM 2661 C CA . ILE A 1 341 ? 26.375 -16.266 -58.25 1 18.03 341 ILE A CA 1
ATOM 2662 C C . ILE A 1 341 ? 27 -16.406 -56.875 1 18.03 341 ILE A C 1
ATOM 2664 O O . ILE A 1 341 ? 27.219 -15.406 -56.188 1 18.03 341 ILE A O 1
ATOM 2668 N N . VAL A 1 342 ? 26.484 -17.312 -56.125 1 19.08 342 VAL A N 1
ATOM 2669 C CA . VAL A 1 342 ? 27.078 -17.375 -54.812 1 19.08 342 VAL A CA 1
ATOM 2670 C C . VAL A 1 342 ? 28.531 -17.859 -54.906 1 19.08 342 VAL A C 1
ATOM 2672 O O . VAL A 1 342 ? 28.797 -18.969 -55.344 1 19.08 342 VAL A O 1
ATOM 2675 N N . GLN A 1 343 ? 29.469 -17.078 -55.25 1 19 343 GLN A N 1
ATOM 2676 C CA . GLN A 1 343 ? 30.844 -17.531 -55.406 1 19 343 GLN A CA 1
ATOM 2677 C C . GLN A 1 343 ? 31.328 -18.266 -54.156 1 19 343 GLN A C 1
ATOM 2679 O O . GLN A 1 343 ? 31.281 -17.703 -53.062 1 19 343 GLN A O 1
ATOM 2684 N N . GLU A 1 344 ? 31.312 -19.594 -54.219 1 18.75 344 GLU A N 1
ATOM 2685 C CA . GLU A 1 344 ? 31.656 -20.641 -53.281 1 18.75 344 GLU A CA 1
ATOM 2686 C C . GLU A 1 344 ? 33.156 -20.641 -52.969 1 18.75 344 GLU A C 1
ATOM 2688 O O . GLU A 1 344 ? 33.969 -20.922 -53.844 1 18.75 344 GLU A O 1
ATOM 2693 N N . ASP A 1 345 ? 33.688 -19.688 -52.406 1 20.2 345 ASP A N 1
ATOM 2694 C CA . ASP A 1 345 ? 35.125 -19.938 -52.375 1 20.2 345 ASP A CA 1
ATOM 2695 C C . ASP A 1 345 ? 35.438 -21.25 -51.656 1 20.2 345 ASP A C 1
ATOM 2697 O O . ASP A 1 345 ? 34.719 -21.641 -50.75 1 20.2 345 ASP A O 1
ATOM 2701 N N . THR A 1 346 ? 36.406 -22.172 -52.188 1 18.89 346 THR A N 1
ATOM 2702 C CA . THR A 1 346 ? 36.906 -23.531 -52.188 1 18.89 346 THR A CA 1
ATOM 2703 C C . THR A 1 346 ? 37.656 -23.828 -50.906 1 18.89 346 THR A C 1
ATOM 2705 O O . THR A 1 346 ? 38.219 -24.906 -50.75 1 18.89 346 THR A O 1
ATOM 2708 N N . VAL A 1 347 ? 37.625 -23.141 -49.75 1 24.42 347 VAL A N 1
ATOM 2709 C CA . VAL A 1 347 ? 38.875 -23.422 -49.062 1 24.42 347 VAL A CA 1
ATOM 2710 C C . VAL A 1 347 ? 38.906 -24.891 -48.625 1 24.42 347 VAL A C 1
ATOM 2712 O O . VAL A 1 347 ? 37.875 -25.484 -48.344 1 24.42 347 VAL A O 1
ATOM 2715 N N . ASN A 1 348 ? 40.156 -25.609 -48.688 1 20.67 348 ASN A N 1
ATOM 2716 C CA . ASN A 1 348 ? 40.719 -26.953 -48.656 1 20.67 348 ASN A CA 1
ATOM 2717 C C . ASN A 1 348 ? 40.5 -27.609 -47.312 1 20.67 348 ASN A C 1
ATOM 2719 O O . ASN A 1 348 ? 41 -27.141 -46.281 1 20.67 348 ASN A O 1
ATOM 2723 N N . ARG A 1 349 ? 39.344 -28.219 -47.062 1 20.91 349 ARG A N 1
ATOM 2724 C CA . ARG A 1 349 ? 38.969 -28.891 -45.812 1 20.91 349 ARG A CA 1
ATOM 2725 C C . ARG A 1 349 ? 39.844 -30.109 -45.594 1 20.91 349 ARG A C 1
ATOM 2727 O O . ARG A 1 349 ? 39.938 -31 -46.438 1 20.91 349 ARG A O 1
ATOM 2734 N N . GLY A 1 350 ? 40.875 -29.969 -44.844 1 22.39 350 GLY A N 1
ATOM 2735 C CA . GLY A 1 350 ? 41.781 -31.062 -44.469 1 22.39 350 GLY A CA 1
ATOM 2736 C C . GLY A 1 350 ? 41.031 -32.312 -43.969 1 22.39 350 GLY A C 1
ATOM 2737 O O . GLY A 1 350 ? 39.844 -32.25 -43.656 1 22.39 350 GLY A O 1
ATOM 2738 N N . ALA A 1 351 ? 41.625 -33.594 -44.188 1 23.06 351 ALA A N 1
ATOM 2739 C CA . ALA A 1 351 ? 41.312 -35 -44.125 1 23.06 351 ALA A CA 1
ATOM 2740 C C . ALA A 1 351 ? 40.906 -35.406 -42.719 1 23.06 351 ALA A C 1
ATOM 2742 O O . ALA A 1 351 ? 41.75 -35.344 -41.812 1 23.06 351 ALA A O 1
ATOM 2743 N N . ARG A 1 352 ? 39.812 -35.031 -42.219 1 24.92 352 ARG A N 1
ATOM 2744 C CA . ARG A 1 352 ? 39.5 -35.531 -40.875 1 24.92 352 ARG A CA 1
ATOM 2745 C C . ARG A 1 352 ? 39.469 -37.031 -40.844 1 24.92 352 ARG A C 1
ATOM 2747 O O . ARG A 1 352 ? 38.75 -37.656 -41.656 1 24.92 352 ARG A O 1
ATOM 2754 N N . GLU A 1 353 ? 40.531 -37.719 -40.469 1 26.3 353 GLU A N 1
ATOM 2755 C CA . GLU A 1 353 ? 40.594 -39.156 -40.219 1 26.3 353 GLU A CA 1
ATOM 2756 C C . GLU A 1 353 ? 39.438 -39.594 -39.344 1 26.3 353 GLU A C 1
ATOM 2758 O O . GLU A 1 353 ? 39.094 -38.938 -38.344 1 26.3 353 GLU A O 1
ATOM 2763 N N . SER A 1 354 ? 38.469 -40.344 -39.906 1 25.06 354 SER A N 1
ATOM 2764 C CA . SER A 1 354 ? 37.25 -40.938 -39.375 1 25.06 354 SER A CA 1
ATOM 2765 C C . SER A 1 354 ? 37.594 -41.906 -38.219 1 25.06 354 SER A C 1
ATOM 2767 O O . SER A 1 354 ? 38.25 -42.906 -38.406 1 25.06 354 SER A O 1
ATOM 2769 N N . ILE A 1 355 ? 37.969 -41.438 -37.062 1 29.55 355 ILE A N 1
ATOM 2770 C CA . ILE A 1 355 ? 38.125 -42.312 -35.906 1 29.55 355 ILE A CA 1
ATOM 2771 C C . ILE A 1 355 ? 36.844 -43.125 -35.719 1 29.55 355 ILE A C 1
ATOM 2773 O O . ILE A 1 355 ? 35.75 -42.594 -35.75 1 29.55 355 ILE A O 1
ATOM 2777 N N . ASP A 1 356 ? 36.969 -44.406 -36.094 1 28.83 356 ASP A N 1
ATOM 2778 C CA . ASP A 1 356 ? 35.906 -45.375 -35.875 1 28.83 356 ASP A CA 1
ATOM 2779 C C . ASP A 1 356 ? 35.375 -45.281 -34.438 1 28.83 356 ASP A C 1
ATOM 2781 O O . ASP A 1 356 ? 36.125 -45.5 -33.5 1 28.83 356 ASP A O 1
ATOM 2785 N N . ILE A 1 357 ? 34.469 -44.531 -34.156 1 31.12 357 ILE A N 1
ATOM 2786 C CA . ILE A 1 357 ? 33.844 -44.219 -32.875 1 31.12 357 ILE A CA 1
ATOM 2787 C C . ILE A 1 357 ? 33.375 -45.531 -32.219 1 31.12 357 ILE A C 1
ATOM 2789 O O . ILE A 1 357 ? 33 -45.562 -31.047 1 31.12 357 ILE A O 1
ATOM 2793 N N . ASP A 1 358 ? 33.156 -46.625 -33.062 1 32.69 358 ASP A N 1
ATOM 2794 C CA . ASP A 1 358 ? 32.594 -47.781 -32.375 1 32.69 358 ASP A CA 1
ATOM 2795 C C . ASP A 1 358 ? 33.625 -48.406 -31.422 1 32.69 358 ASP A C 1
ATOM 2797 O O . ASP A 1 358 ? 33.25 -49.188 -30.562 1 32.69 358 ASP A O 1
ATOM 2801 N N . ASP A 1 359 ? 34.938 -48.219 -31.688 1 33.44 359 ASP A N 1
ATOM 2802 C CA . ASP A 1 359 ? 35.938 -48.906 -30.844 1 33.44 359 ASP A CA 1
ATOM 2803 C C . ASP A 1 359 ? 35.875 -48.375 -29.406 1 33.44 359 ASP A C 1
ATOM 2805 O O . ASP A 1 359 ? 36.656 -48.812 -28.562 1 33.44 359 ASP A O 1
ATOM 2809 N N . ILE A 1 360 ? 35.469 -47.219 -29.203 1 29.58 360 ILE A N 1
ATOM 2810 C CA . ILE A 1 360 ? 35.594 -46.812 -27.812 1 29.58 360 ILE A CA 1
ATOM 2811 C C . ILE A 1 360 ? 34.812 -47.781 -26.922 1 29.58 360 ILE A C 1
ATOM 2813 O O . ILE A 1 360 ? 35.062 -47.844 -25.703 1 29.58 360 ILE A O 1
ATOM 2817 N N . PHE A 1 361 ? 33.781 -48.375 -27.359 1 32.66 361 PHE A N 1
ATOM 2818 C CA . PHE A 1 361 ? 32.938 -49.125 -26.438 1 32.66 361 PHE A CA 1
ATOM 2819 C C . PHE A 1 361 ? 33.375 -50.594 -26.391 1 32.66 361 PHE A C 1
ATOM 2821 O O . PHE A 1 361 ? 32.656 -51.438 -25.828 1 32.66 361 PHE A O 1
ATOM 2828 N N . LYS A 1 362 ? 34.438 -51.062 -27.094 1 30.64 362 LYS A N 1
ATOM 2829 C CA . LYS A 1 362 ? 34.938 -52.375 -26.719 1 30.64 362 LYS A CA 1
ATOM 2830 C C . LYS A 1 362 ? 35.688 -52.344 -25.406 1 30.64 362 LYS A C 1
ATOM 2832 O O . LYS A 1 362 ? 36.469 -51.406 -25.172 1 30.64 362 LYS A O 1
ATOM 2837 N N . MET B 1 1 ? 11.898 -4.996 -7.832 1 37.94 1 MET B N 1
ATOM 2838 C CA . MET B 1 1 ? 11.828 -6.195 -7.004 1 37.94 1 MET B CA 1
ATOM 2839 C C . MET B 1 1 ? 11.156 -7.34 -7.758 1 37.94 1 MET B C 1
ATOM 2841 O O . MET B 1 1 ? 11.406 -8.508 -7.465 1 37.94 1 MET B O 1
ATOM 2845 N N . HIS B 1 2 ? 10.25 -6.871 -8.719 1 42.94 2 HIS B N 1
ATOM 2846 C CA . HIS B 1 2 ? 9.555 -7.879 -9.508 1 42.94 2 HIS B CA 1
ATOM 2847 C C . HIS B 1 2 ? 10.516 -8.641 -10.406 1 42.94 2 HIS B C 1
ATOM 2849 O O . HIS B 1 2 ? 10.438 -9.867 -10.516 1 42.94 2 HIS B O 1
ATOM 2855 N N . ALA B 1 3 ? 11.492 -8.016 -10.953 1 47.16 3 ALA B N 1
ATOM 2856 C CA . ALA B 1 3 ? 12.445 -8.633 -11.875 1 47.16 3 ALA B CA 1
ATOM 2857 C C . ALA B 1 3 ? 13.375 -9.594 -11.141 1 47.16 3 ALA B C 1
ATOM 2859 O O . ALA B 1 3 ? 13.711 -10.656 -11.664 1 47.16 3 ALA B O 1
ATOM 2860 N N . LEU B 1 4 ? 13.688 -9.109 -9.977 1 47.75 4 LEU B N 1
ATOM 2861 C CA . LEU B 1 4 ? 14.609 -9.945 -9.211 1 47.75 4 LEU B CA 1
ATOM 2862 C C . LEU B 1 4 ? 13.938 -11.242 -8.781 1 47.75 4 LEU B C 1
ATOM 2864 O O . LEU B 1 4 ? 14.578 -12.305 -8.781 1 47.75 4 LEU B O 1
ATOM 2868 N N . ARG B 1 5 ? 12.727 -11.211 -8.531 1 51.03 5 ARG B N 1
ATOM 2869 C CA . ARG B 1 5 ? 11.984 -12.398 -8.133 1 51.03 5 ARG B CA 1
ATOM 2870 C C . ARG B 1 5 ? 11.75 -13.32 -9.328 1 51.03 5 ARG B C 1
ATOM 2872 O O . ARG B 1 5 ? 11.805 -14.547 -9.195 1 51.03 5 ARG B O 1
ATOM 2879 N N . GLU B 1 6 ? 11.57 -12.555 -10.43 1 51 6 GLU B N 1
ATOM 2880 C CA . GLU B 1 6 ? 11.391 -13.352 -11.641 1 51 6 GLU B CA 1
ATOM 2881 C C . GLU B 1 6 ? 12.664 -14.109 -11.992 1 51 6 GLU B C 1
ATOM 2883 O O . GLU B 1 6 ? 12.609 -15.273 -12.391 1 51 6 GLU B O 1
ATOM 2888 N N . ASN B 1 7 ? 13.734 -13.5 -11.797 1 52.44 7 ASN B N 1
ATOM 2889 C CA . ASN B 1 7 ? 15.016 -14.141 -12.07 1 52.44 7 ASN B CA 1
ATOM 2890 C C . ASN B 1 7 ? 15.297 -15.273 -11.086 1 52.44 7 ASN B C 1
ATOM 2892 O O . ASN B 1 7 ? 15.797 -16.328 -11.477 1 52.44 7 ASN B O 1
ATOM 2896 N N . ALA B 1 8 ? 14.883 -15.016 -9.906 1 55.75 8 ALA B N 1
ATOM 2897 C CA . ALA B 1 8 ? 15.117 -16.047 -8.898 1 55.75 8 ALA B CA 1
ATOM 2898 C C . ALA B 1 8 ? 14.273 -17.297 -9.18 1 55.75 8 ALA B C 1
ATOM 2900 O O . ALA B 1 8 ? 14.734 -18.422 -9.008 1 55.75 8 ALA B O 1
ATOM 2901 N N . ARG B 1 9 ? 13.219 -16.922 -9.75 1 63.12 9 ARG B N 1
ATOM 2902 C CA . ARG B 1 9 ? 12.312 -18.031 -10.031 1 63.12 9 ARG B CA 1
ATOM 2903 C C . ARG B 1 9 ? 12.773 -18.812 -11.25 1 63.12 9 ARG B C 1
ATOM 2905 O O . ARG B 1 9 ? 12.641 -20.047 -11.289 1 63.12 9 ARG B O 1
ATOM 2912 N N . GLY B 1 10 ? 13.359 -18.047 -12.086 1 57.22 10 GLY B N 1
ATOM 2913 C CA . GLY B 1 10 ? 13.961 -18.734 -13.219 1 57.22 10 GLY B CA 1
ATOM 2914 C C . GLY B 1 10 ? 15.094 -19.656 -12.828 1 57.22 10 GLY B C 1
ATOM 2915 O O . GLY B 1 10 ? 15.18 -20.797 -13.305 1 57.22 10 GLY B O 1
ATOM 2916 N N . VAL B 1 11 ? 15.906 -19.141 -11.984 1 60.47 11 VAL B N 1
ATOM 2917 C CA . VAL B 1 11 ? 17.031 -19.922 -11.492 1 60.47 11 VAL B CA 1
ATOM 2918 C C . VAL B 1 11 ? 16.531 -21.125 -10.703 1 60.47 11 VAL B C 1
ATOM 2920 O O . VAL B 1 11 ? 17.062 -22.234 -10.852 1 60.47 11 VAL B O 1
ATOM 2923 N N . GLU B 1 12 ? 15.523 -20.953 -10.016 1 62.5 12 GLU B N 1
ATOM 2924 C CA . GLU B 1 12 ? 14.953 -22.047 -9.242 1 62.5 12 GLU B CA 1
ATOM 2925 C C . GLU B 1 12 ? 14.414 -23.156 -10.148 1 62.5 12 GLU B C 1
ATOM 2927 O O . GLU B 1 12 ? 14.578 -24.344 -9.867 1 62.5 12 GLU B O 1
ATOM 2932 N N . SER B 1 13 ? 13.875 -22.688 -11.195 1 66.94 13 SER B N 1
ATOM 2933 C CA . SER B 1 13 ? 13.32 -23.656 -12.133 1 66.94 13 SER B CA 1
ATOM 2934 C C . SER B 1 13 ? 14.43 -24.484 -12.789 1 66.94 13 SER B C 1
ATOM 2936 O O . SER B 1 13 ? 14.289 -25.703 -12.953 1 66.94 13 SER B O 1
ATOM 2938 N N . VAL B 1 14 ? 15.516 -23.781 -13.109 1 63.84 14 VAL B N 1
ATOM 2939 C CA . VAL B 1 14 ? 16.625 -24.469 -13.742 1 63.84 14 VAL B CA 1
ATOM 2940 C C . VAL B 1 14 ? 17.25 -25.453 -12.75 1 63.84 14 VAL B C 1
ATOM 2942 O O . VAL B 1 14 ? 17.562 -26.594 -13.109 1 63.84 14 VAL B O 1
ATOM 2945 N N . ILE B 1 15 ? 17.422 -25 -11.562 1 61.59 15 ILE B N 1
ATOM 2946 C CA . ILE B 1 15 ? 17.984 -25.844 -10.523 1 61.59 15 ILE B CA 1
ATOM 2947 C C . ILE B 1 15 ? 17.109 -27.062 -10.297 1 61.59 15 ILE B C 1
ATOM 2949 O O . ILE B 1 15 ? 17.594 -28.188 -10.164 1 61.59 15 ILE B O 1
ATOM 2953 N N . ARG B 1 16 ? 15.945 -26.828 -10.344 1 67.38 16 ARG B N 1
ATOM 2954 C CA . ARG B 1 16 ? 15 -27.922 -10.172 1 67.38 16 ARG B CA 1
ATOM 2955 C C . ARG B 1 16 ? 15.094 -28.922 -11.328 1 67.38 16 ARG B C 1
ATOM 2957 O O . ARG B 1 16 ? 15.156 -30.125 -11.109 1 67.38 16 ARG B O 1
ATOM 2964 N N . ASP B 1 17 ? 15.156 -28.297 -12.469 1 68.19 17 ASP B N 1
ATOM 2965 C CA . ASP B 1 17 ? 15.211 -29.172 -13.633 1 68.19 17 ASP B CA 1
ATOM 2966 C C . ASP B 1 17 ? 16.5 -29.984 -13.641 1 68.19 17 ASP B C 1
ATOM 2968 O O . ASP B 1 17 ? 16.484 -31.172 -13.969 1 68.19 17 ASP B O 1
ATOM 2972 N N . VAL B 1 18 ? 17.547 -29.406 -13.305 1 65.94 18 VAL B N 1
ATOM 2973 C CA . VAL B 1 18 ? 18.828 -30.109 -13.234 1 65.94 18 VAL B CA 1
ATOM 2974 C C . VAL B 1 18 ? 18.781 -31.156 -12.117 1 65.94 18 VAL B C 1
ATOM 2976 O O . VAL B 1 18 ? 19.266 -32.281 -12.289 1 65.94 18 VAL B O 1
ATOM 2979 N N . GLY B 1 19 ? 18.188 -30.734 -11.062 1 65.5 19 GLY B N 1
ATOM 2980 C CA . GLY B 1 19 ? 18.047 -31.688 -9.969 1 65.5 19 GLY B CA 1
ATOM 2981 C C . GLY B 1 19 ? 17.25 -32.906 -10.336 1 65.5 19 GLY B C 1
ATOM 2982 O O . GLY B 1 19 ? 17.641 -34.031 -10.016 1 65.5 19 GLY B O 1
ATOM 2983 N N . VAL B 1 20 ? 16.219 -32.688 -11.023 1 68.5 20 VAL B N 1
ATOM 2984 C CA . VAL B 1 20 ? 15.352 -33.781 -11.469 1 68.5 20 VAL B CA 1
ATOM 2985 C C . VAL B 1 20 ? 16.094 -34.656 -12.461 1 68.5 20 VAL B C 1
ATOM 2987 O O . VAL B 1 20 ? 16.016 -35.875 -12.391 1 68.5 20 VAL B O 1
ATOM 2990 N N . SER B 1 21 ? 16.891 -34 -13.305 1 69.56 21 SER B N 1
ATOM 2991 C CA . SER B 1 21 ? 17.641 -34.75 -14.297 1 69.56 21 SER B CA 1
ATOM 2992 C C . SER B 1 21 ? 18.688 -35.625 -13.625 1 69.56 21 SER B C 1
ATOM 2994 O O . SER B 1 21 ? 18.969 -36.75 -14.094 1 69.56 21 SER B O 1
ATOM 2996 N N . LEU B 1 22 ? 19.172 -35.156 -12.531 1 69.31 22 LEU B N 1
ATOM 2997 C CA . LEU B 1 22 ? 20.203 -35.938 -11.82 1 69.31 22 LEU B CA 1
ATOM 2998 C C . LEU B 1 22 ? 19.562 -37.062 -11 1 69.31 22 LEU B C 1
ATOM 3000 O O . LEU B 1 22 ? 20.203 -38.062 -10.758 1 69.31 22 LEU B O 1
ATOM 3004 N N . HIS B 1 23 ? 18.422 -36.844 -10.617 1 70.12 23 HIS B N 1
ATOM 3005 C CA . HIS B 1 23 ? 17.719 -37.844 -9.789 1 70.12 23 HIS B CA 1
ATOM 3006 C C . HIS B 1 23 ? 17.453 -39.125 -10.57 1 70.12 23 HIS B C 1
ATOM 3008 O O . HIS B 1 23 ? 17.344 -40.188 -9.977 1 70.12 23 HIS B O 1
ATOM 3014 N N . GLN B 1 24 ? 17.391 -38.969 -11.836 1 70.38 24 GLN B N 1
ATOM 3015 C CA . GLN B 1 24 ? 17.078 -40.125 -12.672 1 70.38 24 GLN B CA 1
ATOM 3016 C C . GLN B 1 24 ? 18.203 -41.156 -12.609 1 70.38 24 GLN B C 1
ATOM 3018 O O . GLN B 1 24 ? 17.984 -42.312 -12.961 1 70.38 24 GLN B O 1
ATOM 3023 N N . TYR B 1 25 ? 19.375 -40.719 -12.219 1 69.25 25 TYR B N 1
ATOM 3024 C CA . TYR B 1 25 ? 20.516 -41.625 -12.25 1 69.25 25 TYR B CA 1
ATOM 3025 C C . TYR B 1 25 ? 20.797 -42.188 -10.867 1 69.25 25 TYR B C 1
ATOM 3027 O O . TYR B 1 25 ? 21.859 -42.781 -10.641 1 69.25 25 TYR B O 1
ATOM 3035 N N . ARG B 1 26 ? 19.875 -41.969 -9.984 1 69.56 26 ARG B N 1
ATOM 3036 C CA . ARG B 1 26 ? 20.047 -42.531 -8.648 1 69.56 26 ARG B CA 1
ATOM 3037 C C . ARG B 1 26 ? 19.688 -44.031 -8.617 1 69.56 26 ARG B C 1
ATOM 3039 O O . ARG B 1 26 ? 18.766 -44.469 -9.312 1 69.56 26 ARG B O 1
ATOM 3046 N N . GLY B 1 27 ? 20.453 -44.844 -7.957 1 66.12 27 GLY B N 1
ATOM 3047 C CA . GLY B 1 27 ? 20.203 -46.281 -7.816 1 66.12 27 GLY B CA 1
ATOM 3048 C C . GLY B 1 27 ? 21.297 -47.125 -8.453 1 66.12 27 GLY B C 1
ATOM 3049 O O . GLY B 1 27 ? 22.25 -46.594 -9.016 1 66.12 27 GLY B O 1
ATOM 3050 N N . PRO B 1 28 ? 21.188 -48.406 -8.336 1 67.38 28 PRO B N 1
ATOM 3051 C CA . PRO B 1 28 ? 22.266 -49.312 -8.789 1 67.38 28 PRO B CA 1
ATOM 3052 C C . PRO B 1 28 ? 22.516 -49.219 -10.289 1 67.38 28 PRO B C 1
ATOM 3054 O O . PRO B 1 28 ? 23.656 -49.312 -10.734 1 67.38 28 PRO B O 1
ATOM 3057 N N . ASP B 1 29 ? 21.469 -48.906 -10.969 1 74.69 29 ASP B N 1
ATOM 3058 C CA . ASP B 1 29 ? 21.656 -48.906 -12.414 1 74.69 29 ASP B CA 1
ATOM 3059 C C . ASP B 1 29 ? 21.75 -47.469 -12.938 1 74.69 29 ASP B C 1
ATOM 3061 O O . ASP B 1 29 ? 21.688 -47.219 -14.148 1 74.69 29 ASP B O 1
ATOM 3065 N N . GLY B 1 30 ? 22.031 -46.688 -12 1 77.44 30 GLY B N 1
ATOM 3066 C CA . GLY B 1 30 ? 22.031 -45.281 -12.383 1 77.44 30 GLY B CA 1
ATOM 3067 C C . GLY B 1 30 ? 23.219 -44.906 -13.234 1 77.44 30 GLY B C 1
ATOM 3068 O O . GLY B 1 30 ? 23.078 -44.219 -14.25 1 77.44 30 GLY B O 1
ATOM 3069 N N . LEU B 1 31 ? 24.266 -45.344 -12.898 1 76.81 31 LEU B N 1
ATOM 3070 C CA . LEU B 1 31 ? 25.484 -45.031 -13.641 1 76.81 31 LEU B CA 1
ATOM 3071 C C . LEU B 1 31 ? 25.453 -45.656 -15.031 1 76.81 31 LEU B C 1
ATOM 3073 O O . LEU B 1 31 ? 25.891 -45.062 -16.016 1 76.81 31 LEU B O 1
ATOM 3077 N N . ARG B 1 32 ? 24.984 -46.875 -15.031 1 83.19 32 ARG B N 1
ATOM 3078 C CA . ARG B 1 32 ? 24.875 -47.531 -16.312 1 83.19 32 ARG B CA 1
ATOM 3079 C C . ARG B 1 32 ? 23.938 -46.781 -17.25 1 83.19 32 ARG B C 1
ATOM 3081 O O . ARG B 1 32 ? 24.266 -46.562 -18.438 1 83.19 32 ARG B O 1
ATOM 3088 N N . LEU B 1 33 ? 22.922 -46.344 -16.719 1 84.38 33 LEU B N 1
ATOM 3089 C CA . LEU B 1 33 ? 21.953 -45.625 -17.531 1 84.38 33 LEU B CA 1
ATOM 3090 C C . LEU B 1 33 ? 22.531 -44.281 -18.016 1 84.38 33 LEU B C 1
ATOM 3092 O O . LEU B 1 33 ? 22.281 -43.875 -19.156 1 84.38 33 LEU B O 1
ATOM 3096 N N . LEU B 1 34 ? 23.328 -43.75 -17.172 1 84.31 34 LEU B N 1
ATOM 3097 C CA . LEU B 1 34 ? 23.969 -42.5 -17.547 1 84.31 34 LEU B CA 1
ATOM 3098 C C . LEU B 1 34 ? 24.938 -42.75 -18.719 1 84.31 34 LEU B C 1
ATOM 3100 O O . LEU B 1 34 ? 24.953 -41.938 -19.672 1 84.31 34 LEU B O 1
ATOM 3104 N N . MET B 1 35 ? 25.594 -43.75 -18.578 1 84.19 35 MET B N 1
ATOM 3105 C CA . MET B 1 35 ? 26.547 -44.094 -19.641 1 84.19 35 MET B CA 1
ATOM 3106 C C . MET B 1 35 ? 25.828 -44.406 -20.938 1 84.19 35 MET B C 1
ATOM 3108 O O . MET B 1 35 ? 26.234 -43.969 -22.016 1 84.19 35 MET B O 1
ATOM 3112 N N . GLU B 1 36 ? 24.844 -45.125 -20.797 1 86 36 GLU B N 1
ATOM 3113 C CA . GLU B 1 36 ? 24.078 -45.469 -21.984 1 86 36 GLU B CA 1
ATOM 3114 C C . GLU B 1 36 ? 23.438 -44.25 -22.625 1 86 36 GLU B C 1
ATOM 3116 O O . GLU B 1 36 ? 23.438 -44.094 -23.844 1 86 36 GLU B O 1
ATOM 3121 N N . GLN B 1 37 ? 23 -43.438 -21.812 1 84.81 37 GLN B N 1
ATOM 3122 C CA . GLN B 1 37 ? 22.422 -42.188 -22.312 1 84.81 37 GLN B CA 1
ATOM 3123 C C . GLN B 1 37 ? 23.469 -41.344 -23.016 1 84.81 37 GLN B C 1
ATOM 3125 O O . GLN B 1 37 ? 23.188 -40.719 -24.047 1 84.81 37 GLN B O 1
ATOM 3130 N N . GLY B 1 38 ? 24.547 -41.25 -22.422 1 82.69 38 GLY B N 1
ATOM 3131 C CA . GLY B 1 38 ? 25.641 -40.531 -23.031 1 82.69 38 GLY B CA 1
ATOM 3132 C C . GLY B 1 38 ? 26.016 -41.062 -24.406 1 82.69 38 GLY B C 1
ATOM 3133 O O . GLY B 1 38 ? 26.188 -40.312 -25.359 1 82.69 38 GLY B O 1
ATOM 3134 N N . LYS B 1 39 ? 26.125 -42.344 -24.453 1 84.69 39 LYS B N 1
ATOM 3135 C CA . LYS B 1 39 ? 26.438 -43 -25.719 1 84.69 39 LYS B CA 1
ATOM 3136 C C . LYS B 1 39 ? 25.391 -42.719 -26.781 1 84.69 39 LYS B C 1
ATOM 3138 O O . LYS B 1 39 ? 25.719 -42.375 -27.906 1 84.69 39 LYS B O 1
ATOM 3143 N N . LEU B 1 40 ? 24.203 -42.812 -26.391 1 88.56 40 LEU B N 1
ATOM 3144 C CA . LEU B 1 40 ? 23.094 -42.594 -27.312 1 88.56 40 LEU B CA 1
ATOM 3145 C C . LEU B 1 40 ? 23.078 -41.125 -27.781 1 88.56 40 LEU B C 1
ATOM 3147 O O . LEU B 1 40 ? 22.781 -40.844 -28.938 1 88.56 40 LEU B O 1
ATOM 3151 N N . SER B 1 41 ? 23.484 -40.25 -26.906 1 85.94 41 SER B N 1
ATOM 3152 C CA . SER B 1 41 ? 23.516 -38.812 -27.25 1 85.94 41 SER B CA 1
ATOM 3153 C C . SER B 1 41 ? 24.609 -38.5 -28.266 1 85.94 41 SER B C 1
ATOM 3155 O O . SER B 1 41 ? 24.406 -37.719 -29.188 1 85.94 41 SER B O 1
ATOM 3157 N N . ILE B 1 42 ? 25.656 -39.156 -28.031 1 83.38 42 ILE B N 1
ATOM 3158 C CA . ILE B 1 42 ? 26.766 -38.969 -28.969 1 83.38 42 ILE B CA 1
ATOM 3159 C C . ILE B 1 42 ? 26.391 -39.531 -30.328 1 83.38 42 ILE B C 1
ATOM 3161 O O . ILE B 1 42 ? 26.594 -38.875 -31.359 1 83.38 42 ILE B O 1
ATOM 3165 N N . LEU B 1 43 ? 25.812 -40.656 -30.359 1 88 43 LEU B N 1
ATOM 3166 C CA . LEU B 1 43 ? 25.391 -41.25 -31.609 1 88 43 LEU B CA 1
ATOM 3167 C C . LEU B 1 43 ? 24.344 -40.406 -32.312 1 88 43 LEU B C 1
ATOM 3169 O O . LEU B 1 43 ? 24.359 -40.25 -33.531 1 88 43 LEU B O 1
ATOM 3173 N N . SER B 1 44 ? 23.484 -39.875 -31.562 1 86.81 44 SER B N 1
ATOM 3174 C CA . SER B 1 44 ? 22.438 -39 -32.125 1 86.81 44 SER B CA 1
ATOM 3175 C C . SER B 1 44 ? 23.031 -37.719 -32.688 1 86.81 44 SER B C 1
ATOM 3177 O O . SER B 1 44 ? 22.578 -37.219 -33.719 1 86.81 44 SER B O 1
ATOM 3179 N N . ALA B 1 45 ? 23.969 -37.188 -32 1 84.94 45 ALA B N 1
ATOM 3180 C CA . ALA B 1 45 ? 24.641 -35.969 -32.469 1 84.94 45 ALA B CA 1
ATOM 3181 C C . ALA B 1 45 ? 25.328 -36.188 -33.812 1 84.94 45 ALA B C 1
ATOM 3183 O O . ALA B 1 45 ? 25.422 -35.281 -34.625 1 84.94 45 ALA B O 1
ATOM 3184 N N . PHE B 1 46 ? 25.734 -37.375 -34.031 1 87.56 46 PHE B N 1
ATOM 3185 C CA . PHE B 1 46 ? 26.438 -37.719 -35.25 1 87.56 46 PHE B CA 1
ATOM 3186 C C . PHE B 1 46 ? 25.453 -38.188 -36.344 1 87.56 46 PHE B C 1
ATOM 3188 O O . PHE B 1 46 ? 25.859 -38.531 -37.438 1 87.56 46 PHE B O 1
ATOM 3195 N N . GLY B 1 47 ? 24.125 -38.156 -35.969 1 86.62 47 GLY B N 1
ATOM 3196 C CA . GLY B 1 47 ? 23.109 -38.531 -36.938 1 86.62 47 GLY B CA 1
ATOM 3197 C C . GLY B 1 47 ? 23 -40.031 -37.125 1 86.62 47 GLY B C 1
ATOM 3198 O O . GLY B 1 47 ? 22.312 -40.5 -38.062 1 86.62 47 GLY B O 1
ATOM 3199 N N . GLU B 1 48 ? 23.578 -40.906 -36.312 1 87.31 48 GLU B N 1
ATOM 3200 C CA . GLU B 1 48 ? 23.625 -42.344 -36.438 1 87.31 48 GLU B CA 1
ATOM 3201 C C . GLU B 1 48 ? 22.438 -43.031 -35.781 1 87.31 48 GLU B C 1
ATOM 3203 O O . GLU B 1 48 ? 22.125 -44.188 -36.062 1 87.31 48 GLU B O 1
ATOM 3208 N N . PHE B 1 49 ? 21.766 -42.281 -34.875 1 89.75 49 PHE B N 1
ATOM 3209 C CA . PHE B 1 49 ? 20.625 -42.812 -34.125 1 89.75 49 PHE B CA 1
ATOM 3210 C C . PHE B 1 49 ? 19.656 -41.719 -33.719 1 89.75 49 PHE B C 1
ATOM 3212 O O . PHE B 1 49 ? 20.062 -40.625 -33.312 1 89.75 49 PHE B O 1
ATOM 3219 N N . ARG B 1 50 ? 18.438 -41.969 -33.938 1 88.38 50 ARG B N 1
ATOM 3220 C CA . ARG B 1 50 ? 17.406 -41 -33.531 1 88.38 50 ARG B CA 1
ATOM 3221 C C . ARG B 1 50 ? 16.75 -41.438 -32.219 1 88.38 50 ARG B C 1
ATOM 3223 O O . ARG B 1 50 ? 16.078 -42.469 -32.188 1 88.38 50 ARG B O 1
ATOM 3230 N N . LYS B 1 51 ? 16.922 -40.656 -31.281 1 89.75 51 LYS B N 1
ATOM 3231 C CA . LYS B 1 51 ? 16.312 -40.969 -29.984 1 89.75 51 LYS B CA 1
ATOM 3232 C C . LYS B 1 51 ? 14.789 -40.875 -30.062 1 89.75 51 LYS B C 1
ATOM 3234 O O . LYS B 1 51 ? 14.242 -40.062 -30.812 1 89.75 51 LYS B O 1
ATOM 3239 N N . SER B 1 52 ? 14.148 -41.75 -29.281 1 89.69 52 SER B N 1
ATOM 3240 C CA . SER B 1 52 ? 12.695 -41.719 -29.203 1 89.69 52 SER B CA 1
ATOM 3241 C C . SER B 1 52 ? 12.188 -40.438 -28.547 1 89.69 52 SER B C 1
ATOM 3243 O O . SER B 1 52 ? 12.859 -39.875 -27.688 1 89.69 52 SER B O 1
ATOM 3245 N N . ASN B 1 53 ? 11.141 -39.875 -29.109 1 88.88 53 ASN B N 1
ATOM 3246 C CA . ASN B 1 53 ? 10.516 -38.656 -28.594 1 88.88 53 ASN B CA 1
ATOM 3247 C C . ASN B 1 53 ? 8.992 -38.75 -28.656 1 88.88 53 ASN B C 1
ATOM 3249 O O . ASN B 1 53 ? 8.43 -39.188 -29.656 1 88.88 53 ASN B O 1
ATOM 3253 N N . ASP B 1 54 ? 8.406 -38.5 -27.547 1 93.06 54 ASP B N 1
ATOM 3254 C CA . ASP B 1 54 ? 6.949 -38.406 -27.5 1 93.06 54 ASP B CA 1
ATOM 3255 C C . ASP B 1 54 ? 6.484 -36.969 -27.344 1 93.06 54 ASP B C 1
ATOM 3257 O O . ASP B 1 54 ? 6.637 -36.375 -26.281 1 93.06 54 ASP B O 1
ATOM 3261 N N . GLU B 1 55 ? 5.844 -36.406 -28.375 1 91.75 55 GLU B N 1
ATOM 3262 C CA . GLU B 1 55 ? 5.461 -35 -28.406 1 91.75 55 GLU B CA 1
ATOM 3263 C C . GLU B 1 55 ? 4.359 -34.688 -27.406 1 91.75 55 GLU B C 1
ATOM 3265 O O . GLU B 1 55 ? 4.336 -33.625 -26.797 1 91.75 55 GLU B O 1
ATOM 3270 N N . ILE B 1 56 ? 3.471 -35.625 -27.234 1 90.94 56 ILE B N 1
ATOM 3271 C CA . ILE B 1 56 ? 2.361 -35.406 -26.312 1 90.94 56 ILE B CA 1
ATOM 3272 C C . ILE B 1 56 ? 2.891 -35.344 -24.875 1 90.94 56 ILE B C 1
ATOM 3274 O O . ILE B 1 56 ? 2.498 -34.469 -24.109 1 90.94 56 ILE B O 1
ATOM 3278 N N . TYR B 1 57 ? 3.799 -36.312 -24.594 1 93.38 57 TYR B N 1
ATOM 3279 C CA . TYR B 1 57 ? 4.445 -36.281 -23.281 1 93.38 57 TYR B CA 1
ATOM 3280 C C . TYR B 1 57 ? 5.219 -35 -23.062 1 93.38 57 TYR B C 1
ATOM 3282 O O . TYR B 1 57 ? 5.102 -34.375 -22.016 1 93.38 57 TYR B O 1
ATOM 3290 N N . ASN B 1 58 ? 5.949 -34.562 -24.031 1 91.12 58 ASN B N 1
ATOM 3291 C CA . ASN B 1 58 ? 6.73 -33.312 -23.906 1 91.12 58 ASN B CA 1
ATOM 3292 C C . ASN B 1 58 ? 5.836 -32.094 -23.719 1 91.12 58 ASN B C 1
ATOM 3294 O O . ASN B 1 58 ? 6.145 -31.234 -22.906 1 91.12 58 ASN B O 1
ATOM 3298 N N . SER B 1 59 ? 4.801 -32.031 -24.422 1 90.94 59 SER B N 1
ATOM 3299 C CA . SER B 1 59 ? 3.854 -30.938 -24.281 1 90.94 59 SER B CA 1
ATOM 3300 C C . SER B 1 59 ? 3.223 -30.938 -22.891 1 90.94 59 SER B C 1
ATOM 3302 O O . SER B 1 59 ? 3.064 -29.859 -22.281 1 90.94 59 SER B O 1
ATOM 3304 N N . ARG B 1 60 ? 2.887 -32.094 -22.391 1 91.19 60 ARG B N 1
ATOM 3305 C CA . ARG B 1 60 ? 2.318 -32.219 -21.047 1 91.19 60 ARG B CA 1
ATOM 3306 C C . ARG B 1 60 ? 3.295 -31.719 -20 1 91.19 60 ARG B C 1
ATOM 3308 O O . ARG B 1 60 ? 2.91 -30.984 -19.094 1 91.19 60 ARG B O 1
ATOM 3315 N N . MET B 1 61 ? 4.48 -32.094 -20.172 1 90.94 61 MET B N 1
ATOM 3316 C CA . MET B 1 61 ? 5.488 -31.703 -19.188 1 90.94 61 MET B CA 1
ATOM 3317 C C . MET B 1 61 ? 5.695 -30.188 -19.219 1 90.94 61 MET B C 1
ATOM 3319 O O . MET B 1 61 ? 5.957 -29.578 -18.172 1 90.94 61 MET B O 1
ATOM 3323 N N . LYS B 1 62 ? 5.535 -29.578 -20.359 1 90.44 62 LYS B N 1
ATOM 3324 C CA . LYS B 1 62 ? 5.598 -28.125 -20.469 1 90.44 62 LYS B CA 1
ATOM 3325 C C . LYS B 1 62 ? 4.43 -27.469 -19.734 1 90.44 62 LYS B C 1
ATOM 3327 O O . LYS B 1 62 ? 4.605 -26.453 -19.062 1 90.44 62 LYS B O 1
ATOM 3332 N N . VAL B 1 63 ? 3.279 -28.031 -19.906 1 92.25 63 VAL B N 1
ATOM 3333 C CA . VAL B 1 63 ? 2.09 -27.531 -19.234 1 92.25 63 VAL B CA 1
ATOM 3334 C C . VAL B 1 63 ? 2.275 -27.609 -17.719 1 92.25 63 VAL B C 1
ATOM 3336 O O . VAL B 1 63 ? 1.935 -26.672 -17 1 92.25 63 VAL B O 1
ATOM 3339 N N . VAL B 1 64 ? 2.814 -28.734 -17.25 1 93.56 64 VAL B N 1
ATOM 3340 C CA . VAL B 1 64 ? 3.051 -28.906 -15.82 1 93.56 64 VAL B CA 1
ATOM 3341 C C . VAL B 1 64 ? 4.004 -27.828 -15.32 1 93.56 64 VAL B C 1
ATOM 3343 O O . VAL B 1 64 ? 3.742 -27.188 -14.297 1 93.56 64 VAL B O 1
ATOM 3346 N N . SER B 1 65 ? 4.996 -27.578 -16.047 1 91.25 65 SER B N 1
ATOM 3347 C CA . SER B 1 65 ? 5.98 -26.562 -15.664 1 91.25 65 SER B CA 1
ATOM 3348 C C . SER B 1 65 ? 5.371 -25.172 -15.688 1 91.25 65 SER B C 1
ATOM 3350 O O . SER B 1 65 ? 5.613 -24.359 -14.789 1 91.25 65 SER B O 1
ATOM 3352 N N . ARG B 1 66 ? 4.613 -24.875 -16.656 1 92.25 66 ARG B N 1
ATOM 3353 C CA . ARG B 1 66 ? 3.98 -23.562 -16.781 1 92.25 66 ARG B CA 1
ATOM 3354 C C . ARG B 1 66 ? 2.943 -23.344 -15.68 1 92.25 66 ARG B C 1
ATOM 3356 O O . ARG B 1 66 ? 2.779 -22.234 -15.18 1 92.25 66 ARG B O 1
ATOM 3363 N N . THR B 1 67 ? 2.232 -24.391 -15.398 1 93.06 67 THR B N 1
ATOM 3364 C CA . THR B 1 67 ? 1.261 -24.312 -14.312 1 93.06 67 THR B CA 1
ATOM 3365 C C . THR B 1 67 ? 1.954 -24.016 -12.984 1 93.06 67 THR B C 1
ATOM 3367 O O . THR B 1 67 ? 1.484 -23.188 -12.203 1 93.06 67 THR B O 1
ATOM 3370 N N . ARG B 1 68 ? 3.047 -24.734 -12.75 1 94.19 68 ARG B N 1
ATOM 3371 C CA . ARG B 1 68 ? 3.84 -24.469 -11.555 1 94.19 68 ARG B CA 1
ATOM 3372 C C . ARG B 1 68 ? 4.238 -23 -11.477 1 94.19 68 ARG B C 1
ATOM 3374 O O . ARG B 1 68 ? 4.066 -22.359 -10.438 1 94.19 68 ARG B O 1
ATOM 3381 N N . SER B 1 69 ? 4.727 -22.469 -12.555 1 93.5 69 SER B N 1
ATOM 3382 C CA . SER B 1 69 ? 5.152 -21.078 -12.609 1 93.5 69 SER B CA 1
ATOM 3383 C C . SER B 1 69 ? 3.982 -20.125 -12.359 1 93.5 69 SER B C 1
ATOM 3385 O O . SER B 1 69 ? 4.137 -19.109 -11.688 1 93.5 69 SER B O 1
ATOM 3387 N N . ALA B 1 70 ? 2.861 -20.453 -12.891 1 93.5 70 ALA B N 1
ATOM 3388 C CA . ALA B 1 70 ? 1.673 -19.625 -12.711 1 93.5 70 ALA B CA 1
ATOM 3389 C C . ALA B 1 70 ? 1.235 -19.594 -11.25 1 93.5 70 ALA B C 1
ATOM 3391 O O . ALA B 1 70 ? 0.884 -18.547 -10.719 1 93.5 70 ALA B O 1
ATOM 3392 N N . ILE B 1 71 ? 1.287 -20.719 -10.617 1 95.12 71 ILE B N 1
ATOM 3393 C CA . ILE B 1 71 ? 0.892 -20.812 -9.219 1 95.12 71 ILE B CA 1
ATOM 3394 C C . ILE B 1 71 ? 1.869 -20.031 -8.352 1 95.12 71 ILE B C 1
ATOM 3396 O O . ILE B 1 71 ? 1.459 -19.312 -7.426 1 95.12 71 ILE B O 1
ATOM 3400 N N . MET B 1 72 ? 3.109 -20.109 -8.648 1 94.94 72 MET B N 1
ATOM 3401 C CA . MET B 1 72 ? 4.117 -19.359 -7.906 1 94.94 72 MET B CA 1
ATOM 3402 C C . MET B 1 72 ? 3.871 -17.859 -8.016 1 94.94 72 MET B C 1
ATOM 3404 O O . MET B 1 72 ? 3.939 -17.141 -7.023 1 94.94 72 MET B O 1
ATOM 3408 N N . LYS B 1 73 ? 3.564 -17.438 -9.164 1 94.5 73 LYS B N 1
ATOM 3409 C CA . LYS B 1 73 ? 3.305 -16.016 -9.383 1 94.5 73 LYS B CA 1
ATOM 3410 C C . LYS B 1 73 ? 2.061 -15.562 -8.625 1 94.5 73 LYS B C 1
ATOM 3412 O O . LYS B 1 73 ? 2.053 -14.484 -8.031 1 94.5 73 LYS B O 1
ATOM 3417 N N . LEU B 1 74 ? 1.045 -16.359 -8.68 1 96.06 74 LEU B N 1
ATOM 3418 C CA . LEU B 1 74 ? -0.177 -16.031 -7.949 1 96.06 74 LEU B CA 1
ATOM 3419 C C . LEU B 1 74 ? 0.091 -15.93 -6.453 1 96.06 74 LEU B C 1
ATOM 3421 O O . LEU B 1 74 ? -0.407 -15.016 -5.789 1 96.06 74 LEU B O 1
ATOM 3425 N N . SER B 1 75 ? 0.858 -16.859 -6.004 1 95.44 75 SER B N 1
ATOM 3426 C CA . SER B 1 75 ? 1.203 -16.828 -4.586 1 95.44 75 SER B CA 1
ATOM 3427 C C . SER B 1 75 ? 1.942 -15.555 -4.219 1 95.44 75 SER B C 1
ATOM 3429 O O . SER B 1 75 ? 1.657 -14.938 -3.186 1 95.44 75 SER B O 1
ATOM 3431 N N . ASP B 1 76 ? 2.859 -15.133 -5.066 1 95.12 76 ASP B N 1
ATOM 3432 C CA . ASP B 1 76 ? 3.584 -13.883 -4.855 1 95.12 76 ASP B CA 1
ATOM 3433 C C . ASP B 1 76 ? 2.631 -12.688 -4.863 1 95.12 76 ASP B C 1
ATOM 3435 O O . ASP B 1 76 ? 2.801 -11.75 -4.078 1 95.12 76 ASP B O 1
ATOM 3439 N N . GLN B 1 77 ? 1.722 -12.742 -5.699 1 96.56 77 GLN B N 1
ATOM 3440 C CA . GLN B 1 77 ? 0.764 -11.641 -5.816 1 96.56 77 GLN B CA 1
ATOM 3441 C C . GLN B 1 77 ? -0.126 -11.555 -4.578 1 96.56 77 GLN B C 1
ATOM 3443 O O . GLN B 1 77 ? -0.427 -10.461 -4.098 1 96.56 77 GLN B O 1
ATOM 3448 N N . PHE B 1 78 ? -0.587 -12.719 -4.043 1 97.19 78 PHE B N 1
ATOM 3449 C CA . PHE B 1 78 ? -1.343 -12.734 -2.795 1 97.19 78 PHE B CA 1
ATOM 3450 C C . PHE B 1 78 ? -0.545 -12.086 -1.67 1 97.19 78 PHE B C 1
ATOM 3452 O O . PHE B 1 78 ? -1.062 -11.234 -0.947 1 97.19 78 PHE B O 1
ATOM 3459 N N . ASP B 1 79 ? 0.675 -12.484 -1.613 1 95.62 79 ASP B N 1
ATOM 3460 C CA . ASP B 1 79 ? 1.551 -11.977 -0.562 1 95.62 79 ASP B CA 1
ATOM 3461 C C . ASP B 1 79 ? 1.756 -10.469 -0.697 1 95.62 79 ASP B C 1
ATOM 3463 O O . ASP B 1 79 ? 1.789 -9.75 0.302 1 95.62 79 ASP B O 1
ATOM 3467 N N . ALA B 1 80 ? 1.879 -10.023 -1.901 1 96.44 80 ALA B N 1
ATOM 3468 C CA . ALA B 1 80 ? 2.064 -8.594 -2.164 1 96.44 80 ALA B CA 1
ATOM 3469 C C . ALA B 1 80 ? 0.861 -7.789 -1.686 1 96.44 80 ALA B C 1
ATOM 3471 O O . ALA B 1 80 ? 1.021 -6.719 -1.094 1 96.44 80 ALA B O 1
ATOM 3472 N N . VAL B 1 81 ? -0.295 -8.289 -1.931 1 97.38 81 VAL B N 1
ATOM 3473 C CA . VAL B 1 81 ? -1.512 -7.621 -1.486 1 97.38 81 VAL B CA 1
ATOM 3474 C C . VAL B 1 81 ? -1.543 -7.566 0.04 1 97.38 81 VAL B C 1
ATOM 3476 O O . VAL B 1 81 ? -1.859 -6.527 0.624 1 97.38 81 VAL B O 1
ATOM 3479 N N . GLY B 1 82 ? -1.218 -8.695 0.629 1 96.75 82 GLY B N 1
ATOM 3480 C CA . GLY B 1 82 ? -1.154 -8.711 2.082 1 96.75 82 GLY B CA 1
ATOM 3481 C C . GLY B 1 82 ? -0.218 -7.656 2.65 1 96.75 82 GLY B C 1
ATOM 3482 O O . GLY B 1 82 ? -0.563 -6.961 3.607 1 96.75 82 GLY B O 1
ATOM 3483 N N . ASN B 1 83 ? 0.911 -7.469 2.084 1 96.38 83 ASN B N 1
ATOM 3484 C CA . ASN B 1 83 ? 1.898 -6.488 2.525 1 96.38 83 ASN B CA 1
ATOM 3485 C C . ASN B 1 83 ? 1.397 -5.062 2.328 1 96.38 83 ASN B C 1
ATOM 3487 O O . ASN B 1 83 ? 1.624 -4.199 3.178 1 96.38 83 ASN B O 1
ATOM 3491 N N . THR B 1 84 ? 0.809 -4.867 1.235 1 97.5 84 THR B N 1
ATOM 3492 C CA . THR B 1 84 ? 0.269 -3.541 0.952 1 97.5 84 THR B CA 1
ATOM 3493 C C . THR B 1 84 ? -0.824 -3.178 1.954 1 97.5 84 THR B C 1
ATOM 3495 O O . THR B 1 84 ? -0.919 -2.027 2.385 1 97.5 84 THR B O 1
ATOM 3498 N N . ILE B 1 85 ? -1.6 -4.113 2.316 1 97.12 85 ILE B N 1
ATOM 3499 C CA . ILE B 1 85 ? -2.656 -3.887 3.299 1 97.12 85 ILE B CA 1
ATOM 3500 C C . ILE B 1 85 ? -2.037 -3.543 4.652 1 97.12 85 ILE B C 1
ATOM 3502 O O . ILE B 1 85 ? -2.52 -2.652 5.352 1 97.12 85 ILE B O 1
ATOM 3506 N N . THR B 1 86 ? -1.025 -4.207 5.02 1 96.69 86 THR B N 1
ATOM 3507 C CA . THR B 1 86 ? -0.325 -3.883 6.258 1 96.69 86 THR B CA 1
ATOM 3508 C C . THR B 1 86 ? 0.206 -2.453 6.219 1 96.69 86 THR B C 1
ATOM 3510 O O . THR B 1 86 ? 0.088 -1.716 7.203 1 96.69 86 THR B O 1
ATOM 3513 N N . THR B 1 87 ? 0.769 -2.113 5.098 1 97.06 87 THR B N 1
ATOM 3514 C CA . THR B 1 87 ? 1.258 -0.75 4.918 1 97.06 87 THR B CA 1
ATOM 3515 C C . THR B 1 87 ? 0.119 0.256 5.059 1 97.06 87 THR B C 1
ATOM 3517 O O . THR B 1 87 ? 0.265 1.277 5.734 1 97.06 87 THR B O 1
ATOM 3520 N N . LEU B 1 88 ? -0.981 -0.043 4.434 1 97.62 88 LEU B N 1
ATOM 3521 C CA . LEU B 1 88 ? -2.145 0.837 4.473 1 97.62 88 LEU B CA 1
ATOM 3522 C C . LEU B 1 88 ? -2.625 1.041 5.902 1 97.62 88 LEU B C 1
ATOM 3524 O O . LEU B 1 88 ? -2.863 2.174 6.328 1 97.62 88 LEU B O 1
ATOM 3528 N N . THR B 1 89 ? -2.754 0.014 6.652 1 96.94 89 THR B N 1
ATOM 3529 C CA . THR B 1 89 ? -3.264 0.104 8.016 1 96.94 89 THR B CA 1
ATOM 3530 C C . THR B 1 89 ? -2.27 0.834 8.914 1 96.94 89 THR B C 1
ATOM 3532 O O . THR B 1 89 ? -2.67 1.565 9.828 1 96.94 89 THR B O 1
ATOM 3535 N N . THR B 1 90 ? -0.979 0.646 8.672 1 96.06 90 THR B N 1
ATOM 3536 C CA . THR B 1 90 ? 0.034 1.386 9.422 1 96.06 90 THR B CA 1
ATOM 3537 C C . THR B 1 90 ? -0.052 2.879 9.117 1 96.06 90 THR B C 1
ATOM 3539 O O . THR B 1 90 ? 0.071 3.709 10.016 1 96.06 90 THR B O 1
ATOM 3542 N N . GLN B 1 91 ? -0.244 3.182 7.875 1 96.56 91 GLN B N 1
ATOM 3543 C CA . GLN B 1 91 ? -0.371 4.574 7.465 1 96.56 91 GLN B CA 1
ATOM 3544 C C . GLN B 1 91 ? -1.591 5.23 8.109 1 96.56 91 GLN B C 1
ATOM 3546 O O . GLN B 1 91 ? -1.541 6.395 8.5 1 96.56 91 GLN B O 1
ATOM 3551 N N . LEU B 1 92 ? -2.676 4.531 8.156 1 96.5 92 LEU B N 1
ATOM 3552 C CA . LEU B 1 92 ? -3.869 5.059 8.812 1 96.5 92 LEU B CA 1
ATOM 3553 C C . LEU B 1 92 ? -3.619 5.285 10.297 1 96.5 92 LEU B C 1
ATOM 3555 O O . LEU B 1 92 ? -4.07 6.285 10.867 1 96.5 92 LEU B O 1
ATOM 3559 N N . ASP B 1 93 ? -2.842 4.371 10.883 1 94.06 93 ASP B N 1
ATOM 3560 C CA . ASP B 1 93 ? -2.463 4.535 12.289 1 94.06 93 ASP B CA 1
ATOM 3561 C C . ASP B 1 93 ? -1.622 5.797 12.484 1 94.06 93 ASP B C 1
ATOM 3563 O O . ASP B 1 93 ? -1.836 6.547 13.438 1 94.06 93 ASP B O 1
ATOM 3567 N N . GLU B 1 94 ? -0.699 5.977 11.617 1 94.44 94 GLU B N 1
ATOM 3568 C CA . GLU B 1 94 ? 0.141 7.168 11.672 1 94.44 94 GLU B CA 1
ATOM 3569 C C . GLU B 1 94 ? -0.687 8.438 11.477 1 94.44 94 GLU B C 1
ATOM 3571 O O . GLU B 1 94 ? -0.402 9.469 12.086 1 94.44 94 GLU B O 1
ATOM 3576 N N . LEU B 1 95 ? -1.651 8.328 10.609 1 95.94 95 LEU B N 1
ATOM 3577 C CA . LEU B 1 95 ? -2.539 9.461 10.367 1 95.94 95 LEU B CA 1
ATOM 3578 C C . LEU B 1 95 ? -3.312 9.82 11.625 1 95.94 95 LEU B C 1
ATOM 3580 O O . LEU B 1 95 ? -3.439 11 11.969 1 95.94 95 LEU B O 1
ATOM 3584 N N . PHE B 1 96 ? -3.773 8.844 12.352 1 93.75 96 PHE B N 1
ATOM 3585 C CA . PHE B 1 96 ? -4.48 9.086 13.602 1 93.75 96 PHE B CA 1
ATOM 3586 C C . PHE B 1 96 ? -3.557 9.727 14.633 1 93.75 96 PHE B C 1
ATOM 3588 O O . PHE B 1 96 ? -3.959 10.641 15.352 1 93.75 96 PHE B O 1
ATOM 3595 N N . ALA B 1 97 ? -2.338 9.273 14.648 1 91.44 97 ALA B N 1
ATOM 3596 C CA . ALA B 1 97 ? -1.348 9.898 15.516 1 91.44 97 ALA B CA 1
ATOM 3597 C C . ALA B 1 97 ? -1.097 11.344 15.109 1 91.44 97 ALA B C 1
ATOM 3599 O O . ALA B 1 97 ? -0.896 12.211 15.969 1 91.44 97 ALA B O 1
ATOM 3600 N N . GLY B 1 98 ? -1.072 11.555 13.812 1 92.38 98 GLY B N 1
ATOM 3601 C CA . GLY B 1 98 ? -0.92 12.906 13.305 1 92.38 98 GLY B CA 1
ATOM 3602 C C . GLY B 1 98 ? -2.051 13.828 13.719 1 92.38 98 GLY B C 1
ATOM 3603 O O . GLY B 1 98 ? -1.815 14.984 14.086 1 92.38 98 GLY B O 1
ATOM 3604 N N . LEU B 1 99 ? -3.295 13.367 13.695 1 91.94 99 LEU B N 1
ATOM 3605 C CA . LEU B 1 99 ? -4.453 14.148 14.117 1 91.94 99 LEU B CA 1
ATOM 3606 C C . LEU B 1 99 ? -4.379 14.477 15.602 1 91.94 99 LEU B C 1
ATOM 3608 O O . LEU B 1 99 ? -4.723 15.586 16.016 1 91.94 99 LEU B O 1
ATOM 3612 N N . GLN B 1 100 ? -3.914 13.531 16.375 1 89 100 GLN B N 1
ATOM 3613 C CA . GLN B 1 100 ? -3.732 13.773 17.797 1 89 100 GLN B CA 1
ATOM 3614 C C . GLN B 1 100 ? -2.689 14.867 18.047 1 89 100 GLN B C 1
ATOM 3616 O O . GLN B 1 100 ? -2.895 15.75 18.875 1 89 100 GLN B O 1
ATOM 3621 N N . ARG B 1 101 ? -1.615 14.781 17.328 1 89.38 101 ARG B N 1
ATOM 3622 C CA . ARG B 1 101 ? -0.571 15.797 17.453 1 89.38 101 ARG B CA 1
ATOM 3623 C C . ARG B 1 101 ? -1.093 17.172 17.047 1 89.38 101 ARG B C 1
ATOM 3625 O O . ARG B 1 101 ? -0.756 18.172 17.672 1 89.38 101 ARG B O 1
ATOM 3632 N N . PHE B 1 102 ? -1.925 17.219 16.016 1 91.94 102 PHE B N 1
ATOM 3633 C CA . PHE B 1 102 ? -2.523 18.469 15.57 1 91.94 102 PHE B CA 1
ATOM 3634 C C . PHE B 1 102 ? -3.391 19.062 16.672 1 91.94 102 PHE B C 1
ATOM 3636 O O . PHE B 1 102 ? -3.354 20.281 16.906 1 91.94 102 PHE B O 1
ATOM 3643 N N . THR B 1 103 ? -4.094 18.266 17.328 1 86.06 103 THR B N 1
ATOM 3644 C CA . THR B 1 103 ? -4.941 18.719 18.422 1 86.06 103 THR B CA 1
ATOM 3645 C C . THR B 1 103 ? -4.098 19.297 19.562 1 86.06 103 THR B C 1
ATOM 3647 O O . THR B 1 103 ? -4.434 20.328 20.125 1 86.06 103 THR B O 1
ATOM 3650 N N . GLU B 1 104 ? -2.955 18.688 19.875 1 84.56 104 GLU B N 1
ATOM 3651 C CA . GLU B 1 104 ? -2.088 19.109 20.969 1 84.56 104 GLU B CA 1
ATOM 3652 C C . GLU B 1 104 ? -1.405 20.438 20.656 1 84.56 104 GLU B C 1
ATOM 3654 O O . GLU B 1 104 ? -1.196 21.266 21.547 1 84.56 104 GLU B O 1
ATOM 3659 N N . VAL B 1 105 ? -1.167 20.656 19.422 1 86.62 105 VAL B N 1
ATOM 3660 C CA . VAL B 1 105 ? -0.37 21.812 19.047 1 86.62 105 VAL B CA 1
ATOM 3661 C C . VAL B 1 105 ? -1.289 23 18.766 1 86.62 105 VAL B C 1
ATOM 3663 O O . VAL B 1 105 ? -1.043 24.109 19.234 1 86.62 105 VAL B O 1
ATOM 3666 N N . CYS B 1 106 ? -2.309 22.812 18.062 1 82 106 CYS B N 1
ATOM 3667 C CA . CYS B 1 106 ? -3.145 23.906 17.578 1 82 106 CYS B CA 1
ATOM 3668 C C . CYS B 1 106 ? -4.324 24.156 18.5 1 82 106 CYS B C 1
ATOM 3670 O O . CYS B 1 106 ? -4.523 25.266 18.984 1 82 106 CYS B O 1
ATOM 3672 N N . GLU B 1 107 ? -5.051 23.156 18.906 1 74.38 107 GLU B N 1
ATOM 3673 C CA . GLU B 1 107 ? -6.328 23.297 19.594 1 74.38 107 GLU B CA 1
ATOM 3674 C C . GLU B 1 107 ? -6.133 23.719 21.047 1 74.38 107 GLU B C 1
ATOM 3676 O O . GLU B 1 107 ? -6.887 24.531 21.578 1 74.38 107 GLU B O 1
ATOM 3681 N N . LYS B 1 108 ? -5.121 23.156 21.625 1 71.56 108 LYS B N 1
ATOM 3682 C CA . LYS B 1 108 ? -4.871 23.516 23.031 1 71.56 108 LYS B CA 1
ATOM 3683 C C . LYS B 1 108 ? -4.527 24.984 23.172 1 71.56 108 LYS B C 1
ATOM 3685 O O . LYS B 1 108 ? -4.848 25.609 24.188 1 71.56 108 LYS B O 1
ATOM 3690 N N . HIS B 1 109 ? -3.99 25.531 22.172 1 71.56 109 HIS B N 1
ATOM 3691 C CA . HIS B 1 109 ? -3.588 26.922 22.234 1 71.56 109 HIS B CA 1
ATOM 3692 C C . HIS B 1 109 ? -4.766 27.844 21.938 1 71.56 109 HIS B C 1
ATOM 3694 O O . HIS B 1 109 ? -4.816 28.969 22.438 1 71.56 109 HIS B O 1
ATOM 3700 N N . LEU B 1 110 ? -5.641 27.453 21 1 66.25 110 LEU B N 1
ATOM 3701 C CA . LEU B 1 110 ? -6.805 28.266 20.672 1 66.25 110 LEU B CA 1
ATOM 3702 C C . LEU B 1 110 ? -7.762 28.375 21.844 1 66.25 110 LEU B C 1
ATOM 3704 O O . LEU B 1 110 ? -8.398 29.406 22.062 1 66.25 110 LEU B O 1
ATOM 3708 N N . GLU B 1 111 ? -8 27.328 22.547 1 58.72 111 GLU B N 1
ATOM 3709 C CA . GLU B 1 111 ? -8.984 27.359 23.609 1 58.72 111 GLU B CA 1
ATOM 3710 C C . GLU B 1 111 ? -8.406 27.984 24.875 1 58.72 111 GLU B C 1
ATOM 3712 O O . GLU B 1 111 ? -9.148 28.344 25.797 1 58.72 111 GLU B O 1
ATOM 3717 N N . GLY B 1 112 ? -7.262 28.641 24.625 1 52.72 112 GLY B N 1
ATOM 3718 C CA . GLY B 1 112 ? -6.699 29.281 25.797 1 52.72 112 GLY B CA 1
ATOM 3719 C C . GLY B 1 112 ? -6.902 28.484 27.078 1 52.72 112 GLY B C 1
ATOM 3720 O O . GLY B 1 112 ? -6.496 28.922 28.156 1 52.72 112 GLY B O 1
ATOM 3721 N N . THR B 1 113 ? -8.078 27.781 27.141 1 47.09 113 THR B N 1
ATOM 3722 C CA . THR B 1 113 ? -8.492 27.188 28.406 1 47.09 113 THR B CA 1
ATOM 3723 C C . THR B 1 113 ? -7.902 25.797 28.578 1 47.09 113 THR B C 1
ATOM 3725 O O . THR B 1 113 ? -7.641 25.094 27.594 1 47.09 113 THR B O 1
ATOM 3728 N N . ASN B 1 114 ? -7.316 25.625 29.688 1 44.09 114 ASN B N 1
ATOM 3729 C CA . ASN B 1 114 ? -6.93 24.328 30.25 1 44.09 114 ASN B CA 1
ATOM 3730 C C . ASN B 1 114 ? -8.016 23.281 30.031 1 44.09 114 ASN B C 1
ATOM 3732 O O . ASN B 1 114 ? -8 22.234 30.656 1 44.09 114 ASN B O 1
ATOM 3736 N N . VAL B 1 115 ? -9.156 23.672 29.609 1 44.78 115 VAL B N 1
ATOM 3737 C CA . VAL B 1 115 ? -10.25 22.719 29.609 1 44.78 115 VAL B CA 1
ATOM 3738 C C . VAL B 1 115 ? -9.969 21.625 28.578 1 44.78 115 VAL B C 1
ATOM 3740 O O . VAL B 1 115 ? -9.602 21.906 27.438 1 44.78 115 VAL B O 1
ATOM 3743 N N . GLU B 1 116 ? -9.758 20.578 29.141 1 51.19 116 GLU B N 1
ATOM 3744 C CA . GLU B 1 116 ? -9.648 19.344 28.375 1 51.19 116 GLU B CA 1
ATOM 3745 C C . GLU B 1 116 ? -10.688 19.281 27.25 1 51.19 116 GLU B C 1
ATOM 3747 O O . GLU B 1 116 ? -11.891 19.234 27.531 1 51.19 116 GLU B O 1
ATOM 3752 N N . PRO B 1 117 ? -10.555 19.812 26.125 1 51.81 117 PRO B N 1
ATOM 3753 C CA . PRO B 1 117 ? -11.555 19.906 25.078 1 51.81 117 PRO B CA 1
ATOM 3754 C C . PRO B 1 117 ? -12.336 18.609 24.875 1 51.81 117 PRO B C 1
ATOM 3756 O O . PRO B 1 117 ? -11.766 17.516 25.016 1 51.81 117 PRO B O 1
ATOM 3759 N N . ALA B 1 118 ? -13.773 18.547 25.109 1 52.41 118 ALA B N 1
ATOM 3760 C CA . ALA B 1 118 ? -14.695 17.469 24.766 1 52.41 118 ALA B CA 1
ATOM 3761 C C . ALA B 1 118 ? -14.18 16.656 23.594 1 52.41 118 ALA B C 1
ATOM 3763 O O . ALA B 1 118 ? -14.414 15.445 23.516 1 52.41 118 ALA B O 1
ATOM 3764 N N . ASP B 1 119 ? -13.289 17.234 22.828 1 57.59 119 ASP B N 1
ATOM 3765 C CA . ASP B 1 119 ? -12.742 16.688 21.594 1 57.59 119 ASP B CA 1
ATOM 3766 C C . ASP B 1 119 ? -11.734 15.578 21.891 1 57.59 119 ASP B C 1
ATOM 3768 O O . ASP B 1 119 ? -11.594 14.641 21.109 1 57.59 119 ASP B O 1
ATOM 3772 N N . PHE B 1 120 ? -11.344 15.602 23.203 1 62.38 120 PHE B N 1
ATOM 3773 C CA . PHE B 1 120 ? -10.352 14.594 23.531 1 62.38 120 PHE B CA 1
ATOM 3774 C C . PHE B 1 120 ? -11 13.219 23.656 1 62.38 120 PHE B C 1
ATOM 3776 O O . PHE B 1 120 ? -10.406 12.203 23.281 1 62.38 120 PHE B O 1
ATOM 3783 N N . SER B 1 121 ? -12.242 13.336 24.203 1 69.62 121 SER B N 1
ATOM 3784 C CA . SER B 1 121 ? -12.953 12.062 24.281 1 69.62 121 SER B CA 1
ATOM 3785 C C . SER B 1 121 ? -13.234 11.5 22.891 1 69.62 121 SER B C 1
ATOM 3787 O O . SER B 1 121 ? -13.102 10.289 22.672 1 69.62 121 SER B O 1
ATOM 3789 N N . GLU B 1 122 ? -13.555 12.406 22.062 1 76.75 122 GLU B N 1
ATOM 3790 C CA . GLU B 1 122 ? -13.828 11.953 20.703 1 76.75 122 GLU B CA 1
ATOM 3791 C C . GLU B 1 122 ? -12.57 11.422 20.031 1 76.75 122 GLU B C 1
ATOM 3793 O O . GLU B 1 122 ? -12.625 10.438 19.281 1 76.75 122 GLU B O 1
ATOM 3798 N N . LEU B 1 123 ? -11.477 11.914 20.453 1 80.19 123 LEU B N 1
ATOM 3799 C CA . LEU B 1 123 ? -10.211 11.477 19.875 1 80.19 123 LEU B CA 1
ATOM 3800 C C . LEU B 1 123 ? -9.812 10.109 20.406 1 80.19 123 LEU B C 1
ATOM 3802 O O . LEU B 1 123 ? -9.125 9.344 19.719 1 80.19 123 LEU B O 1
ATOM 3806 N N . SER B 1 124 ? -10.32 9.805 21.625 1 82 124 SER B N 1
ATOM 3807 C CA . SER B 1 124 ? -10.07 8.477 22.172 1 82 124 SER B CA 1
ATOM 3808 C C . SER B 1 124 ? -10.766 7.398 21.328 1 82 124 SER B C 1
ATOM 3810 O O . SER B 1 124 ? -10.219 6.312 21.141 1 82 124 SER B O 1
ATOM 3812 N N . ASN B 1 125 ? -11.922 7.766 20.844 1 83.69 125 ASN B N 1
ATOM 3813 C CA . ASN B 1 125 ? -12.641 6.84 19.969 1 83.69 125 ASN B CA 1
ATOM 3814 C C . ASN B 1 125 ? -11.891 6.609 18.656 1 83.69 125 ASN B C 1
ATOM 3816 O O . ASN B 1 125 ? -11.914 5.504 18.109 1 83.69 125 ASN B O 1
ATOM 3820 N N . ILE B 1 126 ? -11.219 7.578 18.25 1 88.81 126 ILE B N 1
ATOM 3821 C CA . ILE B 1 126 ? -10.43 7.445 17.031 1 88.81 126 ILE B CA 1
ATOM 3822 C C . ILE B 1 126 ? -9.25 6.504 17.281 1 88.81 126 ILE B C 1
ATOM 3824 O O . ILE B 1 126 ? -8.898 5.699 16.422 1 88.81 126 ILE B O 1
ATOM 3828 N N . ARG B 1 127 ? -8.766 6.492 18.5 1 87.31 127 ARG B N 1
ATOM 3829 C CA . ARG B 1 127 ? -7.645 5.617 18.844 1 87.31 127 ARG B CA 1
ATOM 3830 C C . ARG B 1 127 ? -8.086 4.16 18.891 1 87.31 127 ARG B C 1
ATOM 3832 O O . ARG B 1 127 ? -7.336 3.268 18.484 1 87.31 127 ARG B O 1
ATOM 3839 N N . SER B 1 128 ? -9.203 3.984 19.406 1 89.5 128 SER B N 1
ATOM 3840 C CA . SER B 1 128 ? -9.742 2.627 19.438 1 89.5 128 SER B CA 1
ATOM 3841 C C . SER B 1 128 ? -9.93 2.082 18.016 1 89.5 128 SER B C 1
ATOM 3843 O O . SER B 1 128 ? -9.602 0.924 17.75 1 89.5 128 SER B O 1
ATOM 3845 N N . SER B 1 129 ? -10.469 2.934 17.188 1 91.19 129 SER B N 1
ATOM 3846 C CA . SER B 1 129 ? -10.625 2.537 15.797 1 91.19 129 SER B CA 1
ATOM 3847 C C . SER B 1 129 ? -9.281 2.25 15.141 1 91.19 129 SER B C 1
ATOM 3849 O O . SER B 1 129 ? -9.148 1.312 14.352 1 91.19 129 SER B O 1
ATOM 3851 N N . SER B 1 130 ? -8.273 3.045 15.508 1 92.62 130 SER B N 1
ATOM 3852 C CA . SER B 1 130 ? -6.926 2.857 14.977 1 92.62 130 SER B CA 1
ATOM 3853 C C . SER B 1 130 ? -6.371 1.485 15.344 1 92.62 130 SER B C 1
ATOM 3855 O O . SER B 1 130 ? -5.832 0.777 14.492 1 92.62 130 SER B O 1
ATOM 3857 N N . THR B 1 131 ? -6.543 1.083 16.547 1 92.88 131 THR B N 1
ATOM 3858 C CA . THR B 1 131 ? -6.062 -0.214 17.016 1 92.88 131 THR B CA 1
ATOM 3859 C C . THR B 1 131 ? -6.781 -1.349 16.297 1 92.88 131 THR B C 1
ATOM 3861 O O . THR B 1 131 ? -6.156 -2.322 15.875 1 92.88 131 THR B O 1
ATOM 3864 N N . LYS B 1 132 ? -8.031 -1.207 16.188 1 94.25 132 LYS B N 1
ATOM 3865 C CA . LYS B 1 132 ? -8.812 -2.23 15.492 1 94.25 132 LYS B CA 1
ATOM 3866 C C . LYS B 1 132 ? -8.375 -2.377 14.039 1 94.25 132 LYS B C 1
ATOM 3868 O O . LYS B 1 132 ? -8.227 -3.496 13.539 1 94.25 132 LYS B O 1
ATOM 3873 N N . ILE B 1 133 ? -8.18 -1.277 13.383 1 95.81 133 ILE B N 1
ATOM 3874 C CA . ILE B 1 133 ? -7.766 -1.287 11.977 1 95.81 133 ILE B CA 1
ATOM 3875 C C . ILE B 1 133 ? -6.41 -1.973 11.844 1 95.81 133 ILE B C 1
ATOM 3877 O O . ILE B 1 133 ? -6.199 -2.773 10.93 1 95.81 133 ILE B O 1
ATOM 3881 N N . ARG B 1 134 ? -5.543 -1.677 12.766 1 94.5 134 ARG B N 1
ATOM 3882 C CA . ARG B 1 134 ? -4.219 -2.291 12.75 1 94.5 134 ARG B CA 1
ATOM 3883 C C . ARG B 1 134 ? -4.312 -3.803 12.922 1 94.5 134 ARG B C 1
ATOM 3885 O O . ARG B 1 134 ? -3.648 -4.559 12.211 1 94.5 134 ARG B O 1
ATOM 3892 N N . VAL B 1 135 ? -5.129 -4.242 13.797 1 95.62 135 VAL B N 1
ATOM 3893 C CA . VAL B 1 135 ? -5.293 -5.668 14.055 1 95.62 135 VAL B CA 1
ATOM 3894 C C . VAL B 1 135 ? -5.914 -6.348 12.844 1 95.62 135 VAL B C 1
ATOM 3896 O O . VAL B 1 135 ? -5.48 -7.426 12.438 1 95.62 135 VAL B O 1
ATOM 3899 N N . LEU B 1 136 ? -6.875 -5.742 12.289 1 94.88 136 LEU B N 1
ATOM 3900 C CA . LEU B 1 136 ? -7.527 -6.277 11.102 1 94.88 136 LEU B CA 1
ATOM 3901 C C . LEU B 1 136 ? -6.52 -6.492 9.977 1 94.88 136 LEU B C 1
ATOM 3903 O O . LEU B 1 136 ? -6.539 -7.527 9.312 1 94.88 136 LEU B O 1
ATOM 3907 N N . GLY B 1 137 ? -5.684 -5.445 9.75 1 96.25 137 GLY B N 1
ATOM 3908 C CA . GLY B 1 137 ? -4.684 -5.551 8.703 1 96.25 137 GLY B CA 1
ATOM 3909 C C . GLY B 1 137 ? -3.689 -6.672 8.938 1 96.25 137 GLY B C 1
ATOM 3910 O O . GLY B 1 137 ? -3.375 -7.43 8.016 1 96.25 137 GLY B O 1
ATOM 3911 N N . HIS B 1 138 ? -3.273 -6.805 10.133 1 95.19 138 HIS B N 1
ATOM 3912 C CA . HIS B 1 138 ? -2.318 -7.844 10.492 1 95.19 138 HIS B CA 1
ATOM 3913 C C . HIS B 1 138 ? -2.941 -9.234 10.367 1 95.19 138 HIS B C 1
ATOM 3915 O O . HIS B 1 138 ? -2.305 -10.164 9.875 1 95.19 138 HIS B O 1
ATOM 3921 N N . ASP B 1 139 ? -4.121 -9.359 10.82 1 95.25 139 ASP B N 1
ATOM 3922 C CA . ASP B 1 139 ? -4.824 -10.633 10.75 1 95.25 139 ASP B CA 1
ATOM 3923 C C . ASP B 1 139 ? -5.02 -11.07 9.297 1 95.25 139 ASP B C 1
ATOM 3925 O O . ASP B 1 139 ? -4.809 -12.242 8.961 1 95.25 139 ASP B O 1
ATOM 3929 N N . LEU B 1 140 ? -5.41 -10.172 8.508 1 97.12 140 LEU B N 1
ATOM 3930 C CA . LEU B 1 140 ? -5.617 -10.508 7.102 1 97.12 140 LEU B CA 1
ATOM 3931 C C . LEU B 1 140 ? -4.312 -10.969 6.457 1 97.12 140 LEU B C 1
ATOM 3933 O O . LEU B 1 140 ? -4.281 -11.984 5.758 1 97.12 140 LEU B O 1
ATOM 3937 N N . ALA B 1 141 ? -3.262 -10.156 6.676 1 96.25 141 ALA B N 1
ATOM 3938 C CA . ALA B 1 141 ? -1.967 -10.5 6.094 1 96.25 141 ALA B CA 1
ATOM 3939 C C . ALA B 1 141 ? -1.509 -11.883 6.551 1 96.25 141 ALA B C 1
ATOM 3941 O O . ALA B 1 141 ? -1.037 -12.688 5.746 1 96.25 141 ALA B O 1
ATOM 3942 N N . SER B 1 142 ? -1.694 -12.172 7.816 1 95.94 142 SER B N 1
ATOM 3943 C CA . SER B 1 142 ? -1.327 -13.477 8.375 1 95.94 142 SER B CA 1
ATOM 3944 C C . SER B 1 142 ? -2.178 -14.594 7.773 1 95.94 142 SER B C 1
ATOM 3946 O O . SER B 1 142 ? -1.658 -15.648 7.418 1 95.94 142 SER B O 1
ATOM 3948 N N . ASN B 1 143 ? -3.416 -14.391 7.68 1 94.31 143 ASN B N 1
ATOM 3949 C CA . ASN B 1 143 ? -4.328 -15.375 7.109 1 94.31 143 ASN B CA 1
ATOM 3950 C C . ASN B 1 143 ? -3.992 -15.664 5.648 1 94.31 143 ASN B C 1
ATOM 3952 O O . ASN B 1 143 ? -4.043 -16.812 5.215 1 94.31 143 ASN B O 1
ATOM 3956 N N . ILE B 1 144 ? -3.689 -14.617 4.879 1 96 144 ILE B N 1
ATOM 3957 C CA . ILE B 1 144 ? -3.311 -14.805 3.482 1 96 144 ILE B CA 1
ATOM 3958 C C . ILE B 1 144 ? -2.074 -15.688 3.393 1 96 144 ILE B C 1
ATOM 3960 O O . ILE B 1 144 ? -2.037 -16.641 2.6 1 96 144 ILE B O 1
ATOM 3964 N N . LYS B 1 145 ? -1.126 -15.445 4.238 1 93.62 145 LYS B N 1
ATOM 3965 C CA . LYS B 1 145 ? 0.127 -16.188 4.23 1 93.62 145 LYS B CA 1
ATOM 3966 C C . LYS B 1 145 ? -0.102 -17.656 4.621 1 93.62 145 LYS B C 1
ATOM 3968 O O . LYS B 1 145 ? 0.441 -18.562 3.99 1 93.62 145 LYS B O 1
ATOM 3973 N N . THR B 1 146 ? -0.958 -17.875 5.559 1 92.69 146 THR B N 1
ATOM 3974 C CA . THR B 1 146 ? -1.163 -19.203 6.094 1 92.69 146 THR B CA 1
ATOM 3975 C C . THR B 1 146 ? -2.141 -20 5.227 1 92.69 146 THR B C 1
ATOM 3977 O O . THR B 1 146 ? -1.916 -21.172 4.941 1 92.69 146 THR B O 1
ATOM 3980 N N . ASN B 1 147 ? -3.166 -19.422 4.773 1 92.69 147 ASN B N 1
ATOM 3981 C CA . ASN B 1 147 ? -4.219 -20.156 4.066 1 92.69 147 ASN B CA 1
ATOM 3982 C C . ASN B 1 147 ? -3.992 -20.141 2.559 1 92.69 147 ASN B C 1
ATOM 3984 O O . ASN B 1 147 ? -3.717 -21.172 1.958 1 92.69 147 ASN B O 1
ATOM 3988 N N . SER B 1 148 ? -4.039 -18.969 1.954 1 93.81 148 SER B N 1
ATOM 3989 C CA . SER B 1 148 ? -3.969 -18.891 0.499 1 93.81 148 SER B CA 1
ATOM 3990 C C . SER B 1 148 ? -2.578 -19.25 -0.007 1 93.81 148 SER B C 1
ATOM 3992 O O . SER B 1 148 ? -2.436 -20.125 -0.874 1 93.81 148 SER B O 1
ATOM 3994 N N . CYS B 1 149 ? -1.545 -18.625 0.566 1 93.75 149 CYS B N 1
ATOM 3995 C CA . CYS B 1 149 ? -0.184 -18.953 0.154 1 93.75 149 CYS B CA 1
ATOM 3996 C C . CYS B 1 149 ? 0.202 -20.344 0.608 1 93.75 149 CYS B C 1
ATOM 3998 O O . CYS B 1 149 ? 0.956 -21.047 -0.077 1 93.75 149 CYS B O 1
ATOM 4000 N N . GLY B 1 150 ? -0.339 -20.797 1.775 1 93.25 150 GLY B N 1
ATOM 4001 C CA . GLY B 1 150 ? -0.09 -22.141 2.25 1 93.25 150 GLY B CA 1
ATOM 4002 C C . GLY B 1 150 ? -0.624 -23.219 1.316 1 93.25 150 GLY B C 1
ATOM 4003 O O . GLY B 1 150 ? 0.06 -24.203 1.039 1 93.25 150 GLY B O 1
ATOM 4004 N N . ILE B 1 151 ? -1.801 -23.047 0.788 1 93.75 151 ILE B N 1
ATOM 4005 C CA . ILE B 1 151 ? -2.4 -23.969 -0.166 1 93.75 151 ILE B CA 1
ATOM 4006 C C . ILE B 1 151 ? -1.535 -24.047 -1.422 1 93.75 151 ILE B C 1
ATOM 4008 O O . ILE B 1 151 ? -1.284 -25.141 -1.943 1 93.75 151 ILE B O 1
ATOM 4012 N N . HIS B 1 152 ? -1.059 -22.906 -1.909 1 95.38 152 HIS B N 1
ATOM 4013 C CA . HIS B 1 152 ? -0.206 -22.875 -3.092 1 95.38 152 HIS B CA 1
ATOM 4014 C C . HIS B 1 152 ? 1.115 -23.594 -2.838 1 95.38 152 HIS B C 1
ATOM 4016 O O . HIS B 1 152 ? 1.608 -24.312 -3.705 1 95.38 152 HIS B O 1
ATOM 4022 N N . SER B 1 153 ? 1.627 -23.422 -1.634 1 94.62 153 SER B N 1
ATOM 4023 C CA . SER B 1 153 ? 2.883 -24.078 -1.294 1 94.62 153 SER B CA 1
ATOM 4024 C C . SER B 1 153 ? 2.734 -25.594 -1.32 1 94.62 153 SER B C 1
ATOM 4026 O O . SER B 1 153 ? 3.598 -26.312 -1.848 1 94.62 153 SER B O 1
ATOM 4028 N N . SER B 1 154 ? 1.677 -26.078 -0.817 1 93.44 154 SER B N 1
ATOM 4029 C CA . SER B 1 154 ? 1.399 -27.516 -0.827 1 93.44 154 SER B CA 1
ATOM 4030 C C . SER B 1 154 ? 1.234 -28.031 -2.25 1 93.44 154 SER B C 1
ATOM 4032 O O . SER B 1 154 ? 1.754 -29.109 -2.59 1 93.44 154 SER B O 1
ATOM 4034 N N . SER B 1 155 ? 0.5 -27.297 -3.033 1 94.25 155 SER B N 1
ATOM 4035 C CA . SER B 1 155 ? 0.307 -27.688 -4.43 1 94.25 155 SER B CA 1
ATOM 4036 C C . SER B 1 155 ? 1.634 -27.719 -5.18 1 94.25 155 SER B C 1
ATOM 4038 O O . SER B 1 155 ? 1.865 -28.609 -5.992 1 94.25 155 SER B O 1
ATOM 4040 N N . LEU B 1 156 ? 2.48 -26.75 -4.887 1 94.06 156 LEU B N 1
ATOM 4041 C CA . LEU B 1 156 ? 3.779 -26.688 -5.547 1 94.06 156 LEU B CA 1
ATOM 4042 C C . LEU B 1 156 ? 4.652 -27.875 -5.156 1 94.06 156 LEU B C 1
ATOM 4044 O O . LEU B 1 156 ? 5.34 -28.453 -6 1 94.06 156 LEU B O 1
ATOM 4048 N N . GLU B 1 157 ? 4.59 -28.281 -3.922 1 93.31 157 GLU B N 1
ATOM 4049 C CA . GLU B 1 157 ? 5.344 -29.453 -3.465 1 93.31 157 GLU B CA 1
ATOM 4050 C C . GLU B 1 157 ? 4.891 -30.719 -4.176 1 93.31 157 GLU B C 1
ATOM 4052 O O . GLU B 1 157 ? 5.715 -31.531 -4.594 1 93.31 157 GLU B O 1
ATOM 4057 N N . GLN B 1 158 ? 3.617 -30.812 -4.375 1 93.94 158 GLN B N 1
ATOM 4058 C CA . GLN B 1 158 ? 3.062 -31.984 -5.051 1 93.94 158 GLN B CA 1
ATOM 4059 C C . GLN B 1 158 ? 3.449 -32 -6.527 1 93.94 158 GLN B C 1
ATOM 4061 O O . GLN B 1 158 ? 3.846 -33.031 -7.059 1 93.94 158 GLN B O 1
ATOM 4066 N N . ILE B 1 159 ? 3.33 -30.844 -7.145 1 94.5 159 ILE B N 1
ATOM 4067 C CA . ILE B 1 159 ? 3.68 -30.75 -8.555 1 94.5 159 ILE B CA 1
ATOM 4068 C C . ILE B 1 159 ? 5.152 -31.094 -8.758 1 94.5 159 ILE B C 1
ATOM 4070 O O . ILE B 1 159 ? 5.5 -31.844 -9.672 1 94.5 159 ILE B O 1
ATOM 4074 N N . ASP B 1 160 ? 5.996 -30.625 -7.863 1 92.44 160 ASP B N 1
ATOM 4075 C CA . ASP B 1 160 ? 7.43 -30.875 -7.969 1 92.44 160 ASP B CA 1
ATOM 4076 C C . ASP B 1 160 ? 7.742 -32.344 -7.766 1 92.44 160 ASP B C 1
ATOM 4078 O O . ASP B 1 160 ? 8.555 -32.938 -8.492 1 92.44 160 ASP B O 1
ATOM 4082 N N . SER B 1 161 ? 7.117 -32.969 -6.84 1 92.44 161 SER B N 1
ATOM 4083 C CA . SER B 1 161 ? 7.332 -34.375 -6.562 1 92.44 161 SER B CA 1
ATOM 4084 C C . SER B 1 161 ? 6.926 -35.25 -7.75 1 92.44 161 SER B C 1
ATOM 4086 O O . SER B 1 161 ? 7.691 -36.094 -8.195 1 92.44 161 SER B O 1
ATOM 4088 N N . ILE B 1 162 ? 5.746 -34.969 -8.305 1 92.81 162 ILE B N 1
ATOM 4089 C CA . ILE B 1 162 ? 5.223 -35.75 -9.406 1 92.81 162 ILE B CA 1
ATOM 4090 C C . ILE B 1 162 ? 6.039 -35.5 -10.664 1 92.81 162 ILE B C 1
ATOM 4092 O O . ILE B 1 162 ? 6.32 -36.406 -11.43 1 92.81 162 ILE B O 1
ATOM 4096 N N . TYR B 1 163 ? 6.387 -34.25 -10.867 1 92.5 163 TYR B N 1
ATOM 4097 C CA . TYR B 1 163 ? 7.207 -33.875 -12.016 1 92.5 163 TYR B CA 1
ATOM 4098 C C . TYR B 1 163 ? 8.516 -34.656 -12.016 1 92.5 163 TYR B C 1
ATOM 4100 O O . TYR B 1 163 ? 8.898 -35.25 -13.031 1 92.5 163 TYR B O 1
ATOM 4108 N N . SER B 1 164 ? 9.188 -34.719 -10.922 1 89.81 164 SER B N 1
ATOM 4109 C CA . SER B 1 164 ? 10.461 -35.438 -10.789 1 89.81 164 SER B CA 1
ATOM 4110 C C . SER B 1 164 ? 10.281 -36.938 -10.977 1 89.81 164 SER B C 1
ATOM 4112 O O . SER B 1 164 ? 11.055 -37.594 -11.688 1 89.81 164 SER B O 1
ATOM 4114 N N . GLU B 1 165 ? 9.297 -37.469 -10.391 1 91.5 165 GLU B N 1
ATOM 4115 C CA . GLU B 1 165 ? 9.023 -38.875 -10.469 1 91.5 165 GLU B CA 1
ATOM 4116 C C . GLU B 1 165 ? 8.742 -39.312 -11.906 1 91.5 165 GLU B C 1
ATOM 4118 O O . GLU B 1 165 ? 9.359 -40.25 -12.414 1 91.5 165 GLU B O 1
ATOM 4123 N N . VAL B 1 166 ? 7.852 -38.562 -12.547 1 93.62 166 VAL B N 1
ATOM 4124 C CA . VAL B 1 166 ? 7.441 -38.906 -13.906 1 93.62 166 VAL B CA 1
ATOM 4125 C C . VAL B 1 166 ? 8.625 -38.75 -14.859 1 93.62 166 VAL B C 1
ATOM 4127 O O . VAL B 1 166 ? 8.883 -39.594 -15.695 1 93.62 166 VAL B O 1
ATOM 4130 N N . LYS B 1 167 ? 9.312 -37.688 -14.742 1 90.62 167 LYS B N 1
ATOM 4131 C CA . LYS B 1 167 ? 10.469 -37.469 -15.609 1 90.62 167 LYS B CA 1
ATOM 4132 C C . LYS B 1 167 ? 11.508 -38.562 -15.445 1 90.62 167 LYS B C 1
ATOM 4134 O O . LYS B 1 167 ? 12.062 -39.062 -16.438 1 90.62 167 LYS B O 1
ATOM 4139 N N . CYS B 1 168 ? 11.742 -39.031 -14.242 1 88.94 168 CYS B N 1
ATOM 4140 C CA . CYS B 1 168 ? 12.711 -40.094 -13.977 1 88.94 168 CYS B CA 1
ATOM 4141 C C . CYS B 1 168 ? 12.258 -41.406 -14.562 1 88.94 168 CYS B C 1
ATOM 4143 O O . CYS B 1 168 ? 13.023 -42.094 -15.258 1 88.94 168 CYS B O 1
ATOM 4145 N N . GLU B 1 169 ? 11 -41.719 -14.352 1 91.56 169 GLU B N 1
ATOM 4146 C CA . GLU B 1 169 ? 10.453 -43 -14.805 1 91.56 169 GLU B CA 1
ATOM 4147 C C . GLU B 1 169 ? 10.438 -43.062 -16.328 1 91.56 169 GLU B C 1
ATOM 4149 O O . GLU B 1 169 ? 10.891 -44.062 -16.906 1 91.56 169 GLU B O 1
ATOM 4154 N N . VAL B 1 170 ? 9.984 -42.031 -16.938 1 93.88 170 VAL B N 1
ATOM 4155 C CA . VAL B 1 170 ? 9.867 -42.031 -18.406 1 93.88 170 VAL B CA 1
ATOM 4156 C C . VAL B 1 170 ? 11.25 -42 -19.031 1 93.88 170 VAL B C 1
ATOM 4158 O O . VAL B 1 170 ? 11.523 -42.688 -20.016 1 93.88 170 VAL B O 1
ATOM 4161 N N . SER B 1 171 ? 12.148 -41.188 -18.484 1 90.06 171 SER B N 1
ATOM 4162 C CA . SER B 1 171 ? 13.5 -41.094 -19.016 1 90.06 171 SER B CA 1
ATOM 4163 C C . SER B 1 171 ? 14.227 -42.406 -18.922 1 90.06 171 SER B C 1
ATOM 4165 O O . SER B 1 171 ? 14.953 -42.812 -19.844 1 90.06 171 SER B O 1
ATOM 4167 N N . ARG B 1 172 ? 14.086 -43.156 -17.859 1 89.94 172 ARG B N 1
ATOM 4168 C CA . ARG B 1 172 ? 14.719 -44.43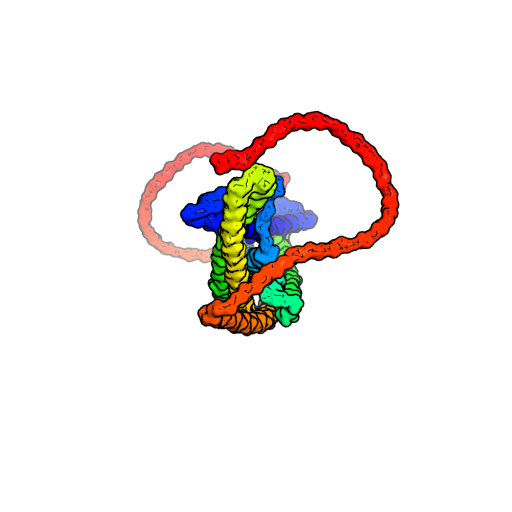8 -17.703 1 89.94 172 ARG B CA 1
ATOM 4169 C C . ARG B 1 172 ? 14.18 -45.438 -18.719 1 89.94 172 ARG B C 1
ATOM 4171 O O . ARG B 1 172 ? 14.945 -46.125 -19.391 1 89.94 172 ARG B O 1
ATOM 4178 N N . ALA B 1 173 ? 12.844 -45.469 -18.781 1 92.88 173 ALA B N 1
ATOM 4179 C CA . ALA B 1 173 ? 12.219 -46.375 -19.734 1 92.88 173 ALA B CA 1
ATOM 4180 C C . ALA B 1 173 ? 12.617 -46.031 -21.156 1 92.88 173 ALA B C 1
ATOM 4182 O O . ALA B 1 173 ? 12.828 -46.938 -21.984 1 92.88 173 ALA B O 1
ATOM 4183 N N . GLN B 1 174 ? 12.711 -44.719 -21.469 1 93.12 174 GLN B N 1
ATOM 4184 C CA . GLN B 1 174 ? 13.102 -44.281 -22.797 1 93.12 174 GLN B CA 1
ATOM 4185 C C . GLN B 1 174 ? 14.531 -44.688 -23.141 1 93.12 174 GLN B C 1
ATOM 4187 O O . GLN B 1 174 ? 14.805 -45.125 -24.25 1 93.12 174 GLN B O 1
ATOM 4192 N N . THR B 1 175 ? 15.383 -44.562 -22.172 1 89.75 175 THR B N 1
ATOM 4193 C CA . THR B 1 175 ? 16.781 -44.938 -22.375 1 89.75 175 THR B CA 1
ATOM 4194 C C . THR B 1 175 ? 16.906 -46.438 -22.656 1 89.75 175 THR B C 1
ATOM 4196 O O . THR B 1 175 ? 17.609 -46.844 -23.578 1 89.75 175 THR B O 1
ATOM 4199 N N . ILE B 1 176 ? 16.266 -47.25 -21.859 1 91.31 176 ILE B N 1
ATOM 4200 C CA . ILE B 1 176 ? 16.297 -48.688 -22.047 1 91.31 176 ILE B CA 1
ATOM 4201 C C . ILE B 1 176 ? 15.742 -49.062 -23.422 1 91.31 176 ILE B C 1
ATOM 4203 O O . ILE B 1 176 ? 16.344 -49.844 -24.141 1 91.31 176 ILE B O 1
ATOM 4207 N N . PHE B 1 177 ? 14.625 -48.406 -23.797 1 95.44 177 PHE B N 1
ATOM 4208 C CA . PHE B 1 177 ? 13.992 -48.625 -25.094 1 95.44 177 PHE B CA 1
ATOM 4209 C C . PHE B 1 177 ? 14.938 -48.25 -26.219 1 95.44 177 PHE B C 1
ATOM 4211 O O . PHE B 1 177 ? 15.094 -49 -27.188 1 95.44 177 PHE B O 1
ATOM 4218 N N . ASP B 1 178 ? 15.578 -47.156 -26.141 1 94.25 178 ASP B N 1
ATOM 4219 C CA . ASP B 1 178 ? 16.469 -46.656 -27.188 1 94.25 178 ASP B CA 1
ATOM 4220 C C . ASP B 1 178 ? 17.703 -47.562 -27.312 1 94.25 178 ASP B C 1
ATOM 4222 O O . ASP B 1 178 ? 18.234 -47.75 -28.406 1 94.25 178 ASP B O 1
ATOM 4226 N N . VAL B 1 179 ? 18.234 -48.062 -26.156 1 91.88 179 VAL B N 1
ATOM 4227 C CA . VAL B 1 179 ? 19.375 -48.969 -26.188 1 91.88 179 VAL B CA 1
ATOM 4228 C C . VAL B 1 179 ? 18.984 -50.219 -26.953 1 91.88 179 VAL B C 1
ATOM 4230 O O . VAL B 1 179 ? 19.75 -50.719 -27.797 1 91.88 179 VAL B O 1
ATOM 4233 N N . GLN B 1 180 ? 17.844 -50.656 -26.688 1 93.25 180 GLN B N 1
ATOM 4234 C CA . GLN B 1 180 ? 17.359 -51.875 -27.359 1 93.25 180 GLN B CA 1
ATOM 4235 C C . GLN B 1 180 ? 17.109 -51.594 -28.844 1 93.25 180 GLN B C 1
ATOM 4237 O O . GLN B 1 180 ? 17.406 -52.469 -29.688 1 93.25 180 GLN B O 1
ATOM 4242 N N . ARG B 1 181 ? 16.562 -50.406 -29.125 1 94.44 181 ARG B N 1
ATOM 4243 C CA . ARG B 1 181 ? 16.375 -50.031 -30.516 1 94.44 181 ARG B CA 1
ATOM 4244 C C . ARG B 1 181 ? 17.719 -50 -31.266 1 94.44 181 ARG B C 1
ATOM 4246 O O . ARG B 1 181 ? 17.812 -50.469 -32.406 1 94.44 181 ARG B O 1
ATOM 4253 N N . ARG B 1 182 ? 18.688 -49.531 -30.625 1 92.62 182 ARG B N 1
ATOM 4254 C CA . ARG B 1 182 ? 20.016 -49.469 -31.234 1 92.62 182 ARG B CA 1
ATOM 4255 C C . ARG B 1 182 ? 20.594 -50.844 -31.453 1 92.62 182 ARG B C 1
ATOM 4257 O O . ARG B 1 182 ? 21.219 -51.125 -32.469 1 92.62 182 ARG B O 1
ATOM 4264 N N . GLN B 1 183 ? 20.375 -51.75 -30.531 1 91.19 183 GLN B N 1
ATOM 4265 C CA . GLN B 1 183 ? 20.859 -53.125 -30.656 1 91.19 183 GLN B CA 1
ATOM 4266 C C . GLN B 1 183 ? 20.219 -53.812 -31.844 1 91.19 183 GLN B C 1
ATOM 4268 O O . GLN B 1 183 ? 20.891 -54.594 -32.562 1 91.19 183 GLN B O 1
ATOM 4273 N N . VAL B 1 184 ? 19.016 -53.562 -32.031 1 92.62 184 VAL B N 1
ATOM 4274 C CA . VAL B 1 184 ? 18.312 -54.156 -33.188 1 92.62 184 VAL B CA 1
ATOM 4275 C C . VAL B 1 184 ? 18.891 -53.562 -34.469 1 92.62 184 VAL B C 1
ATOM 4277 O O . VAL B 1 184 ? 19.109 -54.312 -35.438 1 92.62 184 VAL B O 1
ATOM 4280 N N . GLU B 1 185 ? 19.141 -52.25 -34.438 1 90.56 185 GLU B N 1
ATOM 4281 C CA . GLU B 1 185 ? 19.703 -51.594 -35.625 1 90.56 185 GLU B CA 1
ATOM 4282 C C . GLU B 1 185 ? 21.078 -52.188 -35.969 1 90.56 185 GLU B C 1
ATOM 4284 O O . GLU B 1 185 ? 21.359 -52.469 -37.156 1 90.56 185 GLU B O 1
ATOM 4289 N N . VAL B 1 186 ? 21.891 -52.438 -35 1 88.19 186 VAL B N 1
ATOM 4290 C CA . VAL B 1 186 ? 23.219 -53 -35.219 1 88.19 186 VAL B CA 1
ATOM 4291 C C . VAL B 1 186 ? 23.125 -54.438 -35.688 1 88.19 186 VAL B C 1
ATOM 4293 O O . VAL B 1 186 ? 23.844 -54.844 -36.594 1 88.19 186 VAL B O 1
ATOM 4296 N N . SER B 1 187 ? 22.25 -55.188 -35.062 1 89.81 187 SER B N 1
ATOM 4297 C CA . SER B 1 187 ? 22.078 -56.562 -35.469 1 89.81 187 SER B CA 1
ATOM 4298 C C . SER B 1 187 ? 21.547 -56.688 -36.875 1 89.81 187 SER B C 1
ATOM 4300 O O . SER B 1 187 ? 21.922 -57.625 -37.625 1 89.81 187 SER B O 1
ATOM 4302 N N . GLU B 1 188 ? 20.625 -55.812 -37.25 1 89.31 188 GLU B N 1
ATOM 4303 C CA . GLU B 1 188 ? 20.094 -55.781 -38.594 1 89.31 188 GLU B CA 1
ATOM 4304 C C . GLU B 1 188 ? 21.188 -55.5 -39.625 1 89.31 188 GLU B C 1
ATOM 4306 O O . GLU B 1 188 ? 21.234 -56.125 -40.688 1 89.31 188 GLU B O 1
ATOM 4311 N N . SER B 1 189 ? 22.031 -54.562 -39.344 1 86.12 189 SER B N 1
ATOM 4312 C CA . SER B 1 189 ? 23.125 -54.188 -40.219 1 86.12 189 SER B CA 1
ATOM 4313 C C . SER B 1 189 ? 24.125 -55.344 -40.344 1 86.12 189 SER B C 1
ATOM 4315 O O . SER B 1 189 ? 24.641 -55.594 -41.438 1 86.12 189 SER B O 1
ATOM 4317 N N . GLU B 1 190 ? 24.344 -56.094 -39.25 1 85.94 190 GLU B N 1
ATOM 4318 C CA . GLU B 1 190 ? 25.234 -57.25 -39.281 1 85.94 190 GLU B CA 1
ATOM 4319 C C . GLU B 1 190 ? 24.641 -58.375 -40.125 1 85.94 190 GLU B C 1
ATOM 4321 O O . GLU B 1 190 ? 25.359 -59 -40.875 1 85.94 190 GLU B O 1
ATOM 4326 N N . LEU B 1 191 ? 23.375 -58.594 -39.938 1 88 191 LEU B N 1
ATOM 4327 C CA . LEU B 1 191 ? 22.703 -59.625 -40.688 1 88 191 LEU B CA 1
ATOM 4328 C C . LEU B 1 191 ? 22.734 -59.344 -42.188 1 88 191 LEU B C 1
ATOM 4330 O O . LEU B 1 191 ? 22.953 -60.25 -43 1 88 191 LEU B O 1
ATOM 4334 N N . ALA B 1 192 ? 22.578 -58.094 -42.531 1 85 192 ALA B N 1
ATOM 4335 C CA . ALA B 1 192 ? 22.594 -57.688 -43.938 1 85 192 ALA B CA 1
ATOM 4336 C C . ALA B 1 192 ? 23.969 -57.906 -44.562 1 85 192 ALA B C 1
ATOM 4338 O O . ALA B 1 192 ? 24.078 -58.281 -45.719 1 85 192 ALA B O 1
ATOM 4339 N N . LYS B 1 193 ? 25 -57.875 -43.781 1 83.5 193 LYS B N 1
ATOM 4340 C CA . LYS B 1 193 ? 26.375 -58 -44.281 1 83.5 193 LYS B CA 1
ATOM 4341 C C . LYS B 1 193 ? 26.75 -59.469 -44.438 1 83.5 193 LYS B C 1
ATOM 4343 O O . LYS B 1 193 ? 27.5 -59.844 -45.344 1 83.5 193 LYS B O 1
ATOM 4348 N N . ILE B 1 194 ? 26.234 -60.375 -43.531 1 84.38 194 ILE B N 1
ATOM 4349 C CA . ILE B 1 194 ? 26.703 -61.75 -43.438 1 84.38 194 ILE B CA 1
ATOM 4350 C C . ILE B 1 194 ? 25.891 -62.656 -44.344 1 84.38 194 ILE B C 1
ATOM 4352 O O . ILE B 1 194 ? 26.359 -63.688 -44.781 1 84.38 194 ILE B O 1
ATOM 4356 N N . GLN B 1 195 ? 24.578 -62.5 -44.594 1 74.44 195 GLN B N 1
ATOM 4357 C CA . GLN B 1 195 ? 23.672 -63.344 -45.375 1 74.44 195 GLN B CA 1
ATOM 4358 C C . GLN B 1 195 ? 24.328 -63.812 -46.656 1 74.44 195 GLN B C 1
ATOM 4360 O O . GLN B 1 195 ? 24.156 -64.938 -47.062 1 74.44 195 GLN B O 1
ATOM 4365 N N . ASP B 1 196 ? 25.266 -63.031 -47.219 1 69 196 ASP B N 1
ATOM 4366 C CA . ASP B 1 196 ? 25.828 -63.375 -48.531 1 69 196 ASP B CA 1
ATOM 4367 C C . ASP B 1 196 ? 27.109 -64.188 -48.344 1 69 196 ASP B C 1
ATOM 4369 O O . ASP B 1 196 ? 27.594 -64.812 -49.312 1 69 196 ASP B O 1
ATOM 4373 N N . LEU B 1 197 ? 27.562 -64.438 -47.062 1 74.25 197 LEU B N 1
ATOM 4374 C CA . LEU B 1 197 ? 28.922 -64.938 -47 1 74.25 197 LEU B CA 1
ATOM 4375 C C . LEU B 1 197 ? 28.953 -66.312 -46.375 1 74.25 197 LEU B C 1
ATOM 4377 O O . LEU B 1 197 ? 29.672 -67.188 -46.844 1 74.25 197 LEU B O 1
ATOM 4381 N N . ASN B 1 198 ? 28.328 -66.625 -45.25 1 78.31 198 ASN B N 1
ATOM 4382 C CA . ASN B 1 198 ? 28.422 -67.875 -44.5 1 78.31 198 ASN B CA 1
ATOM 4383 C C . ASN B 1 198 ? 27.078 -68.312 -43.906 1 78.31 198 ASN B C 1
ATOM 4385 O O . ASN B 1 198 ? 26.578 -67.625 -43 1 78.31 198 ASN B O 1
ATOM 4389 N N . PRO B 1 199 ? 26.5 -69.312 -44.375 1 80.38 199 PRO B N 1
ATOM 4390 C CA . PRO B 1 199 ? 25.156 -69.688 -43.969 1 80.38 199 PRO B CA 1
ATOM 4391 C C . PRO B 1 199 ? 25.062 -69.938 -42.438 1 80.38 199 PRO B C 1
ATOM 4393 O O . PRO B 1 199 ? 24.062 -69.625 -41.844 1 80.38 199 PRO B O 1
ATOM 4396 N N . ASP B 1 200 ? 26.125 -70.562 -41.844 1 81.56 200 ASP B N 1
ATOM 4397 C CA . ASP B 1 200 ? 26.078 -70.812 -40.406 1 81.56 200 ASP B CA 1
ATOM 4398 C C . ASP B 1 200 ? 26.094 -69.5 -39.594 1 81.56 200 ASP B C 1
ATOM 4400 O O . ASP B 1 200 ? 25.344 -69.375 -38.625 1 81.56 200 ASP B O 1
ATOM 4404 N N . ARG B 1 201 ? 26.875 -68.688 -40.094 1 84 201 ARG B N 1
ATOM 4405 C CA . ARG B 1 201 ? 26.969 -67.375 -39.438 1 84 201 ARG B CA 1
ATOM 4406 C C . ARG B 1 201 ? 25.672 -66.562 -39.625 1 84 201 ARG B C 1
ATOM 4408 O O . ARG B 1 201 ? 25.266 -65.812 -38.75 1 84 201 ARG B O 1
ATOM 4415 N N . ALA B 1 202 ? 25.016 -66.812 -40.625 1 86.31 202 ALA B N 1
ATOM 4416 C CA . ALA B 1 202 ? 23.766 -66.125 -40.938 1 86.31 202 ALA B CA 1
ATOM 4417 C C . ALA B 1 202 ? 22.641 -66.562 -40.031 1 86.31 202 ALA B C 1
ATOM 4419 O O . ALA B 1 202 ? 21.844 -65.75 -39.562 1 86.31 202 ALA B O 1
ATOM 4420 N N . ARG B 1 203 ? 22.703 -67.875 -39.75 1 87.69 203 ARG B N 1
ATOM 4421 C CA . ARG B 1 203 ? 21.672 -68.438 -38.844 1 87.69 203 ARG B CA 1
ATOM 4422 C C . ARG B 1 203 ? 21.812 -67.875 -37.438 1 87.69 203 ARG B C 1
ATOM 4424 O O . ARG B 1 203 ? 20.828 -67.562 -36.781 1 87.69 203 ARG B O 1
ATOM 4431 N N . MET B 1 204 ? 23.047 -67.75 -37 1 86.69 204 MET B N 1
ATOM 4432 C CA . MET B 1 204 ? 23.312 -67.188 -35.656 1 86.69 204 MET B CA 1
ATOM 4433 C C . MET B 1 204 ? 22.922 -65.75 -35.594 1 86.69 204 MET B C 1
ATOM 4435 O O . MET B 1 204 ? 22.344 -65.312 -34.594 1 86.69 204 MET B O 1
ATOM 4439 N N . ALA B 1 205 ? 23.203 -65.062 -36.625 1 86.62 205 ALA B N 1
ATOM 4440 C CA . ALA B 1 205 ? 22.844 -63.656 -36.688 1 86.62 205 ALA B CA 1
ATOM 4441 C C . ALA B 1 205 ? 21.328 -63.469 -36.719 1 86.62 205 ALA B C 1
ATOM 4443 O O . ALA B 1 205 ? 20.812 -62.531 -36.094 1 86.62 205 ALA B O 1
ATOM 4444 N N . GLU B 1 206 ? 20.719 -64.25 -37.375 1 89.44 206 GLU B N 1
ATOM 4445 C CA . GLU B 1 206 ? 19.266 -64.25 -37.438 1 89.44 206 GLU B CA 1
ATOM 4446 C C . GLU B 1 206 ? 18.656 -64.5 -36.062 1 89.44 206 GLU B C 1
ATOM 4448 O O . GLU B 1 206 ? 17.672 -63.844 -35.688 1 89.44 206 GLU B O 1
ATOM 4453 N N . TYR B 1 207 ? 19.25 -65.5 -35.375 1 90 207 TYR B N 1
ATOM 4454 C CA . TYR B 1 207 ? 18.781 -65.75 -34.031 1 90 207 TYR B CA 1
ATOM 4455 C C . TYR B 1 207 ? 18.969 -64.562 -33.125 1 90 207 TYR B C 1
ATOM 4457 O O . TYR B 1 207 ? 18.062 -64.188 -32.344 1 90 207 TYR B O 1
ATOM 4465 N N . LYS B 1 208 ? 20.125 -64 -33.219 1 87.88 208 LYS B N 1
ATOM 4466 C CA . LYS B 1 208 ? 20.406 -62.812 -32.406 1 87.88 208 LYS B CA 1
ATOM 4467 C C . LYS B 1 208 ? 19.438 -61.688 -32.75 1 87.88 208 LYS B C 1
ATOM 4469 O O . LYS B 1 208 ? 18.984 -60.969 -31.844 1 87.88 208 LYS B O 1
ATOM 4474 N N . HIS B 1 209 ? 19.172 -61.469 -33.969 1 91.25 209 HIS B N 1
ATOM 4475 C CA . HIS B 1 209 ? 18.234 -60.438 -34.406 1 91.25 209 HIS B CA 1
ATOM 4476 C C . HIS B 1 209 ? 16.828 -60.688 -33.906 1 91.25 209 HIS B C 1
ATOM 4478 O O . HIS B 1 209 ? 16.156 -59.781 -33.406 1 91.25 209 HIS B O 1
ATOM 4484 N N . ARG B 1 210 ? 16.438 -61.969 -33.969 1 91.81 210 ARG B N 1
ATOM 4485 C CA . ARG B 1 210 ? 15.117 -62.312 -33.469 1 91.81 210 ARG B CA 1
ATOM 4486 C C . ARG B 1 210 ? 15.008 -62.094 -31.984 1 91.81 210 ARG B C 1
ATOM 4488 O O . ARG B 1 210 ? 13.992 -61.594 -31.5 1 91.81 210 ARG B O 1
ATOM 4495 N N . ARG B 1 211 ? 16.062 -62.438 -31.312 1 91.69 211 ARG B N 1
ATOM 4496 C CA . ARG B 1 211 ? 16.078 -62.219 -29.859 1 91.69 211 ARG B CA 1
ATOM 4497 C C . ARG B 1 211 ? 16.047 -60.719 -29.547 1 91.69 211 ARG B C 1
ATOM 4499 O O . ARG B 1 211 ? 15.367 -60.312 -28.594 1 91.69 211 ARG B O 1
ATOM 4506 N N . SER B 1 212 ? 16.75 -59.969 -30.281 1 90.94 212 SER B N 1
ATOM 4507 C CA . SER B 1 212 ? 16.766 -58.531 -30.094 1 90.94 212 SER B CA 1
ATOM 4508 C C . SER B 1 212 ? 15.398 -57.906 -30.375 1 90.94 212 SER B C 1
ATOM 4510 O O . SER B 1 212 ? 14.992 -56.969 -29.688 1 90.94 212 SER B O 1
ATOM 4512 N N . LEU B 1 213 ? 14.719 -58.375 -31.312 1 92.56 213 LEU B N 1
ATOM 4513 C CA . LEU B 1 213 ? 13.391 -57.906 -31.641 1 92.56 213 LEU B CA 1
ATOM 4514 C C . LEU B 1 213 ? 12.398 -58.219 -30.531 1 92.56 213 LEU B C 1
ATOM 4516 O O . LEU B 1 213 ? 11.531 -57.406 -30.219 1 92.56 213 LEU B O 1
ATOM 4520 N N . GLU B 1 214 ? 12.562 -59.375 -29.938 1 92.44 214 GLU B N 1
ATOM 4521 C CA . GLU B 1 214 ? 11.719 -59.75 -28.797 1 92.44 214 GLU B CA 1
ATOM 4522 C C . GLU B 1 214 ? 11.961 -58.844 -27.609 1 92.44 214 GLU B C 1
ATOM 4524 O O . GLU B 1 214 ? 11.008 -58.406 -26.953 1 92.44 214 GLU B O 1
ATOM 4529 N N . THR B 1 215 ? 13.219 -58.625 -27.391 1 92.56 215 THR B N 1
ATOM 4530 C CA . THR B 1 215 ? 13.578 -57.75 -26.297 1 92.56 215 THR B CA 1
ATOM 4531 C C . THR B 1 215 ? 13.07 -56.344 -26.562 1 92.56 215 THR B C 1
ATOM 4533 O O . THR B 1 215 ? 12.625 -55.625 -25.641 1 92.56 215 THR B O 1
ATOM 4536 N N . LEU B 1 216 ? 13.141 -55.844 -27.766 1 94.25 216 LEU B N 1
ATOM 4537 C CA . LEU B 1 216 ? 12.664 -54.5 -28.141 1 94.25 216 LEU B CA 1
ATOM 4538 C C . LEU B 1 216 ? 11.164 -54.375 -27.906 1 94.25 216 LEU B C 1
ATOM 4540 O O . LEU B 1 216 ? 10.695 -53.312 -27.469 1 94.25 216 LEU B O 1
ATOM 4544 N N . GLN B 1 217 ? 10.414 -55.438 -28.312 1 93.25 217 GLN B N 1
ATOM 4545 C CA . GLN B 1 217 ? 8.977 -55.406 -28.078 1 93.25 217 GLN B CA 1
ATOM 4546 C C . GLN B 1 217 ? 8.664 -55.25 -26.594 1 93.25 217 GLN B C 1
ATOM 4548 O O . GLN B 1 217 ? 7.801 -54.438 -26.219 1 93.25 217 GLN B O 1
ATOM 4553 N N . GLY B 1 218 ? 9.383 -56 -25.781 1 91.88 218 GLY B N 1
ATOM 4554 C CA . GLY B 1 218 ? 9.219 -55.812 -24.344 1 91.88 218 GLY B CA 1
ATOM 4555 C C . GLY B 1 218 ? 9.578 -54.438 -23.875 1 91.88 218 GLY B C 1
ATOM 4556 O O . GLY B 1 218 ? 8.875 -53.844 -23.047 1 91.88 218 GLY B O 1
ATOM 4557 N N . GLY B 1 219 ? 10.656 -53.938 -24.391 1 91.19 219 GLY B N 1
ATOM 4558 C CA . GLY B 1 219 ? 11.07 -52.562 -24.047 1 91.19 219 GLY B CA 1
ATOM 4559 C C . GLY B 1 219 ? 10.086 -51.5 -24.5 1 91.19 219 GLY B C 1
ATOM 4560 O O . GLY B 1 219 ? 9.875 -50.531 -23.812 1 91.19 219 GLY B O 1
ATOM 4561 N N . SER B 1 220 ? 9.555 -51.656 -25.672 1 93.88 220 SER B N 1
ATOM 4562 C CA . SER B 1 220 ? 8.547 -50.75 -26.188 1 93.88 220 SER B CA 1
ATOM 4563 C C . SER B 1 220 ? 7.312 -50.688 -25.297 1 93.88 220 SER B C 1
ATOM 4565 O O . SER B 1 220 ? 6.758 -49.625 -25.047 1 93.88 220 SER B O 1
ATOM 4567 N N . GLU B 1 221 ? 6.918 -51.875 -24.844 1 93.88 221 GLU B N 1
ATOM 4568 C CA . GLU B 1 221 ? 5.762 -51.969 -23.969 1 93.88 221 GLU B CA 1
ATOM 4569 C C . GLU B 1 221 ? 6.027 -51.25 -22.641 1 93.88 221 GLU B C 1
ATOM 4571 O O . GLU B 1 221 ? 5.16 -50.562 -22.125 1 93.88 221 GLU B O 1
ATOM 4576 N N . GLN B 1 222 ? 7.23 -51.438 -22.172 1 93.69 222 GLN B N 1
ATOM 4577 C CA . GLN B 1 222 ? 7.609 -50.781 -20.922 1 93.69 222 GLN B CA 1
ATOM 4578 C C . GLN B 1 222 ? 7.652 -49.281 -21.078 1 93.69 222 GLN B C 1
ATOM 4580 O O . GLN B 1 222 ? 7.227 -48.531 -20.188 1 93.69 222 GLN B O 1
ATOM 4585 N N . TYR B 1 223 ? 8.156 -48.781 -22.172 1 95.56 223 TYR B N 1
ATOM 4586 C CA . TYR B 1 223 ? 8.219 -47.344 -22.453 1 95.56 223 TYR B CA 1
ATOM 4587 C C . TYR B 1 223 ? 6.816 -46.75 -22.578 1 95.56 223 TYR B C 1
ATOM 4589 O O . TYR B 1 223 ? 6.516 -45.719 -21.969 1 95.56 223 TYR B O 1
ATOM 4597 N N . HIS B 1 224 ? 5.961 -47.406 -23.266 1 95.12 224 HIS B N 1
ATOM 4598 C CA . HIS B 1 224 ? 4.59 -46.938 -23.422 1 95.12 224 HIS B CA 1
ATOM 4599 C C . HIS B 1 224 ? 3.854 -46.938 -22.078 1 95.12 224 HIS B C 1
ATOM 4601 O O . HIS B 1 224 ? 3.074 -46.031 -21.797 1 95.12 224 HIS B O 1
ATOM 4607 N N . ALA B 1 225 ? 4.125 -47.969 -21.281 1 94.69 225 ALA B N 1
ATOM 4608 C CA . ALA B 1 225 ? 3.512 -48.031 -19.969 1 94.69 225 ALA B CA 1
ATOM 4609 C C . ALA B 1 225 ? 3.973 -46.875 -19.094 1 94.69 225 ALA B C 1
ATOM 4611 O O . ALA B 1 225 ? 3.178 -46.312 -18.344 1 94.69 225 ALA B O 1
ATOM 4612 N N . ALA B 1 226 ? 5.203 -46.562 -19.172 1 94.56 226 ALA B N 1
ATOM 4613 C CA . ALA B 1 226 ? 5.746 -45.438 -18.422 1 94.56 226 ALA B CA 1
ATOM 4614 C C . ALA B 1 226 ? 5.125 -44.125 -18.859 1 94.56 226 ALA B C 1
ATOM 4616 O O . ALA B 1 226 ? 4.805 -43.25 -18.031 1 94.56 226 ALA B O 1
ATOM 4617 N N . LEU B 1 227 ? 4.973 -43.938 -20.141 1 95.62 227 LEU B N 1
ATOM 4618 C CA . LEU B 1 227 ? 4.348 -42.75 -20.688 1 95.62 227 LEU B CA 1
ATOM 4619 C C . LEU B 1 227 ? 2.908 -42.625 -20.203 1 95.62 227 LEU B C 1
ATOM 4621 O O . LEU B 1 227 ? 2.492 -41.531 -19.766 1 95.62 227 LEU B O 1
ATOM 4625 N N . GLN B 1 228 ? 2.203 -43.75 -20.312 1 93.94 228 GLN B N 1
ATOM 4626 C CA . GLN B 1 228 ? 0.805 -43.75 -19.891 1 93.94 228 GLN B CA 1
ATOM 4627 C C . GLN B 1 228 ? 0.679 -43.438 -18.406 1 93.94 228 GLN B C 1
ATOM 4629 O O . GLN B 1 228 ? -0.148 -42.594 -18 1 93.94 228 GLN B O 1
ATOM 4634 N N . SER B 1 229 ? 1.513 -44.062 -17.641 1 94.19 229 SER B N 1
ATOM 4635 C CA . SER B 1 229 ? 1.513 -43.812 -16.203 1 94.19 229 SER B CA 1
ATOM 4636 C C . SER B 1 229 ? 1.87 -42.344 -15.906 1 94.19 229 SER B C 1
ATOM 4638 O O . SER B 1 229 ? 1.266 -41.719 -15.031 1 94.19 229 SER B O 1
ATOM 4640 N N . GLY B 1 230 ? 2.869 -41.875 -16.609 1 93.88 230 GLY B N 1
ATOM 4641 C CA . GLY B 1 230 ? 3.26 -40.469 -16.438 1 93.88 230 GLY B CA 1
ATOM 4642 C C . GLY B 1 230 ? 2.152 -39.5 -16.797 1 93.88 230 GLY B C 1
ATOM 4643 O O . GLY B 1 230 ? 1.933 -38.5 -16.078 1 93.88 230 GLY B O 1
ATOM 4644 N N . MET B 1 231 ? 1.442 -39.75 -17.844 1 92.12 231 MET B N 1
ATOM 4645 C CA . MET B 1 231 ? 0.348 -38.875 -18.281 1 92.12 231 MET B CA 1
ATOM 4646 C C . MET B 1 231 ? -0.791 -38.875 -17.266 1 92.12 231 MET B C 1
ATOM 4648 O O . MET B 1 231 ? -1.388 -37.844 -17 1 92.12 231 MET B O 1
ATOM 4652 N N . GLU B 1 232 ? -1.094 -40.062 -16.703 1 89.81 232 GLU B N 1
ATOM 4653 C CA . GLU B 1 232 ? -2.148 -40.188 -15.703 1 89.81 232 GLU B CA 1
ATOM 4654 C C . GLU B 1 232 ? -1.784 -39.406 -14.43 1 89.81 232 GLU B C 1
ATOM 4656 O O . GLU B 1 232 ? -2.602 -38.656 -13.891 1 89.81 232 GLU B O 1
ATOM 4661 N N . LYS B 1 233 ? -0.58 -39.594 -13.969 1 92.31 233 LYS B N 1
ATOM 4662 C CA . LYS B 1 233 ? -0.114 -38.938 -12.766 1 92.31 233 LYS B CA 1
ATOM 4663 C C . LYS B 1 233 ? -0.14 -37.406 -12.938 1 92.31 233 LYS B C 1
ATOM 4665 O O . LYS B 1 233 ? -0.553 -36.688 -12.031 1 92.31 233 LYS B O 1
ATOM 4670 N N . THR B 1 234 ? 0.34 -36.938 -14.109 1 92.56 234 THR B N 1
ATOM 4671 C CA . THR B 1 234 ? 0.404 -35.5 -14.352 1 92.56 234 THR B CA 1
ATOM 4672 C C . THR B 1 234 ? -0.997 -34.938 -14.508 1 92.56 234 THR B C 1
ATOM 4674 O O . THR B 1 234 ? -1.256 -33.812 -14.078 1 92.56 234 THR B O 1
ATOM 4677 N N . SER B 1 235 ? -1.917 -35.688 -15.141 1 89.38 235 SER B N 1
ATOM 4678 C CA . SER B 1 235 ? -3.301 -35.25 -15.227 1 89.38 235 SER B CA 1
ATOM 4679 C C . SER B 1 235 ? -3.922 -35.094 -13.844 1 89.38 235 SER B C 1
ATOM 4681 O O . SER B 1 235 ? -4.594 -34.094 -13.57 1 89.38 235 SER B O 1
ATOM 4683 N N . PHE B 1 236 ? -3.658 -36.031 -13.016 1 89.75 236 PHE B N 1
ATOM 4684 C CA . PHE B 1 236 ? -4.203 -36 -11.664 1 89.75 236 PHE B CA 1
ATOM 4685 C C . PHE B 1 236 ? -3.664 -34.781 -10.883 1 89.75 236 PHE B C 1
ATOM 4687 O O . PHE B 1 236 ? -4.426 -34.062 -10.242 1 89.75 236 PHE B O 1
ATOM 4694 N N . VAL B 1 237 ? -2.385 -34.594 -10.922 1 92.38 237 VAL B N 1
ATOM 4695 C CA . VAL B 1 237 ? -1.765 -33.531 -10.148 1 92.38 237 VAL B CA 1
ATOM 4696 C C . VAL B 1 237 ? -2.225 -32.188 -10.672 1 92.38 237 VAL B C 1
ATOM 4698 O O . VAL B 1 237 ? -2.402 -31.234 -9.906 1 92.38 237 VAL B O 1
ATOM 4701 N N . LEU B 1 238 ? -2.396 -32.031 -11.984 1 91.88 238 LEU B N 1
ATOM 4702 C CA . LEU B 1 238 ? -2.873 -30.797 -12.562 1 91.88 238 LEU B CA 1
ATOM 4703 C C . LEU B 1 238 ? -4.309 -30.5 -12.133 1 91.88 238 LEU B C 1
ATOM 4705 O O . LEU B 1 238 ? -4.66 -29.359 -11.859 1 91.88 238 LEU B O 1
ATOM 4709 N N . GLU B 1 239 ? -5.125 -31.5 -12.055 1 89.44 239 GLU B N 1
ATOM 4710 C CA . GLU B 1 239 ? -6.496 -31.344 -11.586 1 89.44 239 GLU B CA 1
ATOM 4711 C C . GLU B 1 239 ? -6.527 -30.906 -10.125 1 89.44 239 GLU B C 1
ATOM 4713 O O . GLU B 1 239 ? -7.285 -30 -9.758 1 89.44 239 GLU B O 1
ATOM 4718 N N . GLN B 1 240 ? -5.691 -31.562 -9.336 1 90.06 240 GLN B N 1
ATOM 4719 C CA . GLN B 1 240 ? -5.621 -31.203 -7.922 1 90.06 240 GLN B CA 1
ATOM 4720 C C . GLN B 1 240 ? -5.133 -29.766 -7.75 1 90.06 240 GLN B C 1
ATOM 4722 O O . GLN B 1 240 ? -5.656 -29.016 -6.918 1 90.06 240 GLN B O 1
ATOM 4727 N N . ALA B 1 241 ? -4.133 -29.438 -8.523 1 92 241 ALA B N 1
ATOM 4728 C CA . ALA B 1 241 ? -3.578 -28.094 -8.461 1 92 241 ALA B CA 1
ATOM 4729 C C . ALA B 1 241 ? -4.609 -27.047 -8.891 1 92 241 ALA B C 1
ATOM 4731 O O . ALA B 1 241 ? -4.684 -25.969 -8.312 1 92 241 ALA B O 1
ATOM 4732 N N . SER B 1 242 ? -5.367 -27.344 -9.906 1 90.88 242 SER B N 1
ATOM 4733 C CA . SER B 1 242 ? -6.426 -26.453 -10.375 1 90.88 242 SER B CA 1
ATOM 4734 C C . SER B 1 242 ? -7.469 -26.219 -9.289 1 90.88 242 SER B C 1
ATOM 4736 O O . SER B 1 242 ? -7.781 -25.062 -8.961 1 90.88 242 SER B O 1
ATOM 4738 N N . MET B 1 243 ? -7.938 -27.25 -8.648 1 89.88 243 MET B N 1
ATOM 4739 C CA . MET B 1 243 ? -8.938 -27.141 -7.586 1 89.88 243 MET B CA 1
ATOM 4740 C C . MET B 1 243 ? -8.398 -26.328 -6.41 1 89.88 243 MET B C 1
ATOM 4742 O O . MET B 1 243 ? -9.086 -25.469 -5.879 1 89.88 243 MET B O 1
ATOM 4746 N N . ALA B 1 244 ? -7.184 -26.703 -6.043 1 92.44 244 ALA B N 1
ATOM 4747 C CA . ALA B 1 244 ? -6.559 -26.016 -4.91 1 92.44 244 ALA B CA 1
ATOM 4748 C C . ALA B 1 244 ? -6.379 -24.531 -5.191 1 92.44 244 ALA B C 1
ATOM 4750 O O . ALA B 1 244 ? -6.594 -23.703 -4.309 1 92.44 244 ALA B O 1
ATOM 4751 N N . THR B 1 245 ? -5.98 -24.203 -6.391 1 94.12 245 THR B N 1
ATOM 4752 C CA . THR B 1 245 ? -5.719 -22.812 -6.754 1 94.12 245 THR B CA 1
ATOM 4753 C C . THR B 1 245 ? -7.008 -22 -6.766 1 94.12 245 THR B C 1
ATOM 4755 O O . THR B 1 245 ? -7.043 -20.875 -6.266 1 94.12 245 THR B O 1
ATOM 4758 N N . TRP B 1 246 ? -8.055 -22.516 -7.297 1 92.12 246 TRP B N 1
ATOM 4759 C CA . TRP B 1 246 ? -9.336 -21.828 -7.297 1 92.12 246 TRP B CA 1
ATOM 4760 C C . TRP B 1 246 ? -9.883 -21.672 -5.879 1 92.12 246 TRP B C 1
ATOM 4762 O O . TRP B 1 246 ? -10.445 -20.641 -5.527 1 92.12 246 TRP B O 1
ATOM 4772 N N . SER B 1 247 ? -9.703 -22.703 -5.074 1 92.62 247 SER B N 1
ATOM 4773 C CA . SER B 1 247 ? -10.102 -22.625 -3.674 1 92.62 247 SER B CA 1
ATOM 4774 C C . SER B 1 247 ? -9.32 -21.531 -2.943 1 92.62 247 SER B C 1
ATOM 4776 O O . SER B 1 247 ? -9.906 -20.734 -2.203 1 92.62 247 SER B O 1
ATOM 4778 N N . ALA B 1 248 ? -8.016 -21.516 -3.156 1 95.19 248 ALA B N 1
ATOM 4779 C CA . ALA B 1 248 ? -7.168 -20.5 -2.529 1 95.19 248 ALA B CA 1
ATOM 4780 C C . ALA B 1 248 ? -7.586 -19.094 -2.953 1 95.19 248 ALA B C 1
ATOM 4782 O O . ALA B 1 248 ? -7.621 -18.188 -2.131 1 95.19 248 ALA B O 1
ATOM 4783 N N . SER B 1 249 ? -7.914 -18.953 -4.211 1 94.94 249 SER B N 1
ATOM 4784 C CA . SER B 1 249 ? -8.336 -17.656 -4.734 1 94.94 249 SER B CA 1
ATOM 4785 C C . SER B 1 249 ? -9.672 -17.234 -4.129 1 94.94 249 SER B C 1
ATOM 4787 O O . SER B 1 249 ? -9.859 -16.062 -3.787 1 94.94 249 SER B O 1
ATOM 4789 N N . ASN B 1 250 ? -10.562 -18.141 -4.035 1 94.19 250 ASN B N 1
ATOM 4790 C CA . ASN B 1 250 ? -11.852 -17.844 -3.41 1 94.19 250 ASN B CA 1
ATOM 4791 C C . ASN B 1 250 ? -11.688 -17.406 -1.96 1 94.19 250 ASN B C 1
ATOM 4793 O O . ASN B 1 250 ? -12.234 -16.375 -1.555 1 94.19 250 ASN B O 1
ATOM 4797 N N . VAL B 1 251 ? -10.969 -18.188 -1.189 1 94.69 251 VAL B N 1
ATOM 4798 C CA . VAL B 1 251 ? -10.719 -17.859 0.211 1 94.69 251 VAL B CA 1
ATOM 4799 C C . VAL B 1 251 ? -10.07 -16.469 0.312 1 94.69 251 VAL B C 1
ATOM 4801 O O . VAL B 1 251 ? -10.445 -15.672 1.171 1 94.69 251 VAL B O 1
ATOM 4804 N N . PHE B 1 252 ? -9.117 -16.219 -0.563 1 97.56 252 PHE B N 1
ATOM 4805 C CA . PHE B 1 252 ? -8.414 -14.945 -0.587 1 97.56 252 PHE B CA 1
ATOM 4806 C C . PHE B 1 252 ? -9.391 -13.781 -0.736 1 97.56 252 PHE B C 1
ATOM 4808 O O . PHE B 1 252 ? -9.367 -12.844 0.057 1 97.56 252 PHE B O 1
ATOM 4815 N N . PHE B 1 253 ? -10.281 -13.844 -1.657 1 96.81 253 PHE B N 1
ATOM 4816 C CA . PHE B 1 253 ? -11.188 -12.734 -1.934 1 96.81 253 PHE B CA 1
ATOM 4817 C C . PHE B 1 253 ? -12.289 -12.656 -0.882 1 96.81 253 PHE B C 1
ATOM 4819 O O . PHE B 1 253 ? -12.789 -11.57 -0.581 1 96.81 253 PHE B O 1
ATOM 4826 N N . LEU B 1 254 ? -12.68 -13.789 -0.346 1 95.75 254 LEU B N 1
ATOM 4827 C CA . LEU B 1 254 ? -13.617 -13.75 0.771 1 95.75 254 LEU B CA 1
ATOM 4828 C C . LEU B 1 254 ? -13.016 -13 1.957 1 95.75 254 LEU B C 1
ATOM 4830 O O . LEU B 1 254 ? -13.688 -12.156 2.564 1 95.75 254 LEU B O 1
ATOM 4834 N N . GLN B 1 255 ? -11.789 -13.359 2.24 1 95.88 255 GLN B N 1
ATOM 4835 C CA . GLN B 1 255 ? -11.109 -12.688 3.342 1 95.88 255 GLN B CA 1
ATOM 4836 C C . GLN B 1 255 ? -10.938 -11.195 3.059 1 95.88 255 GLN B C 1
ATOM 4838 O O . GLN B 1 255 ? -11.094 -10.367 3.953 1 95.88 255 GLN B O 1
ATOM 4843 N N . LEU B 1 256 ? -10.578 -10.859 1.856 1 96.94 256 LEU B N 1
ATOM 4844 C CA . LEU B 1 256 ? -10.445 -9.461 1.456 1 96.94 256 LEU B CA 1
ATOM 4845 C C . LEU B 1 256 ? -11.773 -8.727 1.614 1 96.94 256 LEU B C 1
ATOM 4847 O O . LEU B 1 256 ? -11.805 -7.602 2.119 1 96.94 256 LEU B O 1
ATOM 4851 N N . SER B 1 257 ? -12.828 -9.359 1.158 1 96.31 257 SER B N 1
ATOM 4852 C CA . SER B 1 257 ? -14.156 -8.758 1.268 1 96.31 257 SER B CA 1
ATOM 4853 C C . SER B 1 257 ? -14.516 -8.469 2.721 1 96.31 257 SER B C 1
ATOM 4855 O O . SER B 1 257 ? -14.992 -7.375 3.043 1 96.31 257 SER B O 1
ATOM 4857 N N . MET B 1 258 ? -14.25 -9.391 3.57 1 95.62 258 MET B N 1
ATOM 4858 C CA . MET B 1 258 ? -14.547 -9.211 4.988 1 95.62 258 MET B CA 1
ATOM 4859 C C . MET B 1 258 ? -13.703 -8.086 5.582 1 95.62 258 MET B C 1
ATOM 4861 O O . MET B 1 258 ? -14.203 -7.285 6.375 1 95.62 258 MET B O 1
ATOM 4865 N N . PHE B 1 259 ? -12.477 -8.031 5.184 1 97.56 259 PHE B N 1
ATOM 4866 C CA . PHE B 1 259 ? -11.578 -6.98 5.641 1 97.56 259 PHE B CA 1
ATOM 4867 C C . PHE B 1 259 ? -12.102 -5.609 5.234 1 97.56 259 PHE B C 1
ATOM 4869 O O . PHE B 1 259 ? -12.156 -4.691 6.055 1 97.56 259 PHE B O 1
ATOM 4876 N N . PHE B 1 260 ? -12.492 -5.438 4.031 1 97.31 260 PHE B N 1
ATOM 4877 C CA . PHE B 1 260 ? -12.938 -4.145 3.537 1 97.31 260 PHE B CA 1
ATOM 4878 C C . PHE B 1 260 ? -14.281 -3.766 4.152 1 97.31 260 PHE B C 1
ATOM 4880 O O . PHE B 1 260 ? -14.562 -2.586 4.367 1 97.31 260 PHE B O 1
ATOM 4887 N N . LYS B 1 261 ? -15.078 -4.766 4.43 1 95.75 261 LYS B N 1
ATOM 4888 C CA . LYS B 1 261 ? -16.312 -4.504 5.152 1 95.75 261 LYS B CA 1
ATOM 4889 C C . LYS B 1 261 ? -16.031 -3.9 6.523 1 95.75 261 LYS B C 1
ATOM 4891 O O . LYS B 1 261 ? -16.641 -2.893 6.898 1 95.75 261 LYS B O 1
ATOM 4896 N N . ASP B 1 262 ? -15.148 -4.555 7.219 1 95.69 262 ASP B N 1
ATOM 4897 C CA . ASP B 1 262 ? -14.789 -4.074 8.547 1 95.69 262 ASP B CA 1
ATOM 4898 C C . ASP B 1 262 ? -14.125 -2.701 8.477 1 95.69 262 ASP B C 1
ATOM 4900 O O . ASP B 1 262 ? -14.406 -1.828 9.305 1 95.69 262 ASP B O 1
ATOM 4904 N N . LEU B 1 263 ? -13.258 -2.562 7.516 1 96.06 263 LEU B N 1
ATOM 4905 C CA . LEU B 1 263 ? -12.586 -1.28 7.352 1 96.06 263 LEU B CA 1
ATOM 4906 C C . LEU B 1 263 ? -13.586 -0.176 7.023 1 96.06 263 LEU B C 1
ATOM 4908 O O . LEU B 1 263 ? -13.445 0.951 7.508 1 96.06 263 LEU B O 1
ATOM 4912 N N . PHE B 1 264 ? -14.555 -0.512 6.207 1 96.06 264 PHE B N 1
ATOM 4913 C CA . PHE B 1 264 ? -15.641 0.417 5.902 1 96.06 264 PHE B CA 1
ATOM 4914 C C . PHE B 1 264 ? -16.344 0.872 7.18 1 96.06 264 PHE B C 1
ATOM 4916 O O . PHE B 1 264 ? -16.516 2.07 7.398 1 96.06 264 PHE B O 1
ATOM 4923 N N . GLY B 1 265 ? -16.672 -0.03 7.961 1 94.75 265 GLY B N 1
ATOM 4924 C CA . GLY B 1 265 ? -17.344 0.296 9.211 1 94.75 265 GLY B CA 1
ATOM 4925 C C . GLY B 1 265 ? -16.531 1.211 10.102 1 94.75 265 GLY B C 1
ATOM 4926 O O . GLY B 1 265 ? -17.062 2.176 10.656 1 94.75 265 GLY B O 1
ATOM 4927 N N . GLU B 1 266 ? -15.281 0.957 10.234 1 94.19 266 GLU B N 1
ATOM 4928 C CA . GLU B 1 266 ? -14.414 1.754 11.102 1 94.19 266 GLU B CA 1
ATOM 4929 C C . GLU B 1 266 ? -14.195 3.148 10.523 1 94.19 266 GLU B C 1
ATOM 4931 O O . GLU B 1 266 ? -14.18 4.137 11.258 1 94.19 266 GLU B O 1
ATOM 4936 N N . CYS B 1 267 ? -13.977 3.242 9.195 1 94.75 267 CYS B N 1
ATOM 4937 C CA . CYS B 1 267 ? -13.781 4.539 8.562 1 94.75 267 CYS B CA 1
ATOM 4938 C C . CYS B 1 267 ? -15.031 5.402 8.68 1 94.75 267 CYS B C 1
ATOM 4940 O O . CYS B 1 267 ? -14.938 6.617 8.852 1 94.75 267 CYS B O 1
ATOM 4942 N N . GLU B 1 268 ? -16.156 4.77 8.602 1 93.81 268 GLU B N 1
ATOM 4943 C CA . GLU B 1 268 ? -17.422 5.488 8.773 1 93.81 268 GLU B CA 1
ATOM 4944 C C . GLU B 1 268 ? -17.547 6.047 10.188 1 93.81 268 GLU B C 1
ATOM 4946 O O . GLU B 1 268 ? -17.984 7.188 10.367 1 93.81 268 GLU B O 1
ATOM 4951 N N . LYS B 1 269 ? -17.219 5.254 11.117 1 93.81 269 LYS B N 1
ATOM 4952 C CA . LYS B 1 269 ? -17.219 5.695 12.516 1 93.81 269 LYS B CA 1
ATOM 4953 C C . LYS B 1 269 ? -16.297 6.891 12.711 1 93.81 269 LYS B C 1
ATOM 4955 O O . LYS B 1 269 ? -16.672 7.879 13.344 1 93.81 269 LYS B O 1
ATOM 4960 N N . VAL B 1 270 ? -15.078 6.793 12.188 1 94.38 270 VAL B N 1
ATOM 4961 C CA . VAL B 1 270 ? -14.102 7.867 12.32 1 94.38 270 VAL B CA 1
ATOM 4962 C C . VAL B 1 270 ? -14.617 9.125 11.633 1 94.38 270 VAL B C 1
ATOM 4964 O O . VAL B 1 270 ? -14.508 10.234 12.172 1 94.38 270 VAL B O 1
ATOM 4967 N N . ALA B 1 271 ? -15.18 8.953 10.438 1 93.81 271 ALA B N 1
ATOM 4968 C CA . ALA B 1 271 ? -15.758 10.086 9.727 1 93.81 271 ALA B CA 1
ATOM 4969 C C . ALA B 1 271 ? -16.844 10.758 10.562 1 93.81 271 ALA B C 1
ATOM 4971 O O . ALA B 1 271 ? -16.938 11.992 10.594 1 93.81 271 ALA B O 1
ATOM 4972 N N . GLY B 1 272 ? -17.672 9.961 11.203 1 91.31 272 GLY B N 1
ATOM 4973 C CA . GLY B 1 272 ? -18.688 10.508 12.086 1 91.31 272 GLY B CA 1
ATOM 4974 C C . GLY B 1 272 ? -18.109 11.32 13.234 1 91.31 272 GLY B C 1
ATOM 4975 O O . GLY B 1 272 ? -18.594 12.406 13.539 1 91.31 272 GLY B O 1
ATOM 4976 N N . ILE B 1 273 ? -17.109 10.852 13.836 1 90.44 273 ILE B N 1
ATOM 4977 C CA . ILE B 1 273 ? -16.438 11.539 14.93 1 90.44 273 ILE B CA 1
ATOM 4978 C C . ILE B 1 273 ? -15.844 12.859 14.43 1 90.44 273 ILE B C 1
ATOM 4980 O O . ILE B 1 273 ? -16 13.898 15.07 1 90.44 273 ILE B O 1
ATOM 4984 N N . LEU B 1 274 ? -15.195 12.789 13.289 1 91.19 274 LEU B N 1
ATOM 4985 C CA . LEU B 1 274 ? -14.57 13.977 12.719 1 91.19 274 LEU B CA 1
ATOM 4986 C C . LEU B 1 274 ? -15.617 15.008 12.32 1 91.19 274 LEU B C 1
ATOM 4988 O O . LEU B 1 274 ? -15.375 16.219 12.422 1 91.19 274 LEU B O 1
ATOM 4992 N N . ALA B 1 275 ? -16.766 14.539 11.875 1 90.56 275 ALA B N 1
ATOM 4993 C CA . ALA B 1 275 ? -17.859 15.453 11.578 1 90.56 275 ALA B CA 1
ATOM 4994 C C . ALA B 1 275 ? -18.312 16.203 12.828 1 90.56 275 ALA B C 1
ATOM 4996 O O . ALA B 1 275 ? -18.562 17.406 12.773 1 90.56 275 ALA B O 1
ATOM 4997 N N . ASN B 1 276 ? -18.328 15.5 13.906 1 86.88 276 ASN B N 1
ATOM 4998 C CA . ASN B 1 276 ? -18.688 16.125 15.18 1 86.88 276 ASN B CA 1
ATOM 4999 C C . ASN B 1 276 ? -17.656 17.156 15.609 1 86.88 276 ASN B C 1
ATOM 5001 O O . ASN B 1 276 ? -18.016 18.25 16.047 1 86.88 276 ASN B O 1
ATOM 5005 N N . ILE B 1 277 ? -16.438 16.828 15.445 1 83.44 277 ILE B N 1
ATOM 5006 C CA . ILE B 1 277 ? -15.359 17.734 15.812 1 83.44 277 ILE B CA 1
ATOM 5007 C C . ILE B 1 277 ? -15.414 18.984 14.93 1 83.44 277 ILE B C 1
ATOM 5009 O O . ILE B 1 277 ? -15.32 20.109 15.43 1 83.44 277 ILE B O 1
ATOM 5013 N N . LYS B 1 278 ? -15.586 18.734 13.672 1 82.88 278 LYS B N 1
ATOM 5014 C CA . LYS B 1 278 ? -15.695 19.828 12.711 1 82.88 278 LYS B CA 1
ATOM 5015 C C . LYS B 1 278 ? -16.859 20.75 13.062 1 82.88 278 LYS B C 1
ATOM 5017 O O . LYS B 1 278 ? -16.719 21.969 13.047 1 82.88 278 LYS B O 1
ATOM 5022 N N . ASN B 1 279 ? -17.969 20.25 13.398 1 81.88 279 ASN B N 1
ATOM 5023 C CA . ASN B 1 279 ? -19.172 21.016 13.711 1 81.88 279 ASN B CA 1
ATOM 5024 C C . ASN B 1 279 ? -19.031 21.766 15.031 1 81.88 279 ASN B C 1
ATOM 5026 O O . ASN B 1 279 ? -19.484 22.906 15.148 1 81.88 279 ASN B O 1
ATOM 5030 N N . ASN B 1 280 ? -18.406 21.188 15.953 1 76.94 280 ASN B N 1
ATOM 5031 C CA . ASN B 1 280 ? -18.156 21.859 17.219 1 76.94 280 ASN B CA 1
ATOM 5032 C C . ASN B 1 280 ? -17.219 23.047 17.047 1 76.94 280 ASN B C 1
ATOM 5034 O O . ASN B 1 280 ? -17.391 24.094 17.688 1 76.94 280 ASN B O 1
ATOM 5038 N N . ARG B 1 281 ? -16.344 22.984 16.156 1 75.62 281 ARG B N 1
ATOM 5039 C CA . ARG B 1 281 ? -15.383 24.047 15.906 1 75.62 281 ARG B CA 1
ATOM 5040 C C . ARG B 1 281 ? -16.031 25.203 15.148 1 75.62 281 ARG B C 1
ATOM 5042 O O . ARG B 1 281 ? -15.719 26.375 15.391 1 75.62 281 ARG B O 1
ATOM 5049 N N . LYS B 1 282 ? -16.859 24.875 14.266 1 67.75 282 LYS B N 1
ATOM 5050 C CA . LYS B 1 282 ? -17.594 25.922 13.562 1 67.75 282 LYS B CA 1
ATOM 5051 C C . LYS B 1 282 ? -18.438 26.75 14.531 1 67.75 282 LYS B C 1
ATOM 5053 O O . LYS B 1 282 ? -18.516 27.969 14.414 1 67.75 282 LYS B O 1
ATOM 5058 N N . VAL B 1 283 ? -18.922 26.016 15.438 1 62.5 283 VAL B N 1
ATOM 5059 C CA . VAL B 1 283 ? -19.734 26.703 16.453 1 62.5 283 VAL B CA 1
ATOM 5060 C C . VAL B 1 283 ? -18.828 27.562 17.328 1 62.5 283 VAL B C 1
ATOM 5062 O O . VAL B 1 283 ? -19.156 28.719 17.609 1 62.5 283 VAL B O 1
ATOM 5065 N N . SER B 1 284 ? -17.703 27.016 17.688 1 63.38 284 SER B N 1
ATOM 5066 C CA . SER B 1 284 ? -16.766 27.766 18.516 1 63.38 284 SER B CA 1
ATOM 5067 C C . SER B 1 284 ? -16.25 29 17.797 1 63.38 284 SER B C 1
ATOM 5069 O O . SER B 1 284 ? -16.125 30.078 18.391 1 63.38 284 SER B O 1
ATOM 5071 N N . GLN B 1 285 ? -16.094 28.984 16.516 1 67.44 285 GLN B N 1
ATOM 5072 C CA . GLN B 1 285 ? -15.633 30.125 15.727 1 67.44 285 GLN B CA 1
ATOM 5073 C C . GLN B 1 285 ? -16.688 31.219 15.656 1 67.44 285 GLN B C 1
ATOM 5075 O O . GLN B 1 285 ? -16.375 32.406 15.75 1 67.44 285 GLN B O 1
ATOM 5080 N N . ARG B 1 286 ? -17.844 30.734 15.477 1 64.62 286 ARG B N 1
ATOM 5081 C CA . ARG B 1 286 ? -18.938 31.688 15.422 1 64.62 286 ARG B CA 1
ATOM 5082 C C . ARG B 1 286 ? -19.062 32.469 16.734 1 64.62 286 ARG B C 1
ATOM 5084 O O . ARG B 1 286 ? -19.219 33.688 16.75 1 64.62 286 ARG B O 1
ATOM 5091 N N . ILE B 1 287 ? -18.844 31.688 17.766 1 55.28 287 ILE B N 1
ATOM 5092 C CA . ILE B 1 287 ? -18.938 32.281 19.094 1 55.28 287 ILE B CA 1
ATOM 5093 C C . ILE B 1 287 ? -17.781 33.25 19.297 1 55.28 287 ILE B C 1
ATOM 5095 O O . ILE B 1 287 ? -17.969 34.375 19.797 1 55.28 287 ILE B O 1
ATOM 5099 N N . ASN B 1 288 ? -16.656 32.812 18.859 1 60.66 288 ASN B N 1
ATOM 5100 C CA . ASN B 1 288 ? -15.484 33.656 19 1 60.66 288 ASN B CA 1
ATOM 5101 C C . ASN B 1 288 ? -15.57 34.906 18.125 1 60.66 288 ASN B C 1
ATOM 5103 O O . ASN B 1 288 ? -15.195 36 18.547 1 60.66 288 ASN B O 1
ATOM 5107 N N . SER B 1 289 ? -16.141 34.812 16.922 1 66.5 289 SER B N 1
ATOM 5108 C CA . SER B 1 289 ? -16.328 35.938 16.031 1 66.5 289 SER B CA 1
ATOM 5109 C C . SER B 1 289 ? -17.344 36.938 16.594 1 66.5 289 SER B C 1
ATOM 5111 O O . SER B 1 289 ? -17.156 38.156 16.5 1 66.5 289 SER B O 1
ATOM 5113 N N . GLU B 1 290 ? -18.281 36.344 17.281 1 61.84 290 GLU B N 1
ATOM 5114 C CA . GLU B 1 290 ? -19.297 37.188 17.891 1 61.84 290 GLU B CA 1
ATOM 5115 C C . GLU B 1 290 ? -18.734 37.969 19.094 1 61.84 290 GLU B C 1
ATOM 5117 O O . GLU B 1 290 ? -19.031 39.125 19.281 1 61.84 290 GLU B O 1
ATOM 5122 N N . LYS B 1 291 ? -17.938 37.312 19.812 1 57.41 291 LYS B N 1
ATOM 5123 C CA . LYS B 1 291 ? -17.312 37.938 20.953 1 57.41 291 LYS B CA 1
ATOM 5124 C C . LYS B 1 291 ? -16.344 39.062 20.516 1 57.41 291 LYS B C 1
ATOM 5126 O O . LYS B 1 291 ? -16.312 40.125 21.109 1 57.41 291 LYS B O 1
ATOM 5131 N N . ARG B 1 292 ? -15.602 38.875 19.453 1 65.56 292 ARG B N 1
ATOM 5132 C CA . ARG B 1 292 ? -14.672 39.875 18.922 1 65.56 292 ARG B CA 1
ATOM 5133 C C . ARG B 1 292 ? -15.422 41.062 18.344 1 65.56 292 ARG B C 1
ATOM 5135 O O . ARG B 1 292 ? -15.016 42.219 18.547 1 65.56 292 ARG B O 1
ATOM 5142 N N . ALA B 1 293 ? -16.422 40.75 17.672 1 66.5 293 ALA B N 1
ATOM 5143 C CA . ALA B 1 293 ? -17.25 41.812 17.141 1 66.5 293 ALA B CA 1
ATOM 5144 C C . ALA B 1 293 ? -17.828 42.688 18.266 1 66.5 293 ALA B C 1
ATOM 5146 O O . ALA B 1 293 ? -17.875 43.906 18.172 1 66.5 293 ALA B O 1
ATOM 5147 N N . ALA B 1 294 ? -18.109 42 19.328 1 63.09 294 ALA B N 1
ATOM 5148 C CA . ALA B 1 294 ? -18.672 42.688 20.484 1 63.09 294 ALA B CA 1
ATOM 5149 C C . ALA B 1 294 ? -17.594 43.5 21.203 1 63.09 294 ALA B C 1
ATOM 5151 O O . ALA B 1 294 ? -17.859 44.656 21.625 1 63.09 294 ALA B O 1
ATOM 5152 N N . ALA B 1 295 ? -16.422 43.031 21.25 1 61.12 295 ALA B N 1
ATOM 5153 C CA . ALA B 1 295 ? -15.32 43.75 21.875 1 61.12 295 ALA B CA 1
ATOM 5154 C C . ALA B 1 295 ? -14.898 44.938 21.047 1 61.12 295 ALA B C 1
ATOM 5156 O O . ALA B 1 295 ? -14.641 46.031 21.594 1 61.12 295 ALA B O 1
ATOM 5157 N N . ASN B 1 296 ? -14.828 44.844 19.781 1 61.69 296 ASN B N 1
ATOM 5158 C CA . ASN B 1 296 ? -14.516 45.938 18.891 1 61.69 296 ASN B CA 1
ATOM 5159 C C . ASN B 1 296 ? -15.602 47 18.938 1 61.69 296 ASN B C 1
ATOM 5161 O O . ASN B 1 296 ? -15.297 48.219 18.906 1 61.69 296 ASN B O 1
ATOM 5165 N N . ALA B 1 297 ? -16.766 46.594 19.094 1 62.53 297 ALA B N 1
ATOM 5166 C CA . ALA B 1 297 ? -17.875 47.531 19.219 1 62.53 297 ALA B CA 1
ATOM 5167 C C . ALA B 1 297 ? -17.812 48.281 20.531 1 62.53 297 ALA B C 1
ATOM 5169 O O . ALA B 1 297 ? -18.094 49.5 20.594 1 62.53 297 ALA B O 1
ATOM 5170 N N . ALA B 1 298 ? -17.297 47.75 21.547 1 59.38 298 ALA B N 1
ATOM 5171 C CA . ALA B 1 298 ? -17.172 48.375 22.859 1 59.38 298 ALA B CA 1
ATOM 5172 C C . ALA B 1 298 ? -16.016 49.344 22.906 1 59.38 298 ALA B C 1
ATOM 5174 O O . ALA B 1 298 ? -16.109 50.406 23.531 1 59.38 298 ALA B O 1
ATOM 5175 N N . THR B 1 299 ? -14.961 49.031 22.234 1 56.5 299 THR B N 1
ATOM 5176 C CA . THR B 1 299 ? -13.812 49.938 22.188 1 56.5 299 THR B CA 1
ATOM 5177 C C . THR B 1 299 ? -14.125 51.156 21.344 1 56.5 299 THR B C 1
ATOM 5179 O O . THR B 1 299 ? -13.703 52.281 21.672 1 56.5 299 THR B O 1
ATOM 5182 N N . GLN B 1 300 ? -14.836 51.094 20.359 1 55.75 300 GLN B N 1
ATOM 5183 C CA . GLN B 1 300 ? -15.25 52.25 19.562 1 55.75 300 GLN B CA 1
ATOM 5184 C C . GLN B 1 300 ? -16.219 53.125 20.344 1 55.75 300 GLN B C 1
ATOM 5186 O O . GLN B 1 300 ? -16.203 54.375 20.203 1 55.75 300 GLN B O 1
ATOM 5191 N N . LYS B 1 301 ? -16.969 52.719 21.234 1 56.03 301 LYS B N 1
ATOM 5192 C CA . LYS B 1 301 ? -17.891 53.531 22.031 1 56.03 301 LYS B CA 1
ATOM 5193 C C . LYS B 1 301 ? -17.125 54.312 23.078 1 56.03 301 LYS B C 1
ATOM 5195 O O . LYS B 1 301 ? -17.531 55.438 23.422 1 56.03 301 LYS B O 1
ATOM 5200 N N . VAL B 1 302 ? -16.031 53.938 23.531 1 51.56 302 VAL B N 1
ATOM 5201 C CA . VAL B 1 302 ? -15.266 54.688 24.516 1 51.56 302 VAL B CA 1
ATOM 5202 C C . VAL B 1 302 ? -14.57 55.875 23.844 1 51.56 302 VAL B C 1
ATOM 5204 O O . VAL B 1 302 ? -14.508 56.969 24.406 1 51.56 302 VAL B O 1
ATOM 5207 N N . SER B 1 303 ? -14.203 55.844 22.625 1 50.25 303 SER B N 1
ATOM 5208 C CA . SER B 1 303 ? -13.516 56.969 21.984 1 50.25 303 SER B CA 1
ATOM 5209 C C . SER B 1 303 ? -14.469 58.125 21.672 1 50.25 303 SER B C 1
ATOM 5211 O O . SER B 1 303 ? -14.047 59.25 21.484 1 50.25 303 SER B O 1
ATOM 5213 N N . VAL B 1 304 ? -15.688 57.906 21.5 1 49.56 304 VAL B N 1
ATOM 5214 C CA . VAL B 1 304 ? -16.594 59 21.141 1 49.56 304 VAL B CA 1
ATOM 5215 C C . VAL B 1 304 ? -16.969 59.781 22.391 1 49.56 304 VAL B C 1
ATOM 5217 O O . VAL B 1 304 ? -17.281 60.969 22.328 1 49.56 304 VAL B O 1
ATOM 5220 N N . LYS B 1 305 ? -17.062 59.281 23.562 1 48.06 305 LYS B N 1
ATOM 5221 C CA . LYS B 1 305 ? -17.578 60.062 24.688 1 48.06 305 LYS B CA 1
ATOM 5222 C C . LYS B 1 305 ? -16.547 61.062 25.172 1 48.06 305 LYS B C 1
ATOM 5224 O O . LYS B 1 305 ? -16.859 61.969 25.953 1 48.06 305 LYS B O 1
ATOM 5229 N N . GLU B 1 306 ? -15.242 60.875 24.984 1 41.94 306 GLU B N 1
ATOM 5230 C CA . GLU B 1 306 ? -14.305 61.781 25.656 1 41.94 306 GLU B CA 1
ATOM 5231 C C . GLU B 1 306 ? -14.25 63.125 24.938 1 41.94 306 GLU B C 1
ATOM 5233 O O . GLU B 1 306 ? -13.508 64 25.359 1 41.94 306 GLU B O 1
ATOM 5238 N N . LYS B 1 307 ? -14.945 63.469 23.859 1 44.69 307 LYS B N 1
ATOM 5239 C CA . LYS B 1 307 ? -14.773 64.812 23.344 1 44.69 307 LYS B CA 1
ATOM 5240 C C . LYS B 1 307 ? -15.484 65.812 24.234 1 44.69 307 LYS B C 1
ATOM 5242 O O . LYS B 1 307 ? -15.406 67.062 23.984 1 44.69 307 LYS B O 1
ATOM 5247 N N . VAL B 1 308 ? -16.5 65.5 25.031 1 35.62 308 VAL B N 1
ATOM 5248 C CA . VAL B 1 308 ? -17.25 66.688 25.438 1 35.62 308 VAL B CA 1
ATOM 5249 C C . VAL B 1 308 ? -16.516 67.438 26.547 1 35.62 308 VAL B C 1
ATOM 5251 O O . VAL B 1 308 ? -16.438 68.625 26.547 1 35.62 308 VAL B O 1
ATOM 5254 N N . SER B 1 309 ? -16.547 67 27.844 1 33.06 309 SER B N 1
ATOM 5255 C CA . SER B 1 309 ? -16.531 67.875 29 1 33.06 309 SER B CA 1
ATOM 5256 C C . SER B 1 309 ? -15.117 68.438 29.266 1 33.06 309 SER B C 1
ATOM 5258 O O . SER B 1 309 ? -14.203 67.625 29.516 1 33.06 309 SER B O 1
ATOM 5260 N N . GLU B 1 310 ? -14.711 69.625 28.797 1 32.44 310 GLU B N 1
ATOM 5261 C CA . GLU B 1 310 ? -13.492 70.438 28.844 1 32.44 310 GLU B CA 1
ATOM 5262 C C . GLU B 1 310 ? -13.016 70.625 30.281 1 32.44 310 GLU B C 1
ATOM 5264 O O . GLU B 1 310 ? -11.812 70.75 30.531 1 32.44 310 GLU B O 1
ATOM 5269 N N . ASN B 1 311 ? -13.875 71.312 31.203 1 28.94 311 ASN B N 1
ATOM 5270 C CA . ASN B 1 311 ? -13.258 72.312 32.094 1 28.94 311 ASN B CA 1
ATOM 5271 C C . ASN B 1 311 ? -12.484 71.625 33.219 1 28.94 311 ASN B C 1
ATOM 5273 O O . ASN B 1 311 ? -12.008 72.25 34.156 1 28.94 311 ASN B O 1
ATOM 5277 N N . VAL B 1 312 ? -12.922 70.5 33.812 1 29.83 312 VAL B N 1
ATOM 5278 C CA . VAL B 1 312 ? -12.531 70.312 35.219 1 29.83 312 VAL B CA 1
ATOM 5279 C C . VAL B 1 312 ? -11.023 70.125 35.312 1 29.83 312 VAL B C 1
ATOM 5281 O O . VAL B 1 312 ? -10.406 69.5 34.438 1 29.83 312 VAL B O 1
ATOM 5284 N N . PRO B 1 313 ? -10.273 71.062 36.219 1 30.33 313 PRO B N 1
ATOM 5285 C CA . PRO B 1 313 ? -8.82 71.125 36.344 1 30.33 313 PRO B CA 1
ATOM 5286 C C . PRO B 1 313 ? -8.195 69.75 36.688 1 30.33 313 PRO B C 1
ATOM 5288 O O . PRO B 1 313 ? -8.609 69.125 37.656 1 30.33 313 PRO B O 1
ATOM 5291 N N . SER B 1 314 ? -8.227 68.812 35.906 1 22.94 314 SER B N 1
ATOM 5292 C CA . SER B 1 314 ? -7.949 67.438 36.219 1 22.94 314 SER B CA 1
ATOM 5293 C C . SER B 1 314 ? -6.559 67.312 36.812 1 22.94 314 SER B C 1
ATOM 5295 O O . SER B 1 314 ? -5.551 67.438 36.125 1 22.94 314 SER B O 1
ATOM 5297 N N . ASP B 1 315 ? -6.391 67.812 38.156 1 23.83 315 ASP B N 1
ATOM 5298 C CA . ASP B 1 315 ? -5.168 67.625 38.938 1 23.83 315 ASP B CA 1
ATOM 5299 C C . ASP B 1 315 ? -4.699 66.188 38.906 1 23.83 315 ASP B C 1
ATOM 5301 O O . ASP B 1 315 ? -5.324 65.312 39.531 1 23.83 315 ASP B O 1
ATOM 5305 N N . TYR B 1 316 ? -4.617 65.562 37.844 1 20.5 316 TYR B N 1
ATOM 5306 C CA . TYR B 1 316 ? -4.332 64.125 37.781 1 20.5 316 TYR B CA 1
ATOM 5307 C C . TYR B 1 316 ? -2.992 63.844 38.438 1 20.5 316 TYR B C 1
ATOM 5309 O O . TYR B 1 316 ? -1.946 64.312 38 1 20.5 316 TYR B O 1
ATOM 5317 N N . GLU B 1 317 ? -2.998 63.781 39.781 1 21.62 317 GLU B N 1
ATOM 5318 C CA . GLU B 1 317 ? -1.812 63.344 40.5 1 21.62 317 GLU B CA 1
ATOM 5319 C C . GLU B 1 317 ? -1.31 62 39.938 1 21.62 317 GLU B C 1
ATOM 5321 O O . GLU B 1 317 ? -2.07 61.031 39.812 1 21.62 317 GLU B O 1
ATOM 5326 N N . LEU B 1 318 ? -0.497 62.062 39 1 20.39 318 LEU B N 1
ATOM 5327 C CA . LEU B 1 318 ? 0.265 60.969 38.406 1 20.39 318 LEU B CA 1
ATOM 5328 C C . LEU B 1 318 ? 0.917 60.125 39.5 1 20.39 318 LEU B C 1
ATOM 5330 O O . LEU B 1 318 ? 1.826 60.594 40.219 1 20.39 318 LEU B O 1
ATOM 5334 N N . VAL B 1 319 ? 0.007 59.438 40.312 1 20.05 319 VAL B N 1
ATOM 5335 C CA . VAL B 1 319 ? 0.488 58.562 41.375 1 20.05 319 VAL B CA 1
ATOM 5336 C C . VAL B 1 319 ? 1.62 57.688 40.844 1 20.05 319 VAL B C 1
ATOM 5338 O O . VAL B 1 319 ? 1.525 57.125 39.75 1 20.05 319 VAL B O 1
ATOM 5341 N N . ASP B 1 320 ? 2.795 57.875 41.438 1 19.05 320 ASP B N 1
ATOM 5342 C CA . ASP B 1 320 ? 4.148 57.312 41.375 1 19.05 320 ASP B CA 1
ATOM 5343 C C . ASP B 1 320 ? 4.133 55.812 41.5 1 19.05 320 ASP B C 1
ATOM 5345 O O . ASP B 1 320 ? 3.697 55.25 42.5 1 19.05 320 ASP B O 1
ATOM 5349 N N . MET B 1 321 ? 3.605 55.188 40.531 1 20.08 321 MET B N 1
ATOM 5350 C CA . MET B 1 321 ? 3.385 53.75 40.562 1 20.08 321 MET B CA 1
ATOM 5351 C C . MET B 1 321 ? 4.633 53.031 41.031 1 20.08 321 MET B C 1
ATOM 5353 O O . MET B 1 321 ? 4.684 51.781 41 1 20.08 321 MET B O 1
ATOM 5357 N N . PHE B 1 322 ? 5.781 53.656 41.031 1 19.94 322 PHE B N 1
ATOM 5358 C CA . PHE B 1 322 ? 6.949 52.781 41.125 1 19.94 322 PHE B CA 1
ATOM 5359 C C . PHE B 1 322 ? 7.113 52.219 42.5 1 19.94 322 PHE B C 1
ATOM 5361 O O . PHE B 1 322 ? 7.945 52.688 43.281 1 19.94 322 PHE B O 1
ATOM 5368 N N . THR B 1 323 ? 6.051 52.25 43.312 1 17.12 323 THR B N 1
ATOM 5369 C CA . THR B 1 323 ? 6.441 51.938 44.688 1 17.12 323 THR B CA 1
ATOM 5370 C C . THR B 1 323 ? 7.211 50.625 44.75 1 17.12 323 THR B C 1
ATOM 5372 O O . THR B 1 323 ? 6.801 49.625 44.156 1 17.12 323 THR B O 1
ATOM 5375 N N . SER B 1 324 ? 8.453 50.781 45.219 1 18.95 324 SER B N 1
ATOM 5376 C CA . SER B 1 324 ? 9.602 49.969 45.531 1 18.95 324 SER B CA 1
ATOM 5377 C C . SER B 1 324 ? 9.258 48.938 46.625 1 18.95 324 SER B C 1
ATOM 5379 O O . SER B 1 324 ? 8.883 49.312 47.75 1 18.95 324 SER B O 1
ATOM 5381 N N . GLN B 1 325 ? 8.359 48 46.25 1 17.62 325 GLN B N 1
ATOM 5382 C CA . GLN B 1 325 ? 8.031 47.094 47.344 1 17.62 325 GLN B CA 1
ATOM 5383 C C . GLN B 1 325 ? 9.289 46.594 48.031 1 17.62 325 GLN B C 1
ATOM 5385 O O . GLN B 1 325 ? 10.242 46.188 47.375 1 17.62 325 GLN B O 1
ATOM 5390 N N . SER B 1 326 ? 9.344 47 49.281 1 17.41 326 SER B N 1
ATOM 5391 C CA . SER B 1 326 ? 10.336 46.75 50.344 1 17.41 326 SER B CA 1
ATOM 5392 C C . SER B 1 326 ? 10.461 45.25 50.625 1 17.41 326 SER B C 1
ATOM 5394 O O . SER B 1 326 ? 9.461 44.594 50.938 1 17.41 326 SER B O 1
ATOM 5396 N N . SER B 1 327 ? 11.375 44.531 49.938 1 19.64 327 SER B N 1
ATOM 5397 C CA . SER B 1 327 ? 11.891 43.219 50.219 1 19.64 327 SER B CA 1
ATOM 5398 C C . SER B 1 327 ? 12.312 43.094 51.688 1 19.64 327 SER B C 1
ATOM 5400 O O . SER B 1 327 ? 13.289 43.688 52.125 1 19.64 327 SER B O 1
ATOM 5402 N N . ASN B 1 328 ? 11.32 43.062 52.5 1 16.11 328 ASN B N 1
ATOM 5403 C CA . ASN B 1 328 ? 11.781 42.938 53.875 1 16.11 328 ASN B CA 1
ATOM 5404 C C . ASN B 1 328 ? 12.812 41.812 54.031 1 16.11 328 ASN B C 1
ATOM 5406 O O . ASN B 1 328 ? 12.914 40.938 53.156 1 16.11 328 ASN B O 1
ATOM 5410 N N . THR B 1 329 ? 12.898 41.156 55.281 1 17.11 329 THR B N 1
ATOM 5411 C CA . THR B 1 329 ? 13.906 41.062 56.344 1 17.11 329 THR B CA 1
ATOM 5412 C C . THR B 1 329 ? 14.633 39.719 56.281 1 17.11 329 THR B C 1
ATOM 5414 O O . THR B 1 329 ? 15.859 39.656 56.438 1 17.11 329 THR B O 1
ATOM 5417 N N . ALA B 1 330 ? 13.945 38.469 56.5 1 19.03 330 ALA B N 1
ATOM 5418 C CA . ALA B 1 330 ? 14.43 37.781 57.688 1 19.03 330 ALA B CA 1
ATOM 5419 C C . ALA B 1 330 ? 15.766 37.094 57.438 1 19.03 330 ALA B C 1
ATOM 5421 O O . ALA B 1 330 ? 16.125 36.844 56.281 1 19.03 330 ALA B O 1
ATOM 5422 N N . GLN B 1 331 ? 16.391 36.312 58.469 1 16.83 331 GLN B N 1
ATOM 5423 C CA . GLN B 1 331 ? 17.609 36.125 59.25 1 16.83 331 GLN B CA 1
ATOM 5424 C C . GLN B 1 331 ? 18.484 35.031 58.656 1 16.83 331 GLN B C 1
ATOM 5426 O O . GLN B 1 331 ? 19.688 35.25 58.438 1 16.83 331 GLN B O 1
ATOM 5431 N N . PRO B 1 332 ? 18.266 33.656 59 1 17.69 332 PRO B N 1
ATOM 5432 C CA . PRO B 1 332 ? 19.312 33.125 59.875 1 17.69 332 PRO B CA 1
ATOM 5433 C C . PRO B 1 332 ? 20.547 32.625 59.094 1 17.69 332 PRO B C 1
ATOM 5435 O O . PRO B 1 332 ? 20.516 32.562 57.875 1 17.69 332 PRO B O 1
ATOM 5438 N N . ASN B 1 333 ? 21.234 31.391 59.562 1 15.97 333 ASN B N 1
ATOM 5439 C CA . ASN B 1 333 ? 22.516 31.031 60.188 1 15.97 333 ASN B CA 1
ATOM 5440 C C . ASN B 1 333 ? 23.469 30.422 59.156 1 15.97 333 ASN B C 1
ATOM 5442 O O . ASN B 1 333 ? 24.609 30.859 59.031 1 15.97 333 ASN B O 1
ATOM 5446 N N . ASN B 1 334 ? 23.562 29.016 59.062 1 16.16 334 ASN B N 1
ATOM 5447 C CA . ASN B 1 334 ? 24.812 28.391 59.531 1 16.16 334 ASN B CA 1
ATOM 5448 C C . ASN B 1 334 ? 25.797 28.219 58.375 1 16.16 334 ASN B C 1
ATOM 5450 O O . ASN B 1 334 ? 25.453 28.484 57.219 1 16.16 334 ASN B O 1
ATOM 5454 N N . ASN B 1 335 ? 26.219 26.875 58 1 16.91 335 ASN B N 1
ATOM 5455 C CA . ASN B 1 335 ? 27.547 26.359 58.281 1 16.91 335 ASN B CA 1
ATOM 5456 C C . ASN B 1 335 ? 28.469 26.484 57.062 1 16.91 335 ASN B C 1
ATOM 5458 O O . ASN B 1 335 ? 28 26.703 55.938 1 16.91 335 ASN B O 1
ATOM 5462 N N . PRO B 1 336 ? 29.281 25.406 56.719 1 17.23 336 PRO B N 1
ATOM 5463 C CA . PRO B 1 336 ? 30.734 25.344 56.844 1 17.23 336 PRO B CA 1
ATOM 5464 C C . PRO B 1 336 ? 31.469 25.594 55.531 1 17.23 336 PRO B C 1
ATOM 5466 O O . PRO B 1 336 ? 32.438 26.359 55.5 1 17.23 336 PRO B O 1
ATOM 5469 N N . SER B 1 337 ? 31.141 24.75 54.375 1 17.33 337 SER B N 1
ATOM 5470 C CA . SER B 1 337 ? 32.344 23.938 54.188 1 17.33 337 SER B CA 1
ATOM 5471 C C . SER B 1 337 ? 33.375 24.672 53.375 1 17.33 337 SER B C 1
ATOM 5473 O O . SER B 1 337 ? 33.062 25.625 52.656 1 17.33 337 SER B O 1
ATOM 5475 N N . PRO B 1 338 ? 34.438 23.828 52.688 1 18.77 338 PRO B N 1
ATOM 5476 C CA . PRO B 1 338 ? 35.906 23.859 52.719 1 18.77 338 PRO B CA 1
ATOM 5477 C C . PRO B 1 338 ? 36.5 24.734 51.625 1 18.77 338 PRO B C 1
ATOM 5479 O O . PRO B 1 338 ? 35.781 25.141 50.719 1 18.77 338 PRO B O 1
ATOM 5482 N N . SER B 1 339 ? 37.844 24.844 51.656 1 17.23 339 SER B N 1
ATOM 5483 C CA . SER B 1 339 ? 39.062 25.625 51.438 1 17.23 339 SER B CA 1
ATOM 5484 C C . SER B 1 339 ? 39.469 25.625 49.969 1 17.23 339 SER B C 1
ATOM 5486 O O . SER B 1 339 ? 40.562 26.094 49.656 1 17.23 339 SER B O 1
ATOM 5488 N N . LEU B 1 340 ? 38.625 24.984 49 1 20.03 340 LEU B N 1
ATOM 5489 C CA . LEU B 1 340 ? 39.656 24.516 48.094 1 20.03 340 LEU B CA 1
ATOM 5490 C C . LEU B 1 340 ? 40.344 25.688 47.438 1 20.03 340 LEU B C 1
ATOM 5492 O O . LEU B 1 340 ? 39.688 26.594 46.906 1 20.03 340 LEU B O 1
ATOM 5496 N N . ILE B 1 341 ? 41.594 25.938 47.75 1 18.17 341 ILE B N 1
ATOM 5497 C CA . ILE B 1 341 ? 42.656 26.922 47.562 1 18.17 341 ILE B CA 1
ATOM 5498 C C . ILE B 1 341 ? 42.969 27.062 46.062 1 18.17 341 ILE B C 1
ATOM 5500 O O . ILE B 1 341 ? 43.906 27.766 45.688 1 18.17 341 ILE B O 1
ATOM 5504 N N . VAL B 1 342 ? 42.031 26.688 45.094 1 21.55 342 VAL B N 1
ATOM 5505 C CA . VAL B 1 342 ? 42.906 26.469 43.938 1 21.55 342 VAL B CA 1
ATOM 5506 C C . VAL B 1 342 ? 43.562 27.797 43.531 1 21.55 342 VAL B C 1
ATOM 5508 O O . VAL B 1 342 ? 42.875 28.812 43.438 1 21.55 342 VAL B O 1
ATOM 5511 N N . GLN B 1 343 ? 44.844 27.922 43.625 1 18.91 343 GLN B N 1
ATOM 5512 C CA . GLN B 1 343 ? 45.875 28.922 43.438 1 18.91 343 GLN B CA 1
ATOM 5513 C C . GLN B 1 343 ? 45.906 29.406 41.969 1 18.91 343 GLN B C 1
ATOM 5515 O O . GLN B 1 343 ? 46.312 28.688 41.062 1 18.91 343 GLN B O 1
ATOM 5520 N N . GLU B 1 344 ? 44.656 29.859 41.5 1 18.08 344 GLU B N 1
ATOM 5521 C CA . GLU B 1 344 ? 44.844 30.172 40.094 1 18.08 344 GLU B CA 1
ATOM 5522 C C . GLU B 1 344 ? 45.875 31.266 39.875 1 18.08 344 GLU B C 1
ATOM 5524 O O . GLU B 1 344 ? 45.906 32.25 40.594 1 18.08 344 GLU B O 1
ATOM 5529 N N . ASP B 1 345 ? 46.906 30.984 39.188 1 20.23 345 ASP B N 1
ATOM 5530 C CA . ASP B 1 345 ? 48.062 31.797 38.844 1 20.23 345 ASP B CA 1
ATOM 5531 C C . ASP B 1 345 ? 47.656 33.062 38.094 1 20.23 345 ASP B C 1
ATOM 5533 O O . ASP B 1 345 ? 46.625 33.062 37.406 1 20.23 345 ASP B O 1
ATOM 5537 N N . THR B 1 346 ? 48.375 34.25 38.25 1 18.84 346 THR B N 1
ATOM 5538 C CA . THR B 1 346 ? 48.406 35.688 38.156 1 18.84 346 THR B CA 1
ATOM 5539 C C . THR B 1 346 ? 48.5 36.125 36.688 1 18.84 346 THR B C 1
ATOM 5541 O O . THR B 1 346 ? 48.562 37.344 36.375 1 18.84 346 THR B O 1
ATOM 5544 N N . VAL B 1 347 ? 48.406 35.375 35.562 1 24.73 347 VAL B N 1
ATOM 5545 C CA . VAL B 1 347 ? 49.25 36.031 34.531 1 24.73 347 VAL B CA 1
ATOM 5546 C C . VAL B 1 347 ? 48.594 37.344 34.094 1 24.73 347 VAL B C 1
ATOM 5548 O O . VAL B 1 347 ? 47.375 37.469 34.125 1 24.73 347 VAL B O 1
ATOM 5551 N N . ASN B 1 348 ?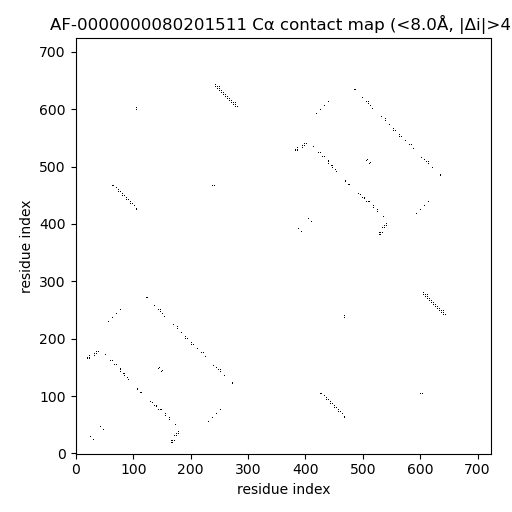 49.438 38.406 33.688 1 20.7 348 ASN B N 1
ATOM 5552 C CA . ASN B 1 348 ? 49.469 39.844 33.469 1 20.7 348 ASN B CA 1
ATOM 5553 C C . ASN B 1 348 ? 48.625 40.25 32.25 1 20.7 348 ASN B C 1
ATOM 5555 O O . ASN B 1 348 ? 48.969 39.875 31.109 1 20.7 348 ASN B O 1
ATOM 5559 N N . ARG B 1 349 ? 47.312 40.25 32.312 1 20.7 349 ARG B N 1
ATOM 5560 C CA . ARG B 1 349 ? 46.438 40.625 31.188 1 20.7 349 ARG B CA 1
ATOM 5561 C C . ARG B 1 349 ? 46.688 42.062 30.75 1 20.7 349 ARG B C 1
ATOM 5563 O O . ARG B 1 349 ? 46.656 42.969 31.562 1 20.7 349 ARG B O 1
ATOM 5570 N N . GLY B 1 350 ? 47.438 42.25 29.688 1 23.3 350 GLY B N 1
ATOM 5571 C CA . GLY B 1 350 ? 47.688 43.531 29.047 1 23.3 350 GLY B CA 1
ATOM 5572 C C . GLY B 1 350 ? 46.438 44.375 28.828 1 23.3 350 GLY B C 1
ATOM 5573 O O . GLY B 1 350 ? 45.344 43.844 28.891 1 23.3 350 GLY B O 1
ATOM 5574 N N . ALA B 1 351 ? 46.594 45.75 28.812 1 24.47 351 ALA B N 1
ATOM 5575 C CA . ALA B 1 351 ? 45.75 46.938 28.844 1 24.47 351 ALA B CA 1
ATOM 5576 C C . ALA B 1 351 ? 44.844 47.031 27.625 1 24.47 351 ALA B C 1
ATOM 5578 O O . ALA B 1 351 ? 45.344 47.094 26.484 1 24.47 351 ALA B O 1
ATOM 5579 N N . ARG B 1 352 ? 43.844 46.25 27.531 1 25.67 352 ARG B N 1
ATOM 5580 C CA . ARG B 1 352 ? 42.969 46.469 26.406 1 25.67 352 ARG B CA 1
ATOM 5581 C C . ARG B 1 352 ? 42.438 47.906 26.375 1 25.67 352 ARG B C 1
ATOM 5583 O O . ARG B 1 352 ? 41.906 48.375 27.375 1 25.67 352 ARG B O 1
ATOM 5590 N N . GLU B 1 353 ? 43.031 48.781 25.641 1 26.5 353 GLU B N 1
ATOM 5591 C CA . GLU B 1 353 ? 42.531 50.125 25.344 1 26.5 353 GLU B CA 1
ATOM 5592 C C . GLU B 1 353 ? 41.094 50.094 24.922 1 26.5 353 GLU B C 1
ATOM 5594 O O . GLU B 1 353 ? 40.688 49.219 24.156 1 26.5 353 GLU B O 1
ATOM 5599 N N . SER B 1 354 ? 40.188 50.594 25.781 1 25.48 354 SER B N 1
ATOM 5600 C CA . SER B 1 354 ? 38.719 50.719 25.688 1 25.48 354 SER B CA 1
ATOM 5601 C C . SER B 1 354 ? 38.344 51.531 24.453 1 25.48 354 SER B C 1
ATOM 5603 O O . SER B 1 354 ? 38.656 52.75 24.375 1 25.48 354 SER B O 1
ATOM 5605 N N . ILE B 1 355 ? 38.5 51.031 23.266 1 30.16 355 ILE B N 1
ATOM 5606 C CA . ILE B 1 355 ? 37.938 51.75 22.125 1 30.16 355 ILE B CA 1
ATOM 5607 C C . ILE B 1 355 ? 36.469 52.094 22.375 1 30.16 355 ILE B C 1
ATOM 5609 O O . ILE B 1 355 ? 35.688 51.25 22.766 1 30.16 355 ILE B O 1
ATOM 5613 N N . ASP B 1 356 ? 36.25 53.375 22.688 1 29.81 356 ASP B N 1
ATOM 5614 C CA . ASP B 1 356 ? 34.906 53.938 22.812 1 29.81 356 ASP B CA 1
ATOM 5615 C C . ASP B 1 356 ? 34.031 53.5 21.625 1 29.81 356 ASP B C 1
ATOM 5617 O O . ASP B 1 356 ? 34.344 53.844 20.484 1 29.81 356 ASP B O 1
ATOM 5621 N N . ILE B 1 357 ? 33.438 52.5 21.656 1 32.78 357 ILE B N 1
ATOM 5622 C CA . ILE B 1 357 ? 32.594 51.875 20.656 1 32.78 357 ILE B CA 1
ATOM 5623 C C . ILE B 1 357 ? 31.547 52.875 20.172 1 32.78 357 ILE B C 1
ATOM 5625 O O . ILE B 1 357 ? 30.891 52.656 19.141 1 32.78 357 ILE B O 1
ATOM 5629 N N . ASP B 1 358 ? 31.266 53.906 21.016 1 34.44 358 ASP B N 1
ATOM 5630 C CA . ASP B 1 358 ? 30.219 54.812 20.516 1 34.44 358 ASP B CA 1
ATOM 5631 C C . ASP B 1 358 ? 30.719 55.594 19.312 1 34.44 358 ASP B C 1
ATOM 5633 O O . ASP B 1 358 ? 29.922 56.188 18.578 1 34.44 358 ASP B O 1
ATOM 5637 N N . ASP B 1 359 ? 32.062 55.844 19.188 1 34.56 359 ASP B N 1
ATOM 5638 C CA . ASP B 1 359 ? 32.562 56.656 18.078 1 34.56 359 ASP B CA 1
ATOM 5639 C C . ASP B 1 359 ? 32.344 55.969 16.734 1 34.56 359 ASP B C 1
ATOM 5641 O O . ASP B 1 359 ? 32.688 56.5 15.688 1 34.56 359 ASP B O 1
ATOM 5645 N N . ILE B 1 360 ? 32.281 54.75 16.688 1 31.39 360 ILE B N 1
ATOM 5646 C CA . ILE B 1 360 ? 32.156 54.219 15.344 1 31.39 360 ILE B CA 1
ATOM 5647 C C . ILE B 1 360 ? 30.922 54.812 14.664 1 31.39 360 ILE B C 1
ATOM 5649 O O . ILE B 1 360 ? 30.797 54.781 13.438 1 31.39 360 ILE B O 1
ATOM 5653 N N . PHE B 1 361 ? 29.922 55.156 15.352 1 33.91 361 PHE B N 1
ATOM 5654 C CA . PHE B 1 361 ? 28.688 55.531 14.672 1 33.91 361 PHE B CA 1
ATOM 5655 C C . PHE B 1 361 ? 28.609 57.031 14.484 1 33.91 361 PHE B C 1
ATOM 5657 O O . PHE B 1 361 ? 27.547 57.562 14.125 1 33.91 361 PHE B O 1
ATOM 5664 N N . LYS B 1 362 ? 29.609 57.875 14.891 1 30.67 362 LYS B N 1
ATOM 5665 C CA . LYS B 1 362 ? 29.625 59.219 14.359 1 30.67 362 LYS B CA 1
ATOM 5666 C C . LYS B 1 362 ? 30.078 59.219 12.898 1 30.67 362 LYS B C 1
ATOM 5668 O O . LYS B 1 362 ? 31.016 58.531 12.523 1 30.67 362 LYS B O 1
#

Organism: NCBI:txid67003

Solvent-accessible surface area (backbone atoms only — not comparable to full-atom values): 39162 Å² total; per-residue (Å²): 112,68,64,59,50,50,49,50,46,50,52,49,50,51,52,48,51,53,48,34,62,55,55,50,41,60,62,91,59,8,60,58,50,49,51,51,46,50,51,51,49,53,37,32,73,72,68,78,43,81,75,85,80,58,69,68,60,52,51,48,54,49,37,53,52,50,34,50,52,42,50,52,51,45,36,52,44,54,52,50,49,28,52,46,41,38,50,46,29,50,49,53,39,52,44,54,52,43,54,52,50,38,43,64,45,42,50,50,60,72,58,70,44,90,61,78,55,79,59,52,61,53,48,50,54,45,50,53,46,37,52,50,45,39,49,51,24,49,50,50,30,49,46,42,53,57,51,31,36,38,47,45,51,54,41,48,53,51,49,51,53,51,52,36,50,36,52,26,49,34,51,52,30,46,48,55,29,43,53,34,50,49,52,36,53,53,34,50,55,50,39,69,64,33,65,83,71,41,70,70,60,31,53,52,35,48,51,52,34,52,51,33,50,54,51,32,53,54,28,48,52,48,29,50,49,33,47,52,52,34,52,52,53,52,51,51,50,52,52,51,38,50,49,48,49,34,45,25,50,20,53,46,27,46,52,50,19,54,50,26,47,53,49,18,54,47,29,44,52,46,21,50,48,31,46,51,51,34,52,52,44,54,51,50,48,52,51,50,52,50,52,48,53,51,50,55,54,52,55,58,56,57,67,64,64,71,72,64,87,75,77,73,81,73,79,69,74,78,70,76,72,77,70,75,78,72,86,86,81,90,80,84,86,78,84,88,78,85,75,79,77,70,82,71,79,75,81,85,77,76,83,74,78,78,71,70,70,70,63,72,78,106,112,70,64,60,50,49,49,50,48,49,51,50,50,50,51,47,50,52,48,34,61,54,53,48,39,60,64,91,59,8,62,57,49,50,50,51,45,49,51,52,49,53,36,32,73,71,70,77,42,81,76,84,79,57,67,67,61,52,51,49,53,48,38,52,52,49,35,51,54,42,49,53,52,48,37,52,46,54,51,48,48,29,52,48,43,38,51,45,29,50,48,52,37,50,43,52,52,42,53,51,52,39,43,64,47,42,49,49,59,72,56,71,43,88,60,75,54,77,59,52,62,53,47,50,55,45,50,53,44,37,53,51,44,39,50,52,25,50,50,49,29,51,45,43,52,57,51,32,35,36,49,47,50,53,42,48,53,50,48,52,52,52,50,36,52,36,52,26,49,35,50,51,31,45,46,54,28,44,53,34,50,48,50,35,53,52,35,50,56,49,38,68,66,34,62,84,72,38,70,70,61,29,54,53,36,48,49,52,35,51,51,34,49,54,51,31,52,54,29,47,53,48,29,51,50,34,47,51,51,34,52,53,52,51,51,51,49,48,51,51,39,51,49,49,49,35,47,26,52,20,52,46,28,46,51,49,19,52,48,26,47,53,49,18,55,47,29,44,51,46,21,52,50,32,46,51,51,34,52,55,44,54,51,50,46,53,50,51,52,50,51,49,54,51,50,55,54,53,57,56,55,58,67,65,63,71,72,65,90,75,77,73,82,73,78,70,75,78,72,75,74,74,71,75,77,78,79,77,81,89,81,92,83,84,87,82,82,86,70,84,65,79,77,75,80,76,82,84,78,74,83,74,76,79,71,67,70,71,61,72,78,107

Radius of gyration: 47.95 Å; Cα contacts (8 Å, |Δi|>4): 524; chains: 2; bounding box: 69×150×125 Å

Secondary structure (DSSP, 8-state):
-HHHHHHHHHHHHHHHHHHHHHHTT-STTHHHHHHHHHHHHHHHHTTS-PPP--HHHHHHHHHHHHHHHHHHHHHHHHHHHHHHHHHHHHHHHHHHHHHHHHIIIIIHHHS-S-S--THHHHHHHHHHHHHHHHHHHHHHHHHIIIIIHHHHHHHHHHHHHHHHHHHHHHHHHHHHHHHHHHHHHHHHHHHHHHTTT-HHHHHHHHHHHHHHHHHHHHHHHHHHHHHHHHHHHHHHHHHHHHHHHHHHHHHHHHHHHHHHHHHHHHHHHHHHHHHHHHHHHHHHHHHHHHHHHHHHHHHHHHHHHTTS------------------------------------------------GGGGG-/-HHHHHHHHHHHHHHHHHHHHHHTT-STTHHHHHHHHHHHHHHHHTTS-PPP--HHHHHHHHHHHHHHHHHHHHHHHHHHHHHHHHHHHHHHHHHHHHHHHHIIIIIHHHS-S----THHHHHHHHHHHHHHHHHHHHHHHHHIIIIIHHHHHHHHHHHHHHHHHHHHHHHHHHHHHHHHHHHHHHHHHHHHHHTTT-HHHHHHHHHHHHHHHHHHHHHHHHHHHHHHHHHHHHHHHHHHHHHHHHHHHHHHHHHHHHHHHHHHHHHHHHHHHHHHHHHHHHHHHHHHHHHHHHHHHHHHHHHHHTTS---S--------------------------------------------GGGGG-

Sequence (724 aa):
MHALRENARGVESVIRDVGVSLHQYRGPDGLRLLMEQGKLSILSAFGEFRKSNDEIYNSRMKVVSRTRSAIMKLSDQFDAVGNTITTLTTQLDELFAGLQRFTEVCEKHLEGTNVEPADFSELSNIRSSSTKIRVLGHDLASNIKTNSCGIHSSSLEQIDSIYSEVKCEVSRAQTIFDVQRRQVEVSESELAKIQDLNPDRARMAEYKHRRSLETLQGGSEQYHAALQSGMEKTSFVLEQASMATWSASNVFFLQLSMFFKDLFGECEKVAGILANIKNNRKVSQRINSEKRAAANAATQKVSVKEKVSENVPSDYELVDMFTSQSSNTAQPNNNPSPSLIVQEDTVNRGARESIDIDDIFKMHALRENARGVESVIRDVGVSLHQYRGPDGLRLLMEQGKLSILSAFGEFRKSNDEIYNSRMKVVSRTRSAIMKLSDQFDAVGNTITTLTTQLDELFAGLQRFTEVCEKHLEGTNVEPADFSELSNIRSSSTKIRVLGHDLASNIKTNSCGIHSSSLEQIDSIYSEVKCEVSRAQTIFDVQRRQVEVSESELAKIQDLNPDRARMAEYKHRRSLETLQGGSEQYHAALQSGMEKTSFVLEQASMATWSASNVFFLQLSMFFKDLFGECEKVAGILANIKNNRKVSQRINSEKRAAANAATQKVSVKEKVSENVPSDYELVDMFTSQSSNTAQPNNNPSPSLIVQEDTVNRGARESIDIDDIFK

pLDDT: mean 74.72, std 25.8, range [15.5, 97.69]